Protein AF-A0A8S4RYF3-F1 (afdb_monomer_lite)

Sequence (415 aa):
MDFLKQLKSITWCKPNWAYLSVTKETNEFLTKCKELQKPDPFDDVEEIIKKSDAFPIKFPIDTVRLVQLKSKRPIERLKKNIVSTYPLIHERVLILMTRFLTYKKQFGSNIEKDFYKEMTVQQFIERILKKRAASFYGPSDKYLLLTGETGASGWELVGSSEQKEPLLLENCLSYDELKLSAMVYVSGYTDCINDGNRKNSGVVKDDDIEDNAVIIGLIGPRVKRRGKMDHEDIIVTRDQNIQEHGYGFANKPHQRNKLLWRRMWCEFYENENVTYEKTTILIDKQNKYESRPYIDRYQYKKRYKKVIFDNESYYKRICVLAESTLLEAEYRAVESEKYAFVNVIGCGLGVWIMLPHQGDVYVLTFLERIHSLLQENMLNHISDVNFAYVNVSSGIEGAAFSLQLATLRPLAPPK

InterPro domains:
  IPR032063 ADP-ribosylhydrolase MavL-like [PF16062] (47-393)

Structure (mmCIF, N/CA/C/O backbone):
data_AF-A0A8S4RYF3-F1
#
_entry.id   AF-A0A8S4RYF3-F1
#
loop_
_atom_site.group_PDB
_atom_site.id
_atom_site.type_symbol
_atom_site.label_atom_id
_atom_site.label_alt_id
_atom_site.label_comp_id
_atom_site.label_asym_id
_atom_site.label_entity_id
_atom_site.label_seq_id
_atom_site.pdbx_PDB_ins_code
_atom_site.Cartn_x
_atom_site.Cartn_y
_atom_site.Cartn_z
_atom_site.occupancy
_atom_site.B_iso_or_equiv
_atom_site.auth_seq_id
_atom_site.auth_comp_id
_atom_site.auth_asym_id
_atom_site.auth_atom_id
_atom_site.pdbx_PDB_model_num
ATOM 1 N N . MET A 1 1 ? 19.939 -13.994 17.969 1.00 49.34 1 MET A N 1
ATOM 2 C CA . MET A 1 1 ? 21.338 -13.696 17.566 1.00 49.34 1 MET A CA 1
ATOM 3 C C . MET A 1 1 ? 21.738 -14.302 16.218 1.00 49.34 1 MET A C 1
ATOM 5 O O . MET A 1 1 ? 22.417 -13.613 15.468 1.00 49.34 1 MET A O 1
ATOM 9 N N . ASP A 1 2 ? 21.331 -15.530 15.878 1.00 61.56 2 ASP A N 1
ATOM 10 C CA . ASP A 1 2 ? 21.740 -16.179 14.614 1.00 61.56 2 ASP A CA 1
ATOM 11 C C . ASP A 1 2 ? 21.085 -15.551 13.363 1.00 61.56 2 ASP A C 1
ATOM 13 O O . ASP A 1 2 ? 21.747 -15.221 12.382 1.00 61.56 2 ASP A O 1
ATOM 17 N N . PHE A 1 3 ? 19.800 -15.206 13.466 1.00 68.50 3 PHE A N 1
ATOM 18 C CA . PHE A 1 3 ? 19.056 -14.481 12.431 1.00 68.50 3 PHE A CA 1
ATOM 19 C C . PHE A 1 3 ? 19.677 -13.118 12.038 1.00 68.50 3 PHE A C 1
ATOM 21 O O . PHE A 1 3 ? 19.740 -12.785 10.858 1.00 68.50 3 PHE A O 1
ATOM 28 N N . LEU A 1 4 ? 20.199 -12.333 12.990 1.00 67.88 4 LEU A N 1
ATOM 29 C CA . LEU A 1 4 ? 20.832 -11.039 12.674 1.00 67.88 4 LEU A CA 1
ATOM 30 C C . LEU A 1 4 ? 22.127 -11.214 11.870 1.00 67.88 4 LEU A C 1
ATOM 32 O O . LEU A 1 4 ? 22.447 -10.384 11.020 1.00 67.88 4 LEU A O 1
ATOM 36 N N . LYS A 1 5 ? 22.874 -12.299 12.116 1.00 69.69 5 LYS A N 1
ATOM 37 C CA . LYS A 1 5 ? 24.036 -12.656 11.291 1.00 69.69 5 LYS A CA 1
ATOM 38 C C . LYS A 1 5 ? 23.590 -13.056 9.887 1.00 69.69 5 LYS A C 1
ATOM 40 O O . LYS A 1 5 ? 24.202 -12.622 8.915 1.00 69.69 5 LYS A O 1
ATOM 45 N N . GLN A 1 6 ? 22.495 -13.810 9.785 1.00 73.06 6 GLN A N 1
ATOM 46 C CA . GLN A 1 6 ? 21.890 -14.164 8.505 1.00 73.06 6 GLN A CA 1
ATOM 47 C C . GLN A 1 6 ? 21.462 -12.916 7.718 1.00 73.06 6 GLN A C 1
ATOM 49 O O . GLN A 1 6 ? 21.871 -12.791 6.569 1.00 73.06 6 GLN A O 1
ATOM 54 N N . LEU A 1 7 ? 20.750 -11.954 8.318 1.00 78.69 7 LEU A N 1
ATOM 55 C CA . LEU A 1 7 ? 20.382 -10.696 7.647 1.00 78.69 7 LEU A CA 1
ATOM 56 C C . LEU A 1 7 ? 21.592 -9.932 7.112 1.00 78.69 7 LEU A C 1
ATOM 58 O O . LEU A 1 7 ? 21.598 -9.524 5.955 1.00 78.69 7 LEU A O 1
ATOM 62 N N . LYS A 1 8 ? 22.641 -9.779 7.929 1.00 78.06 8 LYS A N 1
ATOM 63 C CA . LYS A 1 8 ? 23.866 -9.068 7.527 1.00 78.06 8 LYS A CA 1
ATOM 64 C C . LYS A 1 8 ? 24.577 -9.721 6.339 1.00 78.06 8 LYS A C 1
ATOM 66 O O . LYS A 1 8 ? 25.335 -9.050 5.650 1.00 78.06 8 LYS A O 1
ATOM 71 N N . SER A 1 9 ? 24.349 -11.014 6.103 1.00 79.12 9 SER A N 1
ATOM 72 C CA . SER A 1 9 ? 24.919 -11.744 4.963 1.00 79.12 9 SER A CA 1
ATOM 73 C C . SER A 1 9 ? 24.100 -11.623 3.671 1.00 79.12 9 SER A C 1
ATOM 75 O O . SER A 1 9 ? 24.575 -12.006 2.602 1.00 79.12 9 SER A O 1
ATOM 77 N N . ILE A 1 10 ? 22.872 -11.100 3.745 1.00 86.19 10 ILE A N 1
ATOM 78 C CA . ILE A 1 10 ? 21.955 -11.023 2.610 1.00 86.19 10 ILE A CA 1
ATOM 79 C C . ILE A 1 10 ? 22.228 -9.756 1.798 1.00 86.19 10 ILE A C 1
ATOM 81 O O . ILE A 1 10 ? 22.066 -8.636 2.269 1.00 86.19 10 ILE A O 1
ATOM 85 N N . THR A 1 11 ? 22.587 -9.938 0.528 1.00 83.88 11 THR A N 1
ATOM 86 C CA . THR A 1 11 ? 23.047 -8.849 -0.356 1.00 83.88 11 THR A CA 1
ATOM 87 C C . THR A 1 11 ? 22.022 -7.744 -0.613 1.00 83.88 11 THR A C 1
ATOM 89 O O . THR A 1 11 ? 22.397 -6.584 -0.772 1.00 83.88 11 THR A O 1
ATOM 92 N N . TRP A 1 12 ? 20.736 -8.088 -0.670 1.00 88.62 12 TRP A N 1
ATOM 93 C CA . TRP A 1 12 ? 19.662 -7.121 -0.899 1.00 88.62 12 TRP A CA 1
ATOM 94 C C . TRP A 1 12 ? 19.193 -6.419 0.383 1.00 88.62 12 TRP A C 1
ATOM 96 O O . TRP A 1 12 ? 18.464 -5.432 0.303 1.00 88.62 12 TRP A O 1
ATOM 106 N N . CYS A 1 13 ? 19.592 -6.912 1.560 1.00 89.38 13 CYS A N 1
ATOM 107 C CA . CYS A 1 13 ? 19.193 -6.367 2.852 1.00 89.38 13 CYS A CA 1
ATOM 108 C C . CYS A 1 13 ? 20.005 -5.100 3.142 1.00 89.38 13 CYS A C 1
ATOM 110 O O . CYS A 1 13 ? 21.155 -5.162 3.577 1.00 89.38 13 CYS A O 1
ATOM 112 N N . LYS A 1 14 ? 19.405 -3.936 2.879 1.00 86.75 14 LYS A N 1
ATOM 113 C CA . LYS A 1 14 ? 20.042 -2.621 3.026 1.00 86.75 14 LYS A CA 1
ATOM 114 C C . LYS A 1 14 ? 19.312 -1.795 4.090 1.00 86.75 14 LYS A C 1
ATOM 116 O O . LYS A 1 14 ? 18.435 -1.010 3.718 1.00 86.75 14 LYS A O 1
ATOM 121 N N . PRO A 1 15 ? 19.675 -1.970 5.379 1.00 80.88 15 PRO A N 1
ATOM 122 C CA . PRO A 1 15 ? 18.943 -1.393 6.506 1.00 80.88 15 PRO A CA 1
ATOM 123 C C . PRO A 1 15 ? 19.017 0.137 6.539 1.00 80.88 15 PRO A C 1
ATOM 125 O O . PRO A 1 15 ? 18.062 0.809 6.924 1.00 80.88 15 PRO A O 1
ATOM 128 N N . ASN A 1 16 ? 20.139 0.693 6.081 1.00 82.44 16 ASN A N 1
ATOM 129 C CA . ASN A 1 16 ? 20.311 2.130 5.938 1.00 82.44 16 ASN A CA 1
ATOM 130 C C . ASN A 1 16 ? 19.585 2.572 4.668 1.00 82.44 16 ASN A C 1
ATOM 132 O O . ASN A 1 16 ? 20.112 2.405 3.567 1.00 82.44 16 ASN A O 1
ATOM 136 N N . TRP A 1 17 ? 18.372 3.099 4.820 1.00 82.88 17 TRP A N 1
ATOM 137 C CA . TRP A 1 17 ? 17.610 3.676 3.719 1.00 82.88 17 TRP A CA 1
ATOM 138 C C . TRP A 1 17 ? 17.697 5.197 3.789 1.00 82.88 17 TRP A C 1
ATOM 140 O O . TRP A 1 17 ? 17.081 5.818 4.650 1.00 82.88 17 TRP A O 1
ATOM 150 N N . ALA A 1 18 ? 18.481 5.809 2.901 1.00 84.19 18 ALA A N 1
ATOM 151 C CA . ALA A 1 18 ? 18.654 7.256 2.928 1.00 84.19 18 ALA A CA 1
ATOM 152 C C . ALA A 1 18 ? 17.325 7.983 2.671 1.00 84.19 18 ALA A C 1
ATOM 154 O O . ALA A 1 18 ? 16.554 7.590 1.785 1.00 84.19 18 ALA A O 1
ATOM 155 N N . TYR A 1 19 ? 17.081 9.076 3.399 1.00 85.31 19 TYR A N 1
ATOM 156 C CA . TYR A 1 19 ? 15.963 9.978 3.126 1.00 85.31 19 TYR A CA 1
ATOM 157 C C . TYR A 1 19 ? 16.018 10.494 1.684 1.00 85.31 19 TYR A C 1
ATOM 159 O O . TYR A 1 19 ? 17.089 10.742 1.123 1.00 85.31 19 TYR A O 1
ATOM 167 N N . LEU A 1 20 ? 14.846 10.661 1.067 1.00 89.00 20 LEU A N 1
ATOM 168 C CA . LEU A 1 20 ? 14.765 11.230 -0.275 1.00 89.00 20 LEU A CA 1
ATOM 169 C C . LEU A 1 20 ? 15.174 12.702 -0.260 1.00 89.00 20 LEU A C 1
ATOM 171 O O . LEU A 1 20 ? 14.773 13.465 0.617 1.00 89.00 20 LEU A O 1
ATOM 175 N N . SER A 1 21 ? 15.903 13.121 -1.294 1.00 87.44 21 SER A N 1
ATOM 176 C CA . SER A 1 21 ? 16.200 14.534 -1.500 1.00 87.44 21 SER A CA 1
ATOM 177 C C . SER A 1 21 ? 14.912 15.337 -1.714 1.00 87.44 21 SER A C 1
ATOM 179 O O . SER A 1 21 ? 14.063 15.004 -2.552 1.00 87.44 21 SER A O 1
ATOM 181 N N . VAL A 1 22 ? 14.784 16.428 -0.963 1.00 90.06 22 VAL A N 1
ATOM 182 C CA . VAL A 1 22 ? 13.685 17.384 -1.102 1.00 90.06 22 VAL A CA 1
ATOM 183 C C . VAL A 1 22 ? 14.111 18.449 -2.107 1.00 90.06 22 VAL A C 1
ATOM 185 O O . VAL A 1 22 ? 14.966 19.286 -1.827 1.00 90.06 22 VAL A O 1
ATOM 188 N N . THR A 1 23 ? 13.539 18.384 -3.308 1.00 91.25 23 THR A N 1
ATOM 189 C CA . THR A 1 23 ? 13.724 19.415 -4.342 1.00 91.25 23 THR A CA 1
ATOM 190 C C . THR A 1 23 ? 12.952 20.685 -3.984 1.00 91.25 23 THR A C 1
ATOM 192 O O . THR A 1 23 ? 12.068 20.653 -3.123 1.00 91.25 23 THR A O 1
ATOM 195 N N . LYS A 1 24 ? 13.244 21.801 -4.662 1.00 93.00 24 LYS A N 1
ATOM 196 C CA . LYS A 1 24 ? 12.494 23.050 -4.476 1.00 93.00 24 LYS A CA 1
ATOM 197 C C . LYS A 1 24 ? 11.004 22.836 -4.762 1.00 93.00 24 LYS A C 1
ATOM 199 O O . LYS A 1 24 ? 10.165 23.209 -3.950 1.00 93.00 24 LYS A O 1
ATOM 204 N N . GLU A 1 25 ? 10.696 22.150 -5.856 1.00 91.31 25 GLU A N 1
ATOM 205 C CA . GLU A 1 25 ? 9.338 21.830 -6.292 1.00 91.31 25 GLU A CA 1
ATOM 206 C C . GLU A 1 25 ? 8.623 20.922 -5.279 1.00 91.31 25 GLU A C 1
ATOM 208 O O . GLU A 1 25 ? 7.468 21.153 -4.927 1.00 91.31 25 GLU A O 1
ATOM 213 N N . THR A 1 26 ? 9.315 19.904 -4.751 1.00 93.38 26 THR A N 1
ATOM 214 C CA . THR A 1 26 ? 8.782 19.071 -3.659 1.00 93.38 26 THR A CA 1
ATOM 215 C C . THR A 1 26 ? 8.467 19.924 -2.432 1.00 93.38 26 THR A C 1
ATOM 217 O O . THR A 1 26 ? 7.399 19.768 -1.842 1.00 93.38 26 THR A O 1
ATOM 220 N N . ASN A 1 27 ? 9.359 20.840 -2.051 1.00 93.88 27 ASN A N 1
ATOM 221 C CA . ASN A 1 27 ? 9.157 21.685 -0.880 1.00 93.88 27 ASN A CA 1
ATOM 222 C C . ASN A 1 27 ? 7.943 22.619 -1.037 1.00 93.88 27 ASN A C 1
ATOM 224 O O . ASN A 1 27 ? 7.198 22.819 -0.079 1.00 93.88 27 ASN A O 1
ATOM 228 N N . GLU A 1 28 ? 7.695 23.143 -2.241 1.00 93.31 28 GLU A N 1
ATOM 229 C CA . GLU A 1 28 ? 6.514 23.965 -2.545 1.00 93.31 28 GLU A CA 1
ATOM 230 C C . GLU A 1 28 ? 5.205 23.192 -2.316 1.00 93.31 28 GLU A C 1
ATOM 232 O O . GLU A 1 28 ? 4.283 23.706 -1.680 1.00 93.31 28 GLU A O 1
ATOM 237 N N . PHE A 1 29 ? 5.131 21.930 -2.755 1.00 94.44 29 PHE A N 1
ATOM 238 C CA . PHE A 1 29 ? 3.987 21.064 -2.451 1.00 94.44 29 PHE A CA 1
ATOM 239 C C . PHE A 1 29 ? 3.836 20.800 -0.950 1.00 94.44 29 PHE A C 1
ATOM 241 O O . PHE A 1 29 ? 2.733 20.911 -0.418 1.00 94.44 29 PHE A O 1
ATOM 248 N N . LEU A 1 30 ? 4.929 20.451 -0.267 1.00 93.25 30 LEU A N 1
ATOM 249 C CA . LEU A 1 30 ? 4.896 20.098 1.155 1.00 93.25 30 LEU A CA 1
ATOM 250 C C . LEU A 1 30 ? 4.569 21.293 2.056 1.00 93.25 30 LEU A C 1
ATOM 252 O O . LEU A 1 30 ? 3.971 21.108 3.112 1.00 93.25 30 LEU A O 1
ATOM 256 N N . THR A 1 31 ? 4.921 22.511 1.645 1.00 92.94 31 THR A N 1
ATOM 257 C CA . THR A 1 31 ? 4.610 23.730 2.406 1.00 92.94 31 THR A CA 1
ATOM 258 C C . THR A 1 31 ? 3.103 23.952 2.472 1.00 92.94 31 THR A C 1
ATOM 260 O O . THR A 1 31 ? 2.571 24.140 3.560 1.00 92.94 31 THR A O 1
ATOM 263 N N . LYS A 1 32 ? 2.395 23.766 1.351 1.00 90.88 32 LYS A N 1
ATOM 264 C CA . LYS A 1 32 ? 0.923 23.814 1.316 1.00 90.88 32 LYS A CA 1
ATOM 265 C C . LYS A 1 32 ? 0.278 22.764 2.226 1.00 90.88 32 LYS A C 1
ATOM 267 O O . LYS A 1 32 ? -0.779 23.010 2.789 1.00 90.88 32 LYS A O 1
ATOM 272 N N . CYS A 1 33 ? 0.913 21.603 2.413 1.00 91.44 33 CYS A N 1
ATOM 273 C CA . CYS A 1 33 ? 0.413 20.591 3.348 1.00 91.44 33 CYS A CA 1
ATOM 274 C C . CYS A 1 33 ? 0.498 21.037 4.819 1.00 91.44 33 CYS A C 1
ATOM 276 O O . CYS A 1 33 ? -0.306 20.582 5.626 1.00 91.44 33 CYS A O 1
ATOM 278 N N . LYS A 1 34 ? 1.444 21.916 5.179 1.00 90.81 34 LYS A N 1
ATOM 279 C CA . LYS A 1 34 ? 1.578 22.449 6.549 1.00 90.81 34 LYS A CA 1
ATOM 280 C C . LYS A 1 34 ? 0.511 23.491 6.888 1.00 90.81 34 LYS A C 1
ATOM 282 O O . LYS A 1 34 ? 0.249 23.725 8.060 1.00 90.81 34 LYS A O 1
ATOM 287 N N . GLU A 1 35 ? -0.081 24.107 5.870 1.00 90.25 35 GLU A N 1
ATOM 288 C CA . GLU A 1 35 ? -1.141 25.114 6.001 1.00 90.25 35 GLU A CA 1
ATOM 289 C C . GLU A 1 35 ? -2.531 24.480 6.174 1.00 90.25 35 GLU A C 1
ATOM 291 O O . GLU A 1 35 ? -3.511 25.183 6.420 1.00 90.25 35 GLU A O 1
ATOM 296 N N . LEU A 1 36 ? -2.635 23.151 6.050 1.00 89.88 36 LEU A N 1
ATOM 297 C CA . LEU A 1 36 ? -3.894 22.436 6.214 1.00 89.88 36 LEU A CA 1
ATOM 298 C C . LEU A 1 36 ? -4.370 22.510 7.662 1.00 89.88 36 LEU A C 1
ATOM 300 O O . LEU A 1 36 ? -3.660 22.134 8.594 1.00 89.88 36 LEU A O 1
ATOM 304 N N . GLN A 1 37 ? -5.613 22.948 7.837 1.00 89.50 37 GLN A N 1
ATOM 305 C CA . GLN A 1 37 ? -6.262 22.924 9.138 1.00 89.50 37 GLN A CA 1
ATOM 306 C C . GLN A 1 37 ? -6.600 21.485 9.517 1.00 89.50 37 GLN A C 1
ATOM 308 O O . GLN A 1 37 ? -7.116 20.713 8.703 1.00 89.50 37 GLN A O 1
ATOM 313 N N . LYS A 1 38 ? -6.315 21.128 10.772 1.00 87.12 38 LYS A N 1
ATOM 314 C CA . LYS A 1 38 ? -6.773 19.860 11.333 1.00 87.12 38 LYS A CA 1
ATOM 315 C C . LYS A 1 38 ? -8.307 19.901 11.378 1.00 87.12 38 LYS A C 1
ATOM 317 O O . LYS A 1 38 ? -8.836 20.838 11.972 1.00 87.12 38 LYS A O 1
ATOM 322 N N . PRO A 1 39 ? -9.012 18.945 10.749 1.00 86.25 39 PRO A N 1
ATOM 323 C CA . PRO A 1 39 ? -10.466 18.924 10.807 1.00 86.25 39 PRO A CA 1
ATOM 324 C C . PRO A 1 39 ? -10.927 18.664 12.242 1.00 86.25 39 PRO A C 1
ATOM 326 O O . PRO A 1 39 ? -10.274 17.915 12.979 1.00 86.25 39 PRO A O 1
ATOM 329 N N . ASP A 1 40 ? -12.061 19.255 12.614 1.00 89.50 40 ASP A N 1
ATOM 330 C CA . ASP A 1 40 ? -12.722 18.927 13.871 1.00 89.50 40 ASP A CA 1
ATOM 331 C C . ASP A 1 40 ? -13.110 17.438 13.889 1.00 89.50 40 ASP A C 1
ATOM 333 O O . ASP A 1 40 ? -13.494 16.887 12.846 1.00 89.50 40 ASP A O 1
ATOM 337 N N . PRO A 1 41 ? -13.013 16.761 15.049 1.00 90.06 41 PRO A N 1
ATOM 338 C CA . PRO A 1 41 ? -13.498 15.397 15.190 1.00 90.06 41 PRO A CA 1
ATOM 339 C C . PRO A 1 41 ? -14.961 15.287 14.755 1.00 90.06 41 PRO A C 1
ATOM 341 O O . PRO A 1 41 ? -15.819 16.024 15.234 1.00 90.06 41 PRO A O 1
ATOM 344 N N . PHE A 1 42 ? -15.244 14.349 13.854 1.00 93.25 42 PHE A N 1
ATOM 345 C CA . PHE A 1 42 ? -16.599 14.020 13.432 1.00 93.25 42 PHE A CA 1
ATOM 346 C C . PHE A 1 42 ? -17.004 12.693 14.072 1.00 93.25 42 PHE A C 1
ATOM 348 O O . PHE A 1 42 ? -16.409 11.665 13.757 1.00 93.25 42 PHE A O 1
ATOM 355 N N . ASP A 1 43 ? -17.994 12.712 14.962 1.00 95.62 43 ASP A N 1
ATOM 356 C CA . ASP A 1 43 ? -18.417 11.551 15.754 1.00 95.62 43 ASP A CA 1
ATOM 357 C C . ASP A 1 43 ? -19.911 11.202 15.600 1.00 95.62 43 ASP A C 1
ATOM 359 O O . ASP A 1 43 ? -20.426 10.343 16.313 1.00 95.62 43 ASP A O 1
ATOM 363 N N . ASP A 1 44 ? -20.620 11.819 14.650 1.00 96.94 44 ASP A N 1
ATOM 364 C CA . ASP A 1 44 ? -22.056 11.596 14.452 1.00 96.94 44 ASP A CA 1
ATOM 365 C C . ASP A 1 44 ? -22.349 10.196 13.882 1.00 96.94 44 ASP A C 1
ATOM 367 O O . ASP A 1 44 ? -22.208 9.917 12.685 1.00 96.94 44 ASP A O 1
ATOM 371 N N . VAL A 1 45 ? -22.797 9.308 14.770 1.00 97.19 45 VAL A N 1
ATOM 372 C CA . VAL A 1 45 ? -23.155 7.920 14.463 1.00 97.19 45 VAL A CA 1
ATOM 373 C C . VAL A 1 45 ? -24.336 7.824 13.493 1.00 97.19 45 VAL A C 1
ATOM 375 O O . VAL A 1 45 ? -24.310 6.964 12.611 1.00 97.19 45 VAL A O 1
ATOM 378 N N . GLU A 1 46 ? -25.349 8.689 13.601 1.00 97.81 46 GLU A N 1
ATOM 379 C CA . GLU A 1 46 ? -26.532 8.616 12.731 1.00 97.81 46 GLU A CA 1
ATOM 380 C C . GLU A 1 46 ? -26.197 9.049 11.308 1.00 97.81 46 GLU A C 1
ATOM 382 O O . GLU A 1 46 ? -26.621 8.412 10.342 1.00 97.81 46 GLU A O 1
ATOM 387 N N . GLU A 1 47 ? -25.383 10.092 11.158 1.00 97.88 47 GLU A N 1
ATOM 388 C CA . GLU A 1 47 ? -24.941 10.542 9.842 1.00 97.88 47 GLU A CA 1
ATOM 389 C C . GLU A 1 47 ? -24.005 9.511 9.180 1.00 97.88 47 GLU A C 1
ATOM 391 O O . GLU A 1 47 ? -24.089 9.304 7.966 1.00 97.88 47 GLU A O 1
ATOM 396 N N . ILE A 1 48 ? -23.167 8.784 9.939 1.00 97.06 48 ILE A N 1
ATOM 397 C CA . ILE A 1 48 ? -22.415 7.637 9.389 1.00 97.06 48 ILE A CA 1
ATOM 398 C C . ILE A 1 48 ? -23.348 6.493 8.977 1.00 97.06 48 ILE A C 1
ATOM 400 O O . ILE A 1 48 ? -23.140 5.911 7.910 1.00 97.06 48 ILE A O 1
ATOM 404 N N . ILE A 1 49 ? -24.379 6.170 9.767 1.00 97.69 49 ILE A N 1
ATOM 405 C CA . ILE A 1 49 ? -25.380 5.153 9.398 1.00 97.69 49 ILE A CA 1
ATOM 406 C C . ILE A 1 49 ? -26.067 5.543 8.089 1.00 97.69 49 ILE A C 1
ATOM 408 O O . ILE A 1 49 ? -26.064 4.756 7.146 1.00 97.69 49 ILE A O 1
ATOM 412 N N . LYS A 1 50 ? -26.539 6.786 7.979 1.00 98.19 50 LYS A N 1
ATOM 413 C CA . LYS A 1 50 ? -27.166 7.315 6.764 1.00 98.19 50 LYS A CA 1
ATOM 414 C C . LYS A 1 50 ? -26.236 7.247 5.552 1.00 98.19 50 LYS A C 1
ATOM 416 O O . LYS A 1 50 ? -26.663 6.838 4.474 1.00 98.19 50 LYS A O 1
ATOM 421 N N . LYS A 1 51 ? -24.954 7.598 5.710 1.00 96.69 51 LYS A N 1
ATOM 422 C CA . LYS A 1 51 ? -23.941 7.451 4.646 1.00 96.69 51 LYS A CA 1
ATOM 423 C C . LYS A 1 51 ? -23.697 5.987 4.277 1.00 96.69 51 LYS A C 1
ATOM 425 O O . LYS A 1 51 ? -23.511 5.690 3.102 1.00 96.69 51 LYS A O 1
ATOM 430 N N . SER A 1 52 ? -23.702 5.081 5.256 1.00 96.19 52 SER A N 1
ATOM 431 C CA . SER A 1 52 ? -23.605 3.639 5.015 1.00 96.19 52 SER A CA 1
ATOM 432 C C . SER A 1 52 ? -24.825 3.119 4.252 1.00 96.19 52 SER A C 1
ATOM 434 O O . SER A 1 52 ? -24.651 2.344 3.320 1.00 96.19 52 SER A O 1
ATOM 436 N N . ASP A 1 53 ? -26.040 3.544 4.597 1.00 96.50 53 ASP A N 1
ATOM 437 C CA . ASP A 1 53 ? -27.271 3.156 3.892 1.00 96.50 53 ASP A CA 1
ATOM 438 C C . ASP A 1 53 ? -27.324 3.705 2.460 1.00 96.50 53 ASP A C 1
ATOM 440 O O . ASP A 1 53 ? -27.804 3.028 1.554 1.00 96.50 53 ASP A O 1
ATOM 444 N N . ALA A 1 54 ? -26.784 4.906 2.241 1.00 96.62 54 ALA A N 1
ATOM 445 C CA . ALA A 1 54 ? -26.679 5.530 0.924 1.00 96.62 54 ALA A CA 1
ATOM 446 C C . ALA A 1 54 ? -25.459 5.059 0.106 1.00 96.62 54 ALA A C 1
ATOM 448 O O . ALA A 1 54 ? -25.231 5.567 -0.995 1.00 96.62 54 ALA A O 1
ATOM 449 N N . PHE A 1 55 ? -24.643 4.134 0.625 1.00 95.88 55 PHE A N 1
ATOM 450 C CA . PHE A 1 55 ? -23.448 3.677 -0.080 1.00 95.88 55 PHE A CA 1
ATOM 451 C C . PHE A 1 55 ? -23.851 2.929 -1.365 1.00 95.88 55 PHE A C 1
ATOM 453 O O . PHE A 1 55 ? -24.676 2.016 -1.309 1.00 95.88 55 PHE A O 1
ATOM 460 N N . PRO A 1 56 ? -23.287 3.280 -2.536 1.00 94.38 56 PRO A N 1
ATOM 461 C CA . PRO A 1 56 ? -23.840 2.851 -3.823 1.00 94.38 56 PRO A CA 1
ATOM 462 C C . PRO A 1 56 ? -23.618 1.364 -4.128 1.00 94.38 56 PRO A C 1
ATOM 464 O O . PRO A 1 56 ? -24.269 0.804 -5.007 1.00 94.38 56 PRO A O 1
ATOM 467 N N . ILE A 1 57 ? -22.714 0.705 -3.398 1.00 94.94 57 ILE A N 1
ATOM 468 C CA . ILE A 1 57 ? -22.432 -0.721 -3.542 1.00 94.94 57 ILE A CA 1
ATOM 469 C C . ILE A 1 57 ? -22.947 -1.463 -2.318 1.00 94.94 57 ILE A C 1
ATOM 471 O O . ILE A 1 57 ? -22.610 -1.131 -1.185 1.00 94.94 57 ILE A O 1
ATOM 475 N N . LYS A 1 58 ? -23.725 -2.522 -2.540 1.00 92.88 58 LYS A N 1
ATOM 476 C CA . LYS A 1 58 ? -24.245 -3.343 -1.448 1.00 92.88 58 LYS A CA 1
ATOM 477 C C . LYS A 1 58 ? -23.097 -3.951 -0.631 1.00 92.88 58 LYS A C 1
ATOM 479 O O . LYS A 1 58 ? -22.226 -4.627 -1.182 1.00 92.88 58 LYS A O 1
ATOM 484 N N . PHE A 1 59 ? -23.132 -3.758 0.687 1.00 93.44 59 PHE A N 1
ATOM 485 C CA . PHE A 1 59 ? -22.216 -4.438 1.600 1.00 93.44 59 PHE A CA 1
ATOM 486 C C . PHE A 1 59 ? -22.423 -5.961 1.535 1.00 93.44 59 PHE A C 1
ATOM 488 O O . PHE A 1 59 ? -23.561 -6.424 1.436 1.00 93.44 59 PHE A O 1
ATOM 495 N N . PRO A 1 60 ? -21.348 -6.764 1.606 1.00 91.38 60 PRO A N 1
ATOM 496 C CA . PRO A 1 60 ? -21.459 -8.219 1.513 1.00 91.38 60 PRO A CA 1
ATOM 497 C C . PRO A 1 60 ? -22.180 -8.841 2.717 1.00 91.38 60 PRO A C 1
ATOM 499 O O . PRO A 1 60 ? -22.789 -9.898 2.577 1.00 91.38 60 PRO A O 1
ATOM 502 N N . ILE A 1 61 ? -22.110 -8.193 3.883 1.00 93.38 61 ILE A N 1
ATOM 503 C CA . ILE A 1 61 ? -22.767 -8.597 5.129 1.00 93.38 61 ILE A CA 1
ATOM 504 C C . ILE A 1 61 ? -23.222 -7.354 5.899 1.00 93.38 61 ILE A C 1
ATOM 506 O O . ILE A 1 61 ? -22.559 -6.316 5.853 1.00 93.38 61 ILE A O 1
ATOM 510 N N . ASP A 1 62 ? -24.319 -7.476 6.647 1.00 94.25 62 ASP A N 1
ATOM 511 C CA . ASP A 1 62 ? -24.830 -6.391 7.492 1.00 94.25 62 ASP A CA 1
ATOM 512 C C . ASP A 1 62 ? -24.301 -6.447 8.934 1.00 94.25 62 ASP A C 1
ATOM 514 O O . ASP A 1 62 ? -24.322 -5.435 9.627 1.00 94.25 62 ASP A O 1
ATOM 518 N N . THR A 1 63 ? -23.782 -7.592 9.394 1.00 94.69 63 THR A N 1
ATOM 519 C CA . THR A 1 63 ? -23.422 -7.824 10.810 1.00 94.69 63 THR A CA 1
ATOM 520 C C . THR A 1 63 ? -22.327 -6.901 11.349 1.00 94.69 63 THR A C 1
ATOM 522 O O . THR A 1 63 ? -22.274 -6.674 12.555 1.00 94.69 63 THR A O 1
ATOM 525 N N . VAL A 1 64 ? -21.489 -6.342 10.472 1.00 92.19 64 VAL A N 1
ATOM 526 C CA . VAL A 1 64 ? -20.432 -5.368 10.812 1.00 92.19 64 VAL A CA 1
ATOM 527 C C . VAL A 1 64 ? -20.852 -3.912 10.590 1.00 92.19 64 VAL A C 1
ATOM 529 O O . VAL A 1 64 ? -20.070 -2.999 10.841 1.00 92.19 64 VAL A O 1
ATOM 532 N N . ARG A 1 65 ? -22.059 -3.661 10.068 1.00 95.50 65 ARG A N 1
ATOM 533 C CA . ARG A 1 65 ? -22.516 -2.298 9.777 1.00 95.50 65 ARG A CA 1
ATOM 534 C C . ARG A 1 65 ? -22.895 -1.583 11.063 1.00 95.50 65 ARG A C 1
ATOM 536 O O . ARG A 1 65 ? -23.488 -2.171 11.968 1.00 95.50 65 ARG A O 1
ATOM 543 N N . LEU A 1 66 ? -22.631 -0.279 11.099 1.00 95.56 66 LEU A N 1
ATOM 544 C CA . LEU A 1 66 ? -22.850 0.546 12.285 1.00 95.56 66 LEU A CA 1
ATOM 545 C C . LEU A 1 66 ? -24.307 0.512 12.777 1.00 95.56 66 LEU A C 1
ATOM 547 O O . LEU A 1 66 ? -24.541 0.485 13.981 1.00 95.56 66 LEU A O 1
ATOM 551 N N . VAL A 1 67 ? -25.274 0.405 11.856 1.00 96.25 67 VAL A N 1
ATOM 552 C CA . VAL A 1 67 ? -26.704 0.257 12.178 1.00 96.25 67 VAL A CA 1
ATOM 553 C C . VAL A 1 67 ? -26.996 -0.988 13.025 1.00 96.25 67 VAL A C 1
ATOM 555 O O . VAL A 1 67 ? -27.824 -0.935 13.929 1.00 96.25 67 VAL A O 1
ATOM 558 N N . GLN A 1 68 ? -26.276 -2.091 12.790 1.00 95.56 68 GLN A N 1
ATOM 559 C CA . GLN A 1 68 ? -26.389 -3.311 13.592 1.00 95.56 68 GLN A CA 1
ATOM 560 C C . GLN A 1 68 ? -25.610 -3.176 14.905 1.00 95.56 68 GLN A C 1
ATOM 562 O O . GLN A 1 68 ? -26.133 -3.494 15.975 1.00 95.56 68 GLN A O 1
ATOM 567 N N . LEU A 1 69 ? -24.381 -2.653 14.842 1.00 94.31 69 LEU A N 1
ATOM 568 C CA . LEU A 1 69 ? -23.503 -2.503 16.006 1.00 94.31 69 LEU A CA 1
ATOM 569 C C . LEU A 1 69 ? -24.074 -1.556 17.071 1.00 94.31 69 LEU A C 1
ATOM 571 O O . LEU A 1 69 ? -23.916 -1.831 18.258 1.00 94.31 69 LEU A O 1
ATOM 575 N N . LYS A 1 70 ? -24.805 -0.506 16.672 1.00 95.44 70 LYS A N 1
ATOM 576 C CA . LYS A 1 70 ? -25.471 0.449 17.579 1.00 95.44 70 LYS A CA 1
ATOM 577 C C . LYS A 1 70 ? -26.402 -0.224 18.589 1.00 95.44 70 LYS A C 1
ATOM 579 O O . LYS A 1 70 ? -26.524 0.252 19.711 1.00 95.44 70 LYS A O 1
ATOM 584 N N . SER A 1 71 ? -27.029 -1.343 18.223 1.00 93.12 71 SER A N 1
ATOM 585 C CA . SER A 1 71 ? -27.901 -2.101 19.135 1.00 93.12 71 SER A CA 1
ATOM 586 C C . SER A 1 71 ? -27.143 -2.972 20.146 1.00 93.12 71 SER A C 1
ATOM 588 O O . SER A 1 71 ? -27.729 -3.419 21.127 1.00 93.12 71 SER A O 1
ATOM 590 N N . LYS A 1 72 ? -25.847 -3.222 19.913 1.00 90.00 72 LYS A N 1
ATOM 591 C CA . LYS A 1 72 ? -25.029 -4.190 20.664 1.00 90.00 72 LYS A CA 1
ATOM 592 C C . LYS A 1 72 ? -23.836 -3.577 21.393 1.00 90.00 72 LYS A C 1
ATOM 594 O O . LYS A 1 72 ? -23.147 -4.292 22.123 1.00 90.00 72 LYS A O 1
ATOM 599 N N . ARG A 1 73 ? -23.512 -2.309 21.136 1.00 91.88 73 ARG A N 1
ATOM 600 C CA . ARG A 1 73 ? -22.294 -1.650 21.622 1.00 91.88 73 ARG A CA 1
ATOM 601 C C . ARG A 1 73 ? -22.623 -0.282 22.223 1.00 91.88 73 ARG A C 1
ATOM 603 O O . ARG A 1 73 ? -23.514 0.397 21.714 1.00 91.88 73 ARG A O 1
ATOM 610 N N . PRO A 1 74 ? -21.901 0.151 23.273 1.00 93.94 74 PRO A N 1
ATOM 611 C CA . PRO A 1 74 ? -22.052 1.497 23.813 1.00 93.94 74 PRO A CA 1
ATOM 612 C C . PRO A 1 74 ? -21.805 2.566 22.744 1.00 93.94 74 PRO A C 1
ATOM 614 O O . PRO A 1 74 ? -20.823 2.493 22.006 1.00 93.94 74 PRO A O 1
ATOM 617 N N . ILE A 1 75 ? -22.659 3.590 22.698 1.00 95.62 75 ILE A N 1
ATOM 618 C CA . ILE A 1 75 ? -22.575 4.652 21.684 1.00 95.62 75 ILE A CA 1
ATOM 619 C C . ILE A 1 75 ? -21.225 5.384 21.708 1.00 95.62 75 ILE A C 1
ATOM 621 O O . ILE A 1 75 ? -20.653 5.652 20.657 1.00 95.62 75 ILE A O 1
ATOM 625 N N . GLU A 1 76 ? -20.664 5.623 22.894 1.00 95.38 76 GLU A N 1
ATOM 626 C CA . GLU A 1 76 ? -19.379 6.317 23.060 1.00 95.38 76 GLU A CA 1
ATOM 627 C C . GLU A 1 76 ? -18.201 5.534 22.465 1.00 95.38 76 GLU A C 1
ATOM 629 O O . GLU A 1 76 ? -17.263 6.114 21.921 1.00 95.38 76 GLU A O 1
ATOM 634 N N . ARG A 1 77 ? -18.276 4.199 22.477 1.00 93.56 77 ARG A N 1
ATOM 635 C CA . ARG A 1 77 ? -17.285 3.342 21.819 1.00 93.56 77 ARG A CA 1
ATOM 636 C C . ARG A 1 77 ? -17.365 3.470 20.298 1.00 93.56 77 ARG A C 1
ATOM 638 O O . ARG A 1 77 ? -16.337 3.575 19.638 1.00 93.56 77 ARG A O 1
ATOM 645 N N . LEU A 1 78 ? -18.577 3.535 19.750 1.00 95.25 78 LEU A N 1
ATOM 646 C CA . LEU A 1 78 ? -18.789 3.736 18.316 1.00 95.25 78 LEU A CA 1
ATOM 647 C C . LEU A 1 78 ? -18.292 5.112 17.857 1.00 95.25 78 LEU A C 1
ATOM 649 O O . LEU A 1 78 ? -17.587 5.200 16.854 1.00 95.25 78 LEU A O 1
ATOM 653 N N . LYS A 1 79 ? -18.585 6.167 18.625 1.00 96.44 79 LYS A N 1
ATOM 654 C CA . LYS A 1 79 ? -18.063 7.524 18.396 1.00 96.44 79 LYS A CA 1
ATOM 655 C C . LYS A 1 79 ? -16.538 7.556 18.381 1.00 96.44 79 LYS A C 1
ATOM 657 O O . LYS A 1 79 ? -15.943 8.062 17.430 1.00 96.44 79 LYS A O 1
ATOM 662 N N . LYS A 1 80 ? -15.903 6.945 19.391 1.00 94.81 80 LYS A N 1
ATOM 663 C CA . LYS A 1 80 ? -14.442 6.808 19.459 1.00 94.81 80 LYS A CA 1
ATOM 664 C C . LYS A 1 80 ? -13.892 6.140 18.196 1.00 94.81 80 LYS A C 1
ATOM 666 O O . LYS A 1 80 ? -12.935 6.643 17.613 1.00 94.81 80 LYS A O 1
ATOM 671 N N . ASN A 1 81 ? -14.515 5.052 17.742 1.00 95.00 81 ASN A N 1
ATOM 672 C CA . ASN A 1 81 ? -14.069 4.326 16.553 1.00 95.00 81 ASN A CA 1
ATOM 673 C C . ASN A 1 81 ? -14.168 5.183 15.278 1.00 95.00 81 ASN A C 1
ATOM 675 O O . ASN A 1 81 ? -13.208 5.219 14.502 1.00 95.00 81 ASN A O 1
ATOM 679 N N . ILE A 1 82 ? -15.258 5.943 15.103 1.00 95.69 82 ILE A N 1
ATOM 680 C CA . ILE A 1 82 ? -15.420 6.886 13.981 1.00 95.69 82 ILE A CA 1
ATOM 681 C C . ILE A 1 82 ? -14.290 7.924 13.987 1.00 95.69 82 ILE A C 1
ATOM 683 O O . ILE A 1 82 ? -13.561 8.033 13.001 1.00 95.69 82 ILE A O 1
ATOM 687 N N . VAL A 1 83 ? -14.101 8.633 15.106 1.00 96.00 83 VAL A N 1
ATOM 688 C CA . VAL A 1 83 ? -13.090 9.701 15.242 1.00 96.00 83 VAL A CA 1
ATOM 689 C C . VAL A 1 83 ? -11.672 9.177 15.028 1.00 96.00 83 VAL A C 1
ATOM 691 O O . VAL A 1 83 ? -10.806 9.885 14.518 1.00 96.00 83 VAL A O 1
ATOM 694 N N . SER A 1 84 ? -11.423 7.925 15.405 1.00 96.00 84 SER A N 1
ATOM 695 C CA . SER A 1 84 ? -10.096 7.327 15.327 1.00 96.00 84 SER A CA 1
ATOM 696 C C . SER A 1 84 ? -9.635 6.965 13.911 1.00 96.00 84 SER A C 1
ATOM 698 O O . SER A 1 84 ? -8.463 6.623 13.740 1.00 96.00 84 SER A O 1
ATOM 700 N N . THR A 1 85 ? -10.532 6.977 12.918 1.00 95.81 85 THR A N 1
ATOM 701 C CA . THR A 1 85 ? -10.248 6.454 11.578 1.00 95.81 85 THR A CA 1
ATOM 702 C C . THR A 1 85 ? -9.607 7.512 10.683 1.00 95.81 85 THR A C 1
ATOM 704 O O . THR A 1 85 ? -10.202 8.557 10.428 1.00 95.81 85 THR A O 1
ATOM 707 N N . TYR A 1 86 ? -8.420 7.229 10.139 1.00 96.06 86 TYR A N 1
ATOM 708 C CA . TYR A 1 86 ? -7.711 8.154 9.251 1.00 96.06 86 TYR A CA 1
ATOM 709 C C . TYR A 1 86 ? -6.886 7.455 8.157 1.00 96.06 86 TYR A C 1
ATOM 711 O O . TYR A 1 86 ? -6.464 6.304 8.320 1.00 96.06 86 TYR A O 1
ATOM 719 N N . PRO A 1 87 ? -6.619 8.140 7.025 1.00 96.19 87 PRO A N 1
ATOM 720 C CA . PRO A 1 87 ? -5.635 7.693 6.047 1.00 96.19 87 PRO A CA 1
ATOM 721 C C . PRO A 1 87 ? -4.217 7.719 6.628 1.00 96.19 87 PRO A C 1
ATOM 723 O O . PRO A 1 87 ? -3.819 8.693 7.261 1.00 96.19 87 PRO A O 1
ATOM 726 N N . LEU A 1 88 ? -3.435 6.682 6.346 1.00 97.38 88 LEU A N 1
ATOM 727 C CA . LEU A 1 88 ? -2.042 6.537 6.760 1.00 97.38 88 LEU A CA 1
ATOM 728 C C . LEU A 1 88 ? -1.143 6.483 5.522 1.00 97.38 88 LEU A C 1
ATOM 730 O O . LEU A 1 88 ? -1.395 5.719 4.586 1.00 97.38 88 LEU A O 1
ATOM 734 N N . ILE A 1 89 ? -0.092 7.303 5.504 1.00 96.94 89 ILE A N 1
ATOM 735 C CA . ILE A 1 89 ? 0.824 7.426 4.367 1.00 96.94 89 ILE A CA 1
ATOM 736 C C . ILE A 1 89 ? 2.250 7.521 4.891 1.00 96.94 89 ILE A C 1
ATOM 738 O O . ILE A 1 89 ? 2.561 8.366 5.725 1.00 96.94 89 ILE A O 1
ATOM 742 N N . HIS A 1 90 ? 3.129 6.686 4.349 1.00 97.19 90 HIS A N 1
ATOM 743 C CA . HIS A 1 90 ? 4.554 6.760 4.633 1.00 97.19 90 HIS A CA 1
ATOM 744 C C . HIS A 1 90 ? 5.156 8.053 4.055 1.00 97.19 90 HIS A C 1
ATOM 746 O O . HIS A 1 90 ? 4.925 8.375 2.888 1.00 97.19 90 HIS A O 1
ATOM 752 N N . GLU A 1 91 ? 5.987 8.773 4.808 1.00 94.38 91 GLU A N 1
ATOM 753 C CA . GLU A 1 91 ? 6.573 10.059 4.378 1.00 94.38 91 GLU A CA 1
ATOM 754 C C . GLU A 1 91 ? 7.282 9.989 3.012 1.00 94.38 91 GLU A C 1
ATOM 756 O O . GLU A 1 91 ? 7.126 10.854 2.148 1.00 94.38 91 GLU A O 1
ATOM 761 N N . ARG A 1 92 ? 7.990 8.888 2.751 1.00 95.50 92 ARG A N 1
ATOM 762 C CA . ARG A 1 92 ? 8.631 8.620 1.459 1.00 95.50 92 ARG A CA 1
ATOM 763 C C . ARG A 1 92 ? 7.644 8.578 0.285 1.00 95.50 92 ARG A C 1
ATOM 765 O O . ARG A 1 92 ? 7.971 9.008 -0.821 1.00 95.50 92 ARG A O 1
ATOM 772 N N . VAL A 1 93 ? 6.434 8.070 0.522 1.00 97.44 93 VAL A N 1
ATOM 773 C CA . VAL A 1 93 ? 5.351 8.031 -0.470 1.00 97.44 93 VAL A CA 1
ATOM 774 C C . VAL A 1 93 ? 4.803 9.439 -0.696 1.00 97.44 93 VAL A C 1
ATOM 776 O O . VAL A 1 93 ? 4.528 9.795 -1.838 1.00 97.44 93 VAL A O 1
ATOM 779 N N . LEU A 1 94 ? 4.734 10.276 0.345 1.00 95.81 94 LEU A N 1
ATOM 780 C CA . LEU A 1 94 ? 4.337 11.680 0.211 1.00 95.81 94 LEU A CA 1
ATOM 781 C C . LEU A 1 94 ? 5.285 12.444 -0.729 1.00 95.81 94 LEU A C 1
ATOM 783 O O . LEU A 1 94 ? 4.832 13.125 -1.648 1.00 95.81 94 LEU A O 1
ATOM 787 N N . ILE A 1 95 ? 6.601 12.264 -0.571 1.00 96.44 95 ILE A N 1
ATOM 788 C CA . ILE A 1 95 ? 7.601 12.847 -1.481 1.00 96.44 95 ILE A CA 1
ATOM 789 C C . ILE A 1 95 ? 7.421 12.308 -2.905 1.00 96.44 95 ILE A C 1
ATOM 791 O O . ILE A 1 95 ? 7.424 13.088 -3.861 1.00 96.44 95 ILE A O 1
ATOM 795 N N . LEU A 1 96 ? 7.219 10.997 -3.066 1.00 97.50 96 LEU A N 1
ATOM 796 C CA . LEU A 1 96 ? 6.954 10.392 -4.371 1.00 97.50 96 LEU A CA 1
ATOM 797 C C . LEU A 1 96 ? 5.707 10.987 -5.046 1.00 97.50 96 LEU A C 1
ATOM 799 O O . LEU A 1 96 ? 5.749 11.254 -6.245 1.00 97.50 96 LEU A O 1
ATOM 803 N N . MET A 1 97 ? 4.633 11.262 -4.301 1.00 98.06 97 MET A N 1
ATOM 804 C CA . MET A 1 97 ? 3.434 11.915 -4.839 1.00 98.06 97 MET A CA 1
ATOM 805 C C . MET A 1 97 ? 3.732 13.317 -5.384 1.00 98.06 97 MET A C 1
ATOM 807 O O . MET A 1 97 ? 3.241 13.660 -6.458 1.00 98.06 97 MET A O 1
ATOM 811 N N . THR A 1 98 ? 4.580 14.109 -4.711 1.00 97.62 98 THR A N 1
ATOM 812 C CA . THR A 1 98 ? 4.997 15.426 -5.243 1.00 97.62 98 THR A CA 1
ATOM 813 C C . THR A 1 98 ? 5.699 15.283 -6.592 1.00 97.62 98 THR A C 1
ATOM 815 O O . THR A 1 98 ? 5.376 15.984 -7.547 1.00 97.62 98 THR A O 1
ATOM 818 N N . ARG A 1 99 ? 6.617 14.315 -6.699 1.00 97.19 99 ARG A N 1
ATOM 819 C CA . ARG A 1 99 ? 7.391 14.054 -7.917 1.00 97.19 99 ARG A CA 1
ATOM 820 C C . ARG A 1 99 ? 6.505 13.513 -9.034 1.00 97.19 99 ARG A C 1
ATOM 822 O O . ARG A 1 99 ? 6.677 13.908 -10.183 1.00 97.19 99 ARG A O 1
ATOM 829 N N . PHE A 1 100 ? 5.531 12.672 -8.691 1.00 98.06 100 PHE A N 1
ATOM 830 C CA . PHE A 1 100 ? 4.519 12.178 -9.616 1.00 98.06 100 PHE A CA 1
ATOM 831 C C . PHE A 1 100 ? 3.693 13.324 -10.206 1.00 98.06 100 PHE A C 1
ATOM 833 O O . PHE A 1 100 ? 3.579 13.418 -11.427 1.00 98.06 100 PHE A O 1
ATOM 840 N N . LEU A 1 101 ? 3.172 14.224 -9.365 1.00 98.06 101 LEU A N 1
ATOM 841 C CA . LEU A 1 101 ? 2.404 15.381 -9.826 1.00 98.06 101 LEU A CA 1
ATOM 842 C C . LEU A 1 101 ? 3.257 16.284 -10.724 1.00 98.06 101 LEU A C 1
ATOM 844 O O . LEU A 1 101 ? 2.818 16.633 -11.818 1.00 98.06 101 LEU A O 1
ATOM 848 N N . THR A 1 102 ? 4.493 16.601 -10.326 1.00 96.69 102 THR A N 1
ATOM 849 C CA . THR A 1 102 ? 5.433 17.365 -11.165 1.00 96.69 102 THR A CA 1
ATOM 850 C C . THR A 1 102 ? 5.656 16.687 -12.517 1.00 96.69 102 THR A C 1
ATOM 852 O O . THR A 1 102 ? 5.540 17.326 -13.564 1.00 96.69 102 THR A O 1
ATOM 855 N N . TYR A 1 103 ? 5.913 15.376 -12.512 1.00 97.25 103 TYR A N 1
ATOM 856 C CA . TYR A 1 103 ? 6.118 14.605 -13.732 1.00 97.25 103 TYR A CA 1
ATOM 857 C C . TYR A 1 103 ? 4.888 14.655 -14.641 1.00 97.25 103 TYR A C 1
ATOM 859 O O . TYR A 1 103 ? 5.015 14.926 -15.834 1.00 97.25 103 TYR A O 1
ATOM 867 N N . LYS A 1 104 ? 3.690 14.422 -14.095 1.00 97.69 104 LYS A N 1
ATOM 868 C CA . LYS A 1 104 ? 2.450 14.381 -14.875 1.00 97.69 104 LYS A CA 1
ATOM 869 C C . LYS A 1 104 ? 2.069 15.742 -15.450 1.00 97.69 104 LYS A C 1
ATOM 871 O O . LYS A 1 104 ? 1.690 15.801 -16.617 1.00 97.69 104 LYS A O 1
ATOM 876 N N . LYS A 1 105 ? 2.284 16.834 -14.710 1.00 96.50 105 LYS A N 1
ATOM 877 C CA . LYS A 1 105 ? 2.104 18.208 -15.218 1.00 96.50 105 LYS A CA 1
ATOM 878 C C . LYS A 1 105 ? 3.029 18.521 -16.400 1.00 96.50 105 LYS A C 1
ATOM 880 O O . LYS A 1 105 ? 2.648 19.250 -17.311 1.00 96.50 105 LYS A O 1
ATOM 885 N N . GLN A 1 106 ? 4.237 17.959 -16.420 1.00 95.31 106 GLN A N 1
ATOM 886 C CA . GLN A 1 106 ? 5.218 18.242 -17.471 1.00 95.31 106 GLN A CA 1
ATOM 887 C C . GLN A 1 106 ? 5.128 17.284 -18.669 1.00 95.31 106 GLN A C 1
ATOM 889 O O . GLN A 1 106 ? 5.231 17.704 -19.827 1.00 95.31 106 GLN A O 1
ATOM 894 N N . PHE A 1 107 ? 4.928 15.993 -18.411 1.00 95.81 107 PHE A N 1
ATOM 895 C CA . PHE A 1 107 ? 5.114 14.918 -19.388 1.00 95.81 107 PHE A CA 1
ATOM 896 C C . PHE A 1 107 ? 3.894 14.019 -19.585 1.00 95.81 107 PHE A C 1
ATOM 898 O O . PHE A 1 107 ? 3.952 13.135 -20.439 1.00 95.81 107 PHE A O 1
ATOM 905 N N . GLY A 1 108 ? 2.811 14.234 -18.833 1.00 96.00 108 GLY A N 1
ATOM 906 C CA . GLY A 1 108 ? 1.559 13.508 -19.027 1.00 96.00 108 GLY A CA 1
ATOM 907 C C . GLY A 1 108 ? 0.926 13.766 -20.397 1.00 96.00 108 GLY A C 1
ATOM 908 O O . GLY A 1 108 ? 1.368 14.631 -21.166 1.00 96.00 108 GLY A O 1
ATOM 909 N N . SER A 1 109 ? -0.133 13.016 -20.696 1.00 97.00 109 SER A N 1
ATOM 910 C CA . SER A 1 109 ? -0.998 13.306 -21.845 1.00 97.00 109 SER A CA 1
ATOM 911 C C . SER A 1 109 ? -1.615 14.709 -21.725 1.00 97.00 109 SER A C 1
ATOM 913 O O . SER A 1 109 ? -1.593 15.316 -20.656 1.00 97.00 109 SER A O 1
ATOM 915 N N . ASN A 1 110 ? -2.215 15.236 -22.796 1.00 98.00 110 ASN A N 1
ATOM 916 C CA . ASN A 1 110 ? -2.930 16.518 -22.704 1.00 98.00 110 ASN A CA 1
ATOM 917 C C . ASN A 1 110 ? -4.050 16.479 -21.649 1.00 98.00 110 ASN A C 1
ATOM 919 O O . ASN A 1 110 ? -4.237 17.456 -20.933 1.00 98.00 110 ASN A O 1
ATOM 923 N N . ILE A 1 111 ? -4.724 15.332 -21.514 1.00 98.12 111 ILE A N 1
ATOM 924 C CA . ILE A 1 111 ? -5.771 15.108 -20.511 1.00 98.12 111 ILE A CA 1
ATOM 925 C C . ILE A 1 111 ? -5.169 15.127 -19.107 1.00 98.12 111 ILE A C 1
ATOM 927 O O . ILE A 1 111 ? -5.661 15.838 -18.244 1.00 98.12 111 ILE A O 1
ATOM 931 N N . GLU A 1 112 ? -4.079 14.394 -18.875 1.00 98.25 112 GLU A N 1
ATOM 932 C CA . GLU A 1 112 ? -3.413 14.368 -17.569 1.00 98.25 112 GLU A CA 1
ATOM 933 C C . GLU A 1 112 ? -2.858 15.741 -17.188 1.00 98.25 112 GLU A C 1
ATOM 935 O O . GLU A 1 112 ? -2.993 16.170 -16.048 1.00 98.25 112 GLU A O 1
ATOM 940 N N . LYS A 1 113 ? -2.235 16.449 -18.132 1.00 98.44 113 LYS A N 1
ATOM 941 C CA . LYS A 1 113 ? -1.659 17.773 -17.885 1.00 98.44 113 LYS A CA 1
ATOM 942 C C . LYS A 1 113 ? -2.708 18.771 -17.434 1.00 98.44 113 LYS A C 1
ATOM 944 O O . LYS A 1 113 ? -2.463 19.483 -16.465 1.00 98.44 113 LYS A O 1
ATOM 949 N N . ASP A 1 114 ? -3.843 18.805 -18.123 1.00 98.06 114 ASP A N 1
ATOM 950 C CA . ASP A 1 114 ? -4.968 19.656 -17.750 1.00 98.06 114 ASP A CA 1
ATOM 951 C C . ASP A 1 114 ? -5.548 19.225 -16.396 1.00 98.06 114 ASP A C 1
ATOM 953 O O . ASP A 1 114 ? -5.658 20.030 -15.472 1.00 98.06 114 ASP A O 1
ATOM 957 N N . PHE A 1 115 ? -5.768 17.920 -16.225 1.00 98.12 115 PHE A N 1
ATOM 958 C CA . PHE A 1 115 ? -6.346 17.338 -15.017 1.00 98.12 115 PHE A CA 1
ATOM 959 C C . PHE A 1 115 ? -5.507 17.581 -13.749 1.00 98.12 115 PHE A C 1
ATOM 961 O O . PHE A 1 115 ? -6.047 17.884 -12.686 1.00 98.12 115 PHE A O 1
ATOM 968 N N . TYR A 1 116 ? -4.178 17.472 -13.837 1.00 98.12 116 TYR A N 1
ATOM 969 C CA . TYR A 1 116 ? -3.277 17.649 -12.694 1.00 98.12 116 TYR A CA 1
ATOM 970 C C . TYR A 1 116 ? -2.783 19.085 -12.511 1.00 98.12 116 TYR A C 1
ATOM 972 O O . TYR A 1 116 ? -2.122 19.355 -11.506 1.00 98.12 116 TYR A O 1
ATOM 980 N N . LYS A 1 117 ? -3.068 20.001 -13.446 1.00 96.56 117 LYS A N 1
ATOM 981 C CA . LYS A 1 117 ? -2.451 21.335 -13.546 1.00 96.56 117 LYS A CA 1
ATOM 982 C C . LYS A 1 117 ? -2.328 22.049 -12.196 1.00 96.56 117 LYS A C 1
ATOM 984 O O . LYS A 1 117 ? -1.217 22.345 -11.753 1.00 96.56 117 LYS A O 1
ATOM 989 N N . GLU A 1 118 ? -3.441 22.185 -11.483 1.00 95.44 118 GLU A N 1
ATOM 990 C CA . GLU A 1 118 ? -3.522 22.874 -10.184 1.00 95.44 118 GLU A CA 1
ATOM 991 C C . GLU A 1 118 ? -3.679 21.919 -8.991 1.00 95.44 118 GLU A C 1
ATOM 993 O O . GLU A 1 118 ? -3.821 22.359 -7.852 1.00 95.44 118 GLU A O 1
ATOM 998 N N . MET A 1 119 ? -3.622 20.604 -9.224 1.00 97.12 119 MET A N 1
ATOM 999 C CA . MET A 1 119 ? -3.868 19.616 -8.177 1.00 97.12 119 MET A CA 1
ATOM 1000 C C . MET A 1 119 ? -2.794 19.685 -7.085 1.00 97.12 119 MET A C 1
ATOM 1002 O O . MET A 1 119 ? -1.589 19.644 -7.374 1.00 97.12 119 MET A O 1
ATOM 1006 N N . THR A 1 120 ? -3.242 19.773 -5.830 1.00 96.19 120 THR A N 1
ATOM 1007 C CA . THR A 1 120 ? -2.395 19.679 -4.634 1.00 96.19 120 THR A CA 1
ATOM 1008 C C . THR A 1 120 ? -2.214 18.227 -4.187 1.00 96.19 120 THR A C 1
ATOM 1010 O O . THR A 1 120 ? -2.943 17.328 -4.605 1.00 96.19 120 THR A O 1
ATOM 1013 N N . VAL A 1 121 ? -1.255 17.981 -3.289 1.00 96.62 121 VAL A N 1
ATOM 1014 C CA . VAL A 1 121 ? -1.044 16.644 -2.709 1.00 96.62 121 VAL A CA 1
ATOM 1015 C C . VAL A 1 121 ? -2.257 16.189 -1.892 1.00 96.62 121 VAL A C 1
ATOM 1017 O O . VAL A 1 121 ? -2.660 15.036 -2.003 1.00 96.62 121 VAL A O 1
ATOM 1020 N N . GLN A 1 122 ? -2.887 17.091 -1.131 1.00 95.44 122 GLN A N 1
ATOM 1021 C CA . GLN A 1 122 ? -4.110 16.789 -0.380 1.00 95.44 122 GLN A CA 1
ATOM 1022 C C . GLN A 1 122 ? -5.242 16.343 -1.313 1.00 95.44 122 GLN A C 1
ATOM 1024 O O . GLN A 1 122 ? -5.835 15.289 -1.095 1.00 95.44 122 GLN A O 1
ATOM 1029 N N . GLN A 1 123 ? -5.506 17.110 -2.377 1.00 96.81 123 GLN A N 1
ATOM 1030 C CA . GLN A 1 123 ? -6.535 16.775 -3.367 1.00 96.81 123 GLN A CA 1
ATOM 1031 C C . GLN A 1 123 ? -6.232 15.445 -4.062 1.00 96.81 123 GLN A C 1
ATOM 1033 O O . GLN A 1 123 ? -7.139 14.660 -4.333 1.00 96.81 123 GLN A O 1
ATOM 1038 N N . PHE A 1 124 ? -4.953 15.161 -4.318 1.00 98.12 124 PHE A N 1
ATOM 1039 C CA . PHE A 1 124 ? -4.534 13.894 -4.899 1.00 98.12 124 PHE A CA 1
ATOM 1040 C C . PHE A 1 124 ? -4.779 12.703 -3.958 1.00 98.12 124 PHE A C 1
ATOM 1042 O O . PHE A 1 124 ? -5.293 11.671 -4.390 1.00 98.12 124 PHE A O 1
ATOM 1049 N N . ILE A 1 125 ? -4.483 12.846 -2.662 1.00 97.19 125 ILE A N 1
ATOM 1050 C CA . ILE A 1 125 ? -4.780 11.827 -1.641 1.00 97.19 125 ILE A CA 1
ATOM 1051 C C . ILE A 1 125 ? -6.293 11.618 -1.515 1.00 97.19 125 ILE A C 1
ATOM 1053 O O . ILE A 1 125 ? -6.765 10.482 -1.531 1.00 97.19 125 ILE A O 1
ATOM 1057 N N . GLU A 1 126 ? -7.066 12.700 -1.444 1.00 96.25 126 GLU A N 1
ATOM 1058 C CA . GLU A 1 126 ? -8.527 12.643 -1.387 1.00 96.25 126 GLU A CA 1
ATOM 1059 C C . GLU A 1 126 ? -9.107 11.928 -2.614 1.00 96.25 126 GLU A C 1
ATOM 1061 O O . GLU A 1 126 ? -9.966 11.053 -2.488 1.00 96.25 126 GLU A O 1
ATOM 1066 N N . ARG A 1 127 ? -8.580 12.227 -3.804 1.00 97.38 127 ARG A N 1
ATOM 1067 C CA . ARG A 1 127 ? -8.918 11.521 -5.040 1.00 97.38 127 ARG A CA 1
ATOM 1068 C C . ARG A 1 127 ? -8.585 10.032 -4.951 1.00 97.38 127 ARG A C 1
ATOM 1070 O O . ARG A 1 127 ? -9.435 9.214 -5.297 1.00 97.38 127 ARG A O 1
ATOM 1077 N N . ILE A 1 128 ? -7.398 9.668 -4.464 1.00 97.69 128 ILE A N 1
ATOM 1078 C CA . ILE A 1 128 ? -7.009 8.267 -4.243 1.00 97.69 128 ILE A CA 1
ATOM 1079 C C . ILE A 1 128 ? -7.994 7.547 -3.317 1.00 97.69 128 ILE A C 1
ATOM 1081 O O . ILE A 1 128 ? -8.223 6.355 -3.494 1.00 97.69 128 ILE A O 1
ATOM 1085 N N . LEU A 1 129 ? -8.577 8.224 -2.331 1.00 95.62 129 LEU A N 1
ATOM 1086 C CA . LEU A 1 129 ? -9.556 7.615 -1.429 1.00 95.62 129 LEU A CA 1
ATOM 1087 C C . LEU A 1 129 ? -10.943 7.506 -2.083 1.00 95.62 129 LEU A C 1
ATOM 1089 O O . LEU A 1 129 ? -11.593 6.472 -1.961 1.00 95.62 129 LEU A O 1
ATOM 1093 N N . LYS A 1 130 ? -11.376 8.535 -2.822 1.00 95.31 130 LYS A N 1
ATOM 1094 C CA . LYS A 1 130 ? -12.734 8.630 -3.390 1.00 95.31 130 LYS A CA 1
ATOM 1095 C C . LYS A 1 130 ? -12.935 7.912 -4.725 1.00 95.31 130 LYS A C 1
ATOM 1097 O O . LYS A 1 130 ? -14.059 7.538 -5.040 1.00 95.31 130 LYS A O 1
ATOM 1102 N N . LYS A 1 131 ? -11.888 7.765 -5.543 1.00 96.56 131 LYS A N 1
ATOM 1103 C CA . LYS A 1 131 ? -11.997 7.314 -6.949 1.00 96.56 131 LYS A CA 1
ATOM 1104 C C . LYS A 1 131 ? -11.494 5.889 -7.189 1.00 96.56 131 LYS A C 1
ATOM 1106 O O . LYS A 1 131 ? -11.301 5.480 -8.336 1.00 96.56 131 LYS A O 1
ATOM 1111 N N . ARG A 1 132 ? -11.280 5.111 -6.123 1.00 94.69 132 ARG A N 1
ATOM 1112 C CA . ARG A 1 132 ? -10.997 3.673 -6.238 1.00 94.69 132 ARG A CA 1
ATOM 1113 C C . ARG A 1 132 ? -12.218 2.938 -6.775 1.00 94.69 132 ARG A C 1
ATOM 1115 O O . ARG A 1 132 ? -13.349 3.217 -6.391 1.00 94.69 132 ARG A O 1
ATOM 1122 N N . ALA A 1 133 ? -11.960 1.939 -7.610 1.00 95.81 133 ALA A N 1
ATOM 1123 C CA . ALA A 1 133 ? -12.950 0.915 -7.893 1.00 95.81 133 ALA A CA 1
ATOM 1124 C C . ALA A 1 133 ? -13.304 0.171 -6.595 1.00 95.81 133 ALA A C 1
ATOM 1126 O O . ALA A 1 133 ? -12.422 -0.097 -5.776 1.00 95.81 133 ALA A O 1
ATOM 1127 N N . ALA A 1 134 ? -14.569 -0.215 -6.438 1.00 94.75 134 ALA A N 1
ATOM 1128 C CA . ALA A 1 134 ? -15.007 -1.071 -5.339 1.00 94.75 134 ALA A CA 1
ATOM 1129 C C . ALA A 1 134 ? -14.315 -2.445 -5.388 1.00 94.75 134 ALA A C 1
ATOM 1131 O O . ALA A 1 134 ? -14.010 -3.036 -4.354 1.00 94.75 134 ALA A O 1
ATOM 1132 N N . SER A 1 135 ? -14.011 -2.944 -6.591 1.00 94.25 135 SER A N 1
ATOM 1133 C CA . SER A 1 135 ? -13.095 -4.071 -6.773 1.00 94.25 135 SER A CA 1
ATOM 1134 C C . SER A 1 135 ? -12.230 -3.886 -8.019 1.00 94.25 135 SER A C 1
ATOM 1136 O O . SER A 1 135 ? -12.698 -3.353 -9.022 1.00 94.25 135 SER A O 1
ATOM 1138 N N . PHE A 1 136 ? -10.969 -4.322 -7.951 1.00 93.75 136 PHE A N 1
ATOM 1139 C CA . PHE A 1 136 ? -10.027 -4.305 -9.074 1.00 93.75 136 PHE A CA 1
ATOM 1140 C C . PHE A 1 136 ? -8.982 -5.417 -8.911 1.00 93.75 136 PHE A C 1
ATOM 1142 O O . PHE A 1 136 ? -8.085 -5.321 -8.069 1.00 93.75 136 PHE A O 1
ATOM 1149 N N . TYR A 1 137 ? -9.102 -6.514 -9.665 1.00 89.19 137 TYR A N 1
ATOM 1150 C CA . TYR A 1 137 ? -8.262 -7.697 -9.440 1.00 89.19 137 TYR A CA 1
ATOM 1151 C C . TYR A 1 137 ? -8.112 -8.617 -10.660 1.00 89.19 137 TYR A C 1
ATOM 1153 O O . TYR A 1 137 ? -8.721 -8.449 -11.714 1.00 89.19 137 TYR A O 1
ATOM 1161 N N . GLY A 1 138 ? -7.283 -9.652 -10.491 1.00 85.19 138 GLY A N 1
ATOM 1162 C CA . GLY A 1 138 ? -7.083 -10.704 -11.487 1.00 85.19 138 GLY A CA 1
ATOM 1163 C C . GLY A 1 138 ? -6.136 -10.305 -12.625 1.00 85.19 138 GLY A C 1
ATOM 1164 O O . GLY A 1 138 ? -5.634 -9.188 -12.665 1.00 85.19 138 GLY A O 1
ATOM 1165 N N . PRO A 1 139 ? -5.810 -11.226 -13.542 1.00 82.75 139 PRO A N 1
ATOM 1166 C CA . PRO A 1 139 ? -4.875 -10.953 -14.635 1.00 82.75 139 PRO A CA 1
ATOM 1167 C C . PRO A 1 139 ? -5.467 -10.081 -15.750 1.00 82.75 139 PRO A C 1
ATOM 1169 O O . PRO A 1 139 ? -4.699 -9.469 -16.483 1.00 82.75 139 PRO A O 1
ATOM 1172 N N . SER A 1 140 ? -6.796 -10.034 -15.877 1.00 87.75 140 SER A N 1
ATOM 1173 C CA . SER A 1 140 ? -7.531 -9.245 -16.874 1.00 87.75 140 SER A CA 1
ATOM 1174 C C . SER A 1 140 ? -8.118 -7.954 -16.306 1.00 87.75 140 SER A C 1
ATOM 1176 O O . SER A 1 140 ? -8.965 -7.357 -16.961 1.00 87.75 140 SER A O 1
ATOM 1178 N N . ASP A 1 141 ? -7.749 -7.588 -15.073 1.00 92.62 141 ASP A N 1
ATOM 1179 C CA . ASP A 1 141 ? -8.231 -6.381 -14.395 1.00 92.62 141 ASP A CA 1
ATOM 1180 C C . ASP A 1 141 ? -9.755 -6.308 -14.370 1.00 92.62 141 ASP A C 1
ATOM 1182 O O . ASP A 1 141 ? -10.364 -5.366 -14.868 1.00 92.62 141 ASP A O 1
ATOM 1186 N N . LYS A 1 142 ? -10.378 -7.359 -13.823 1.00 95.06 142 LYS A N 1
ATOM 1187 C CA . LYS A 1 142 ? -11.812 -7.334 -13.548 1.00 95.06 142 LYS A CA 1
ATOM 1188 C C . LYS A 1 142 ? -12.087 -6.221 -12.547 1.00 95.06 142 LYS A C 1
ATOM 1190 O O . LYS A 1 142 ? -11.395 -6.151 -11.526 1.00 95.06 142 LYS A O 1
ATOM 1195 N N . TYR A 1 143 ? -13.087 -5.399 -12.835 1.00 96.50 143 TYR A N 1
ATOM 1196 C CA . TYR A 1 143 ? -13.421 -4.244 -12.019 1.00 96.50 143 TYR A CA 1
ATOM 1197 C C . TYR A 1 143 ? -14.918 -4.122 -11.735 1.00 96.50 143 TYR A C 1
ATOM 1199 O O . TYR A 1 143 ? -15.751 -4.593 -12.510 1.00 96.50 143 TYR A O 1
ATOM 1207 N N . LEU A 1 144 ? -15.221 -3.456 -10.621 1.00 96.94 144 LEU A N 1
ATOM 1208 C CA . LEU A 1 144 ? -16.527 -2.905 -10.258 1.00 96.94 144 LEU A CA 1
ATOM 1209 C C . LEU A 1 144 ? -16.293 -1.463 -9.805 1.00 96.94 144 LEU A C 1
ATOM 1211 O O . LEU A 1 144 ? -15.572 -1.251 -8.826 1.00 96.94 144 LEU A O 1
ATOM 1215 N N . LEU A 1 145 ? -16.863 -0.488 -10.506 1.00 96.50 145 LEU A N 1
ATOM 1216 C CA . LEU A 1 145 ? -16.820 0.918 -10.106 1.00 96.50 145 LEU A CA 1
ATOM 1217 C C . LEU A 1 145 ? -17.840 1.191 -8.995 1.00 96.50 145 LEU A C 1
ATOM 1219 O O . LEU A 1 145 ? -18.792 0.436 -8.821 1.00 96.50 145 LEU A O 1
ATOM 1223 N N . LEU A 1 146 ? -17.653 2.280 -8.242 1.00 94.06 146 LEU A N 1
ATOM 1224 C CA . LEU A 1 146 ? -18.621 2.703 -7.217 1.00 94.06 146 LEU A CA 1
ATOM 1225 C C . LEU A 1 146 ? -19.983 3.079 -7.811 1.00 94.06 146 LEU A C 1
ATOM 1227 O O . LEU A 1 146 ? -20.989 2.997 -7.123 1.00 94.06 146 LEU A O 1
ATOM 1231 N N . THR A 1 147 ? -20.009 3.459 -9.082 1.00 93.75 147 THR A N 1
ATOM 1232 C CA . THR A 1 147 ? -21.207 3.735 -9.881 1.00 93.75 147 THR A CA 1
ATOM 1233 C C . THR A 1 147 ? -21.948 2.461 -10.319 1.00 93.75 147 THR A C 1
ATOM 1235 O O . THR A 1 147 ? -23.080 2.541 -10.784 1.00 93.75 147 THR A O 1
ATOM 1238 N N . GLY A 1 148 ? -21.365 1.277 -10.093 1.00 94.81 148 GLY A N 1
ATOM 1239 C CA . GLY A 1 148 ? -21.988 -0.026 -10.341 1.00 94.81 148 GLY A CA 1
ATOM 1240 C C . GLY A 1 148 ? -21.561 -0.703 -11.645 1.00 94.81 148 GLY A C 1
ATOM 1241 O O . GLY A 1 148 ? -21.782 -1.904 -11.800 1.00 94.81 148 GLY A O 1
ATOM 1242 N N . GLU A 1 149 ? -20.909 0.008 -12.567 1.00 96.75 149 GLU A N 1
ATOM 1243 C CA . GLU A 1 149 ? -20.418 -0.576 -13.813 1.00 96.75 149 GLU A CA 1
ATOM 1244 C C . GLU A 1 149 ? -19.322 -1.605 -13.543 1.00 96.75 149 GLU A C 1
ATOM 1246 O O . GLU A 1 149 ? -18.403 -1.409 -12.740 1.00 96.75 149 GLU A O 1
ATOM 1251 N N . THR A 1 150 ? -19.397 -2.706 -14.284 1.00 96.81 150 THR A N 1
ATOM 1252 C CA . THR A 1 150 ? -18.434 -3.800 -14.219 1.00 96.81 150 THR A CA 1
ATOM 1253 C C . THR A 1 150 ? -17.799 -4.038 -15.570 1.00 96.81 150 THR A C 1
ATOM 1255 O O . THR A 1 150 ? -18.452 -3.899 -16.604 1.00 96.81 150 THR A O 1
ATOM 1258 N N . GLY A 1 151 ? -16.563 -4.512 -15.566 1.00 96.62 151 GLY A N 1
ATOM 1259 C CA . GLY A 1 151 ? -15.899 -4.917 -16.792 1.00 96.62 151 GLY A CA 1
ATOM 1260 C C . GLY A 1 151 ? -14.580 -5.618 -16.530 1.00 96.62 151 GLY A C 1
ATOM 1261 O O . GLY A 1 151 ? -14.273 -6.040 -15.413 1.00 96.62 151 GLY A O 1
ATOM 1262 N N . ALA A 1 152 ? -13.802 -5.768 -17.594 1.00 95.69 152 ALA A N 1
ATOM 1263 C CA . ALA A 1 152 ? -12.439 -6.264 -17.546 1.00 95.69 152 ALA A CA 1
ATOM 1264 C C . ALA A 1 152 ? -11.616 -5.570 -18.632 1.00 95.69 152 ALA A C 1
ATOM 1266 O O . ALA A 1 152 ? -12.127 -5.325 -19.723 1.00 95.69 152 ALA A O 1
ATOM 1267 N N . SER A 1 153 ? -10.331 -5.340 -18.355 1.00 93.25 153 SER A N 1
ATOM 1268 C CA . SER A 1 153 ? -9.375 -4.706 -19.279 1.00 93.25 153 SER A CA 1
ATOM 1269 C C . SER A 1 153 ? -9.750 -3.259 -19.650 1.00 93.25 153 SER A C 1
ATOM 1271 O O . SER A 1 153 ? -10.704 -2.697 -19.116 1.00 93.25 153 SER A O 1
ATOM 1273 N N . GLY A 1 154 ? -8.946 -2.611 -20.501 1.00 94.25 154 GLY A N 1
ATOM 1274 C CA . GLY A 1 154 ? -9.164 -1.226 -20.947 1.00 94.25 154 GLY A CA 1
ATOM 1275 C C . GLY A 1 154 ? -8.651 -0.161 -19.973 1.00 94.25 154 GLY A C 1
ATOM 1276 O O . GLY A 1 154 ? -8.518 1.003 -20.344 1.00 94.25 154 GLY A O 1
ATOM 1277 N N . TRP A 1 155 ? -8.284 -0.558 -18.753 1.00 95.88 155 TRP A N 1
ATOM 1278 C CA . TRP A 1 155 ? -7.785 0.333 -17.705 1.00 95.88 155 TRP A CA 1
ATOM 1279 C C . TRP A 1 155 ? -6.462 1.026 -18.075 1.00 95.88 155 TRP A C 1
ATOM 1281 O O . TRP A 1 155 ? -6.130 2.086 -17.553 1.00 95.88 155 TRP A O 1
ATOM 1291 N N . GLU A 1 156 ? -5.697 0.452 -19.007 1.00 95.12 156 GLU A N 1
ATOM 1292 C CA . GLU A 1 156 ? -4.462 1.027 -19.551 1.00 95.12 156 GLU A CA 1
ATOM 1293 C C . GLU A 1 156 ? -4.676 2.357 -20.263 1.00 95.12 156 GLU A C 1
ATOM 1295 O O . GLU A 1 156 ? -3.725 3.127 -20.379 1.00 95.12 156 GLU A O 1
ATOM 1300 N N . LEU A 1 157 ? -5.895 2.596 -20.751 1.00 97.00 157 LEU A N 1
ATOM 1301 C CA . LEU A 1 157 ? -6.231 3.769 -21.543 1.00 97.00 157 LEU A CA 1
ATOM 1302 C C . LEU A 1 157 ? -6.661 4.955 -20.676 1.00 97.00 157 LEU A C 1
ATOM 1304 O O . LEU A 1 157 ? -6.697 6.068 -21.192 1.00 97.00 157 LEU A O 1
ATOM 1308 N N . VAL A 1 158 ? -6.960 4.754 -19.386 1.00 98.12 158 VAL A N 1
ATOM 1309 C CA . VAL A 1 158 ? -7.414 5.810 -18.463 1.00 98.12 158 VAL A CA 1
ATOM 1310 C C . VAL A 1 158 ? -6.368 6.924 -18.382 1.00 98.12 158 VAL A C 1
ATOM 1312 O O . VAL A 1 158 ? -5.221 6.678 -18.009 1.00 98.12 158 VAL A O 1
ATOM 1315 N N . GLY A 1 159 ? -6.767 8.153 -18.720 1.00 97.25 159 GLY A N 1
ATOM 1316 C CA . GLY A 1 159 ? -5.870 9.311 -18.797 1.00 97.25 159 GLY A CA 1
ATOM 1317 C C . GLY A 1 159 ? -5.151 9.480 -20.139 1.00 97.25 159 GLY A C 1
ATOM 1318 O O . GLY A 1 159 ? -4.442 10.463 -20.327 1.00 97.25 159 GLY A O 1
ATOM 1319 N N . SER A 1 160 ? -5.339 8.584 -21.109 1.00 97.12 160 SER A N 1
ATOM 1320 C CA . SER A 1 160 ? -4.871 8.771 -22.490 1.00 97.12 160 SER A CA 1
ATOM 1321 C C . SER A 1 160 ? -5.954 9.399 -23.373 1.00 97.12 160 SER A C 1
ATOM 1323 O O . SER A 1 160 ? -7.127 9.407 -23.013 1.00 97.12 160 SER A O 1
ATOM 1325 N N . SER A 1 161 ? -5.589 9.855 -24.575 1.00 97.06 161 SER A N 1
ATOM 1326 C CA . SER A 1 161 ? -6.556 10.298 -25.596 1.00 97.06 161 SER A CA 1
ATOM 1327 C C . SER A 1 161 ? -7.503 9.191 -26.076 1.00 97.06 161 SER A C 1
ATOM 1329 O O . SER A 1 161 ? -8.482 9.483 -26.751 1.00 97.06 161 SER A O 1
ATOM 1331 N N . GLU A 1 162 ? -7.206 7.933 -25.750 1.00 97.69 162 GLU A N 1
ATOM 1332 C CA . GLU A 1 162 ? -8.000 6.758 -26.111 1.00 97.69 162 GLU A CA 1
ATOM 1333 C C . GLU A 1 162 ? -8.881 6.260 -24.954 1.00 97.69 162 GLU A C 1
ATOM 1335 O O . GLU A 1 162 ? -9.512 5.210 -25.088 1.00 97.69 162 GLU A O 1
ATOM 1340 N N . GLN A 1 163 ? -8.928 6.977 -23.820 1.00 97.75 163 GLN A N 1
ATOM 1341 C CA . GLN A 1 163 ? -9.836 6.639 -22.720 1.00 97.75 163 GLN A CA 1
ATOM 1342 C C . GLN A 1 163 ? -11.297 6.629 -23.194 1.00 97.75 163 GLN A C 1
ATOM 1344 O O . GLN A 1 163 ? -11.685 7.400 -24.074 1.00 97.75 163 GLN A O 1
ATOM 1349 N N . LYS A 1 164 ? -12.114 5.747 -22.614 1.00 97.38 164 LYS A N 1
ATOM 1350 C CA . LYS A 1 164 ? -13.522 5.560 -22.989 1.00 97.38 164 LYS A CA 1
ATOM 1351 C C . LYS A 1 164 ? -14.358 5.317 -21.748 1.00 97.38 164 LYS A C 1
ATOM 1353 O O . LYS A 1 164 ? -13.884 4.673 -20.818 1.00 97.38 164 LYS A O 1
ATOM 1358 N N . GLU A 1 165 ? -15.607 5.765 -21.776 1.00 96.44 165 GLU A N 1
ATOM 1359 C CA . GLU A 1 165 ? -16.574 5.469 -20.717 1.00 96.44 165 GLU A CA 1
ATOM 1360 C C . GLU A 1 165 ? -16.726 3.948 -20.491 1.00 96.44 165 GLU A C 1
ATOM 1362 O O . GLU A 1 165 ? -16.691 3.184 -21.463 1.00 96.44 165 GLU A O 1
ATOM 1367 N N . PRO A 1 166 ? -16.880 3.483 -19.233 1.00 96.31 166 PRO A N 1
ATOM 1368 C CA . PRO A 1 166 ? -16.909 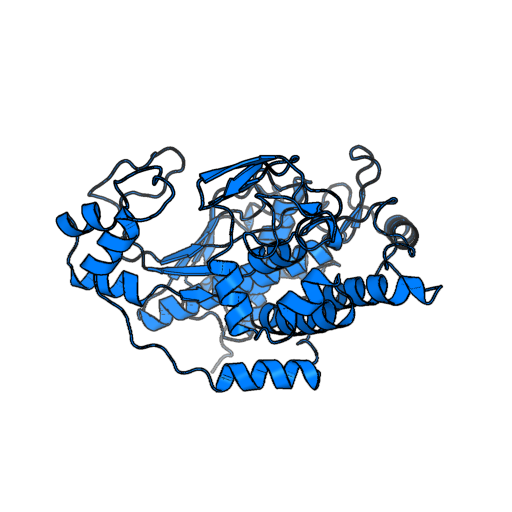4.268 -17.987 1.00 96.31 166 PRO A CA 1
ATOM 1369 C C . PRO A 1 166 ? -15.508 4.612 -17.422 1.00 96.31 166 PRO A C 1
ATOM 1371 O O . PRO A 1 166 ? -15.364 5.221 -16.362 1.00 96.31 166 PRO A O 1
ATOM 1374 N N . LEU A 1 167 ? -14.443 4.185 -18.105 1.00 97.81 167 LEU A N 1
ATOM 1375 C CA . LEU A 1 167 ? -13.048 4.280 -17.672 1.00 97.81 167 LEU A CA 1
ATOM 1376 C C . LEU A 1 167 ? -12.406 5.603 -18.108 1.00 97.81 167 LEU A C 1
ATOM 1378 O O . LEU A 1 167 ? -11.484 5.641 -18.928 1.00 97.81 167 LEU A O 1
ATOM 1382 N N . LEU A 1 168 ? -12.898 6.696 -17.531 1.00 97.94 168 LEU A N 1
ATOM 1383 C CA . LEU A 1 168 ? -12.315 8.028 -17.681 1.00 97.94 168 LEU A CA 1
ATOM 1384 C C . LEU A 1 168 ? -11.475 8.407 -16.461 1.00 97.94 168 LEU A C 1
ATOM 1386 O O . LEU A 1 168 ? -11.794 8.022 -15.333 1.00 97.94 168 LEU A O 1
ATOM 1390 N N . LEU A 1 169 ? -10.429 9.212 -16.672 1.00 98.00 169 LEU A N 1
ATOM 1391 C CA . LEU A 1 169 ? -9.569 9.711 -15.594 1.00 98.00 169 LEU A CA 1
ATOM 1392 C C . LEU A 1 169 ? -10.373 10.463 -14.524 1.00 98.00 169 LEU A C 1
ATOM 1394 O O . LEU A 1 169 ? -10.127 10.320 -13.334 1.00 98.00 169 LEU A O 1
ATOM 1398 N N . GLU A 1 170 ? -11.395 11.223 -14.895 1.00 96.00 170 GLU A N 1
ATOM 1399 C CA . GLU A 1 170 ? -12.261 11.897 -13.919 1.00 96.00 170 GLU A CA 1
ATOM 1400 C C . GLU A 1 170 ? -13.080 10.924 -13.041 1.00 96.00 170 GLU A C 1
ATOM 1402 O O . GLU A 1 170 ? -13.365 11.213 -11.868 1.00 96.00 170 GLU A O 1
ATOM 1407 N N . ASN A 1 171 ? -13.391 9.738 -13.570 1.00 95.50 171 ASN A N 1
ATOM 1408 C CA . ASN A 1 171 ? -14.280 8.756 -12.951 1.00 95.50 171 ASN A CA 1
ATOM 1409 C C . ASN A 1 171 ? -13.526 7.726 -12.105 1.00 95.50 171 ASN A C 1
ATOM 1411 O O . ASN A 1 171 ? -14.026 7.310 -11.060 1.00 95.50 171 ASN A O 1
ATOM 1415 N N . CYS A 1 172 ? -12.305 7.361 -12.497 1.00 97.12 172 CYS A N 1
ATOM 1416 C CA . CYS A 1 172 ? -11.517 6.332 -11.825 1.00 97.12 172 CYS A CA 1
ATOM 1417 C C . CYS A 1 172 ? -10.017 6.654 -11.817 1.00 97.12 172 CYS A C 1
ATOM 1419 O O . CYS A 1 172 ? -9.542 7.537 -12.532 1.00 97.12 172 CYS A O 1
ATOM 1421 N N . LEU A 1 173 ? -9.264 5.942 -10.976 1.00 98.00 173 LEU A N 1
ATOM 1422 C CA . LEU A 1 173 ? -7.810 6.081 -10.920 1.00 98.00 173 LEU A CA 1
ATOM 1423 C C . LEU A 1 173 ? -7.144 5.513 -12.179 1.00 98.00 173 LEU A C 1
ATOM 1425 O O . LEU A 1 173 ? -7.441 4.384 -12.567 1.00 98.00 173 LEU A O 1
ATOM 1429 N N . SER A 1 174 ? -6.182 6.227 -12.765 1.00 97.69 174 SER A N 1
ATOM 1430 C CA . SER A 1 174 ? -5.306 5.658 -13.800 1.00 97.69 174 SER A CA 1
ATOM 1431 C C . SER A 1 174 ? -4.402 4.563 -13.223 1.00 97.69 174 SER A C 1
ATOM 1433 O O . SER A 1 174 ? -4.235 4.444 -12.009 1.00 97.69 174 SER A O 1
ATOM 1435 N N . TYR A 1 175 ? -3.768 3.753 -14.075 1.00 95.75 175 TYR A N 1
ATOM 1436 C CA . TYR A 1 175 ? -2.816 2.738 -13.597 1.00 95.75 175 TYR A CA 1
ATOM 1437 C C . TYR A 1 175 ? -1.651 3.318 -12.792 1.00 95.75 175 TYR A C 1
ATOM 1439 O O . TYR A 1 175 ? -1.166 2.682 -11.853 1.00 95.75 175 TYR A O 1
ATOM 1447 N N . ASP A 1 176 ? -1.215 4.519 -13.157 1.00 96.00 176 ASP A N 1
ATOM 1448 C CA . ASP A 1 176 ? -0.115 5.184 -12.479 1.00 96.00 176 ASP A CA 1
ATOM 1449 C C . ASP A 1 176 ? -0.553 5.684 -11.092 1.00 96.00 176 ASP A C 1
ATOM 1451 O O . ASP A 1 176 ? 0.193 5.555 -10.119 1.00 96.00 176 ASP A O 1
ATOM 1455 N N . GLU A 1 177 ? -1.800 6.157 -10.970 1.00 98.25 177 GLU A N 1
ATOM 1456 C CA . GLU A 1 177 ? -2.421 6.494 -9.685 1.00 98.25 177 GLU A CA 1
ATOM 1457 C C . GLU A 1 177 ? -2.680 5.247 -8.831 1.00 98.25 177 GLU A C 1
ATOM 1459 O O . GLU A 1 177 ? -2.441 5.269 -7.624 1.00 98.25 177 GLU A O 1
ATOM 1464 N N . LEU A 1 178 ? -3.116 4.135 -9.435 1.00 96.75 178 LEU A N 1
ATOM 1465 C CA . LEU A 1 178 ? -3.365 2.874 -8.732 1.00 96.75 178 LEU A CA 1
ATOM 1466 C C . LEU A 1 178 ? -2.110 2.361 -8.021 1.00 96.75 178 LEU A C 1
ATOM 1468 O O . LEU A 1 178 ? -2.200 1.886 -6.886 1.00 96.75 178 LEU A O 1
ATOM 1472 N N . LYS A 1 179 ? -0.939 2.497 -8.649 1.00 96.62 179 LYS A N 1
ATOM 1473 C CA . LYS A 1 179 ? 0.347 2.113 -8.055 1.00 96.62 179 LYS A CA 1
ATOM 1474 C C . LYS A 1 179 ? 0.651 2.905 -6.780 1.00 96.62 179 LYS A C 1
ATOM 1476 O O . LYS A 1 179 ? 1.043 2.312 -5.780 1.00 96.62 179 LYS A O 1
ATOM 1481 N N . LEU A 1 180 ? 0.398 4.215 -6.780 1.00 98.06 180 LEU A N 1
ATOM 1482 C CA . LEU A 1 180 ? 0.525 5.065 -5.587 1.00 98.06 180 LEU A CA 1
ATOM 1483 C C . LEU A 1 180 ? -0.562 4.756 -4.551 1.00 98.06 180 LEU A C 1
ATOM 1485 O O . LEU A 1 180 ? -0.280 4.696 -3.357 1.00 98.06 180 LEU A O 1
ATOM 1489 N N . SER A 1 181 ? -1.789 4.482 -5.001 1.00 97.50 181 SER A N 1
ATOM 1490 C CA . SER A 1 181 ? -2.916 4.123 -4.133 1.00 97.50 181 SER A CA 1
ATOM 1491 C C . SER A 1 181 ? -2.649 2.857 -3.310 1.00 97.50 181 SER A C 1
ATOM 1493 O O . SER A 1 181 ? -3.126 2.734 -2.182 1.00 97.50 181 SER A O 1
ATOM 1495 N N . ALA A 1 182 ? -1.837 1.930 -3.827 1.00 96.56 182 ALA A N 1
ATOM 1496 C CA . ALA A 1 182 ? -1.422 0.729 -3.106 1.00 96.56 182 ALA A CA 1
ATOM 1497 C C . ALA A 1 182 ? -0.494 1.022 -1.909 1.00 96.56 182 ALA A C 1
ATOM 1499 O O . ALA A 1 182 ? -0.145 0.101 -1.178 1.00 96.56 182 ALA A O 1
ATOM 1500 N N . MET A 1 183 ? -0.087 2.278 -1.707 1.00 98.00 183 MET A N 1
ATOM 1501 C CA . MET A 1 183 ? 0.717 2.744 -0.571 1.00 98.00 183 MET A CA 1
ATOM 1502 C C . MET A 1 183 ? 0.020 3.860 0.229 1.00 98.00 183 MET A C 1
ATOM 1504 O O . MET A 1 183 ? 0.660 4.543 1.025 1.00 98.00 183 MET A O 1
ATOM 1508 N N . VAL A 1 184 ? -1.286 4.050 0.007 1.00 98.06 184 VAL A N 1
ATOM 1509 C CA . VAL A 1 184 ? -2.163 4.867 0.855 1.00 98.06 184 VAL A CA 1
ATOM 1510 C C . VAL A 1 184 ? -3.060 3.913 1.622 1.00 98.06 184 VAL A C 1
ATOM 1512 O O . VAL A 1 184 ? -3.872 3.203 1.019 1.00 98.06 184 VAL A O 1
ATOM 1515 N N . TYR A 1 185 ? -2.874 3.891 2.933 1.00 98.19 185 TYR A N 1
ATOM 1516 C CA . TYR A 1 185 ? -3.509 2.966 3.860 1.00 98.19 185 TYR A CA 1
ATOM 1517 C C . TYR A 1 185 ? -4.587 3.680 4.676 1.00 98.19 185 TYR A C 1
ATOM 1519 O O . TYR A 1 185 ? -4.737 4.898 4.591 1.00 98.19 185 TYR A O 1
ATOM 1527 N N . VAL A 1 186 ? -5.348 2.924 5.462 1.00 97.81 186 VAL A N 1
ATOM 1528 C CA . VAL A 1 186 ? -6.335 3.461 6.409 1.00 97.81 186 VAL A CA 1
ATOM 1529 C C . VAL A 1 186 ? -6.179 2.715 7.723 1.00 97.81 186 VAL A C 1
ATOM 1531 O O . VAL A 1 186 ? -6.034 1.498 7.705 1.00 97.81 186 VAL A O 1
ATOM 1534 N N . SER A 1 187 ? -6.206 3.424 8.843 1.00 98.25 187 SER A N 1
ATOM 1535 C CA . SER A 1 187 ? -6.166 2.832 10.179 1.00 98.25 187 SER A CA 1
ATOM 1536 C C . SER A 1 187 ? -7.330 3.346 11.010 1.00 98.25 187 SER A C 1
ATOM 1538 O O . SER A 1 187 ? -7.702 4.511 10.881 1.00 98.25 187 SER A O 1
ATOM 1540 N N . GLY A 1 188 ? -7.894 2.497 11.862 1.00 97.31 188 GLY A N 1
ATOM 1541 C CA . GLY A 1 188 ? -8.949 2.878 12.794 1.00 97.31 188 GLY A CA 1
ATOM 1542 C C . GLY A 1 188 ? -9.246 1.773 13.798 1.00 97.31 188 GLY A C 1
ATOM 1543 O O . GLY A 1 188 ? -9.014 0.588 13.528 1.00 97.31 188 GLY A O 1
ATOM 1544 N N . TYR A 1 189 ? -9.769 2.163 14.959 1.00 96.56 189 TYR A N 1
ATOM 1545 C CA . TYR A 1 189 ? -10.324 1.201 15.902 1.00 96.56 189 TYR A CA 1
ATOM 1546 C C . TYR A 1 189 ? -11.547 0.515 15.293 1.00 96.56 189 TYR A C 1
ATOM 1548 O O . TYR A 1 189 ? -12.307 1.111 14.524 1.00 96.56 189 TYR A O 1
ATOM 1556 N N . THR A 1 190 ? -11.733 -0.755 15.633 1.00 93.38 190 THR A N 1
ATOM 1557 C CA . THR A 1 190 ? -12.811 -1.576 15.097 1.00 93.38 190 THR A CA 1
ATOM 1558 C C . THR A 1 190 ? -13.530 -2.343 16.195 1.00 93.38 190 THR A C 1
ATOM 1560 O O . THR A 1 190 ? -12.942 -2.765 17.191 1.00 93.38 190 THR A O 1
ATOM 1563 N N . ASP A 1 191 ? -14.821 -2.560 15.982 1.00 92.31 191 ASP A N 1
ATOM 1564 C CA . ASP A 1 191 ? -15.616 -3.476 16.780 1.00 92.31 191 ASP A CA 1
ATOM 1565 C C . ASP A 1 191 ? -15.576 -4.867 16.161 1.00 92.31 191 ASP A C 1
ATOM 1567 O O . ASP A 1 191 ? -16.268 -5.148 15.178 1.00 92.31 191 ASP A O 1
ATOM 1571 N N . CYS A 1 192 ? -14.786 -5.758 16.757 1.00 93.00 192 CYS A N 1
ATOM 1572 C CA . CYS A 1 192 ? -14.810 -7.160 16.373 1.00 93.00 192 CYS A CA 1
ATOM 1573 C C . CYS A 1 192 ? -16.165 -7.782 16.731 1.00 93.00 192 CYS A C 1
ATOM 1575 O O . CYS A 1 192 ? -16.743 -7.548 17.797 1.00 93.00 192 CYS A O 1
ATOM 1577 N N . ILE A 1 193 ? -16.667 -8.606 15.816 1.00 93.62 193 ILE A N 1
ATOM 1578 C CA . ILE A 1 193 ? -17.869 -9.423 16.020 1.00 93.62 193 ILE A CA 1
ATOM 1579 C C . ILE A 1 193 ? -17.534 -10.916 16.130 1.00 93.62 193 ILE A C 1
ATOM 1581 O O . ILE A 1 193 ? -18.436 -11.723 16.306 1.00 93.62 193 ILE A O 1
ATOM 1585 N N . ASN A 1 194 ? -16.264 -11.295 15.956 1.00 93.31 194 ASN A N 1
ATOM 1586 C CA . ASN A 1 194 ? -15.728 -12.653 16.065 1.00 93.31 194 ASN A CA 1
ATOM 1587 C C . ASN A 1 194 ? -14.185 -12.614 16.114 1.00 93.31 194 ASN A C 1
ATOM 1589 O O . ASN A 1 194 ? -13.582 -11.543 16.112 1.00 93.31 194 ASN A O 1
ATOM 1593 N N . ASP A 1 195 ? -13.571 -13.796 16.113 1.00 89.19 195 ASP A N 1
ATOM 1594 C CA . ASP A 1 195 ? -12.123 -14.055 16.160 1.00 89.19 195 ASP A CA 1
ATOM 1595 C C . ASP A 1 195 ? -11.357 -13.788 14.843 1.00 89.19 195 ASP A C 1
ATOM 1597 O O . ASP A 1 195 ? -10.148 -14.005 14.764 1.00 89.19 195 ASP A O 1
ATOM 1601 N N . GLY A 1 196 ? -12.038 -13.368 13.772 1.00 88.19 196 GLY A N 1
ATOM 1602 C CA . GLY A 1 196 ? -11.418 -13.124 12.469 1.00 88.19 196 GLY A CA 1
ATOM 1603 C C . GLY A 1 196 ? -11.027 -14.389 11.691 1.00 88.19 196 GLY A C 1
ATOM 1604 O O . GLY A 1 196 ? -10.265 -14.303 10.720 1.00 88.19 196 GLY A O 1
ATOM 1605 N N . ASN A 1 197 ? -11.531 -15.575 12.059 1.00 87.31 197 ASN A N 1
ATOM 1606 C CA . ASN A 1 197 ? -11.276 -16.799 11.299 1.00 87.31 197 ASN A CA 1
ATOM 1607 C C . ASN A 1 197 ? -11.732 -16.648 9.835 1.00 87.31 197 ASN A C 1
ATOM 1609 O O . ASN A 1 197 ? -12.874 -16.288 9.549 1.00 87.31 197 ASN A O 1
ATOM 1613 N N . ARG A 1 198 ? -10.863 -17.008 8.879 1.00 87.12 198 ARG A N 1
ATOM 1614 C CA . ARG A 1 198 ? -11.117 -16.838 7.434 1.00 87.12 198 ARG A CA 1
ATOM 1615 C C . ARG A 1 198 ? -12.364 -17.557 6.907 1.00 87.12 198 ARG A C 1
ATOM 1617 O O . ARG A 1 198 ? -12.824 -17.225 5.819 1.00 87.12 198 ARG A O 1
ATOM 1624 N N . LYS A 1 199 ? -12.886 -18.549 7.634 1.00 89.75 199 LYS A N 1
ATOM 1625 C CA . LYS A 1 199 ? -14.097 -19.303 7.274 1.00 89.75 199 LYS A CA 1
ATOM 1626 C C . LYS A 1 199 ? -15.343 -18.872 8.056 1.00 89.75 199 LYS A C 1
ATOM 1628 O O . LYS A 1 199 ? -16.422 -19.378 7.765 1.00 89.75 199 LYS A O 1
ATOM 1633 N N . ASN A 1 200 ? -15.221 -17.946 9.013 1.00 91.50 200 ASN A N 1
ATOM 1634 C CA . ASN A 1 200 ? -16.327 -17.519 9.877 1.00 91.50 200 ASN A CA 1
ATOM 1635 C C . ASN A 1 200 ? -17.510 -16.935 9.081 1.00 91.50 200 ASN A C 1
ATOM 1637 O O . ASN A 1 200 ? -18.656 -17.165 9.445 1.00 91.50 200 ASN A O 1
ATOM 1641 N N . SER A 1 201 ? -17.242 -16.236 7.973 1.00 91.50 201 SER A N 1
ATOM 1642 C CA . SER A 1 201 ? -18.276 -15.685 7.079 1.00 91.50 201 SER A CA 1
ATOM 1643 C C . SER A 1 201 ? -19.216 -14.654 7.733 1.00 91.50 201 SER A C 1
ATOM 1645 O O . SER A 1 201 ? -20.368 -14.526 7.332 1.00 91.50 201 SER A O 1
ATOM 1647 N N . GLY A 1 202 ? -18.731 -13.889 8.718 1.00 93.12 202 GLY A N 1
ATOM 1648 C CA . GLY A 1 202 ? -19.482 -12.792 9.346 1.00 93.12 202 GLY A CA 1
ATOM 1649 C C . GLY A 1 202 ? -20.452 -13.229 10.446 1.00 93.12 202 GLY A C 1
ATOM 1650 O O . GLY A 1 202 ? -21.312 -12.440 10.843 1.00 93.12 202 GLY A O 1
ATOM 1651 N N . VAL A 1 203 ? -20.316 -14.464 10.936 1.00 93.88 203 VAL A N 1
ATOM 1652 C CA . VAL A 1 203 ? -21.069 -14.995 12.075 1.00 93.88 203 VAL A CA 1
ATOM 1653 C C . VAL A 1 203 ? -20.592 -14.314 13.353 1.00 93.88 203 VAL A C 1
ATOM 1655 O O . VAL A 1 203 ? -19.394 -14.296 13.652 1.00 93.88 203 VAL A O 1
ATOM 1658 N N . VAL A 1 204 ? -21.550 -13.761 14.095 1.00 94.31 204 VAL A N 1
ATOM 1659 C CA . VAL A 1 204 ? -21.312 -13.050 15.353 1.00 94.31 204 VAL A CA 1
ATOM 1660 C C . VAL A 1 204 ? -21.049 -14.051 16.480 1.00 94.31 204 VAL A C 1
ATOM 1662 O O . VAL A 1 204 ? -21.735 -15.067 16.576 1.00 94.31 204 VAL A O 1
ATOM 1665 N N . LYS A 1 205 ? -20.071 -13.743 17.328 1.00 90.81 205 LYS A N 1
ATOM 1666 C CA . LYS A 1 205 ? -19.802 -14.389 18.613 1.00 90.81 205 LYS A CA 1
ATOM 1667 C C . LYS A 1 205 ? -19.868 -13.331 19.713 1.00 90.81 205 LYS A C 1
ATOM 1669 O O . LYS A 1 205 ? -19.477 -12.188 19.475 1.00 90.81 205 LYS A O 1
ATOM 1674 N N . ASP A 1 206 ? -20.358 -13.722 20.884 1.00 81.00 206 ASP A N 1
ATOM 1675 C CA . ASP A 1 206 ? -20.476 -12.826 22.041 1.00 81.00 206 ASP A CA 1
ATOM 1676 C C . ASP A 1 206 ? -19.331 -13.011 23.054 1.00 81.00 206 ASP A C 1
ATOM 1678 O O . ASP A 1 206 ? -18.990 -12.061 23.753 1.00 81.00 206 ASP A O 1
ATOM 1682 N N . ASP A 1 207 ? -18.679 -14.179 23.054 1.00 86.12 207 ASP A N 1
ATOM 1683 C CA . ASP A 1 207 ? -17.549 -14.510 23.929 1.00 86.12 207 ASP A CA 1
ATOM 1684 C C . ASP A 1 207 ? -16.237 -14.645 23.136 1.00 86.12 207 ASP A C 1
ATOM 1686 O O . ASP A 1 207 ? -16.255 -14.974 21.945 1.00 86.12 207 ASP A O 1
ATOM 1690 N N . ASP A 1 208 ? -15.103 -14.445 23.821 1.00 85.19 208 ASP A N 1
ATOM 1691 C CA . ASP A 1 208 ? -13.738 -14.626 23.287 1.00 85.19 208 ASP A CA 1
ATOM 1692 C C . ASP A 1 208 ? -13.467 -13.811 22.005 1.00 85.19 208 ASP A C 1
ATOM 1694 O O . ASP A 1 208 ? -12.973 -14.308 20.989 1.00 85.19 208 ASP A O 1
ATOM 1698 N N . ILE A 1 209 ? -13.858 -12.533 22.039 1.00 88.94 209 ILE A N 1
ATOM 1699 C CA . ILE A 1 209 ? -13.616 -11.560 20.970 1.00 88.94 209 ILE A CA 1
ATOM 1700 C C . ILE A 1 209 ? -12.760 -10.403 21.482 1.00 88.94 209 ILE A C 1
ATOM 1702 O O . ILE A 1 209 ? -12.942 -9.934 22.603 1.00 88.94 209 ILE A O 1
ATOM 1706 N N . GLU A 1 210 ? -11.849 -9.918 20.638 1.00 89.31 210 GLU A N 1
ATOM 1707 C CA . GLU A 1 210 ? -11.044 -8.738 20.955 1.00 89.31 210 GLU A CA 1
ATOM 1708 C C . GLU A 1 210 ? -11.935 -7.494 21.004 1.00 89.31 210 GLU A C 1
ATOM 1710 O O . GLU A 1 210 ? -12.628 -7.163 20.037 1.00 89.31 210 GLU A O 1
ATOM 1715 N N . ASP A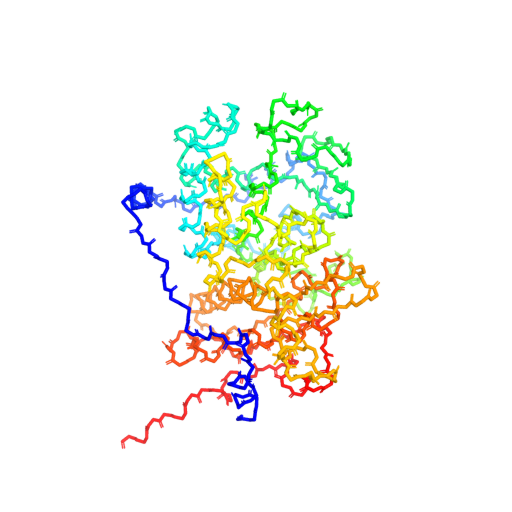 1 211 ? -11.913 -6.787 22.126 1.00 85.12 211 ASP A N 1
ATOM 1716 C CA . ASP A 1 211 ? -12.788 -5.654 22.375 1.00 85.12 211 ASP A CA 1
ATOM 1717 C C . ASP A 1 211 ? -12.082 -4.302 22.174 1.00 85.12 211 ASP A C 1
ATOM 1719 O O . ASP A 1 211 ? -12.748 -3.268 22.168 1.00 85.12 211 ASP A O 1
ATOM 1723 N N . ASN A 1 212 ? -10.776 -4.302 21.913 1.00 86.38 212 ASN A N 1
ATOM 1724 C CA . ASN A 1 212 ? -9.962 -3.117 21.686 1.00 86.38 212 ASN A CA 1
ATOM 1725 C C . ASN A 1 212 ? -9.042 -3.294 20.465 1.00 86.38 212 ASN A C 1
ATOM 1727 O O . ASN A 1 212 ? -7.829 -3.086 20.533 1.00 86.38 212 ASN A O 1
ATOM 1731 N N . ALA A 1 213 ? -9.629 -3.690 19.335 1.00 94.19 213 ALA A N 1
ATOM 1732 C CA . ALA A 1 213 ? -8.902 -3.940 18.098 1.00 94.19 213 ALA A CA 1
ATOM 1733 C C . ALA A 1 213 ? -8.686 -2.668 17.266 1.00 94.19 213 ALA A C 1
ATOM 1735 O O . ALA A 1 213 ? -9.558 -1.804 17.162 1.00 94.19 213 ALA A O 1
ATOM 1736 N N . VAL A 1 214 ? -7.551 -2.626 16.569 1.00 97.19 214 VAL A N 1
ATOM 1737 C CA . VAL A 1 214 ? -7.270 -1.693 15.473 1.00 97.19 214 VAL A CA 1
ATOM 1738 C C . VAL A 1 214 ? -7.098 -2.505 14.193 1.00 97.19 214 VAL A C 1
ATOM 1740 O O . VAL A 1 214 ? -6.371 -3.499 14.180 1.00 97.19 214 VAL A O 1
ATOM 1743 N N . ILE A 1 215 ? -7.742 -2.082 13.103 1.00 96.94 215 ILE A N 1
ATOM 1744 C CA . ILE A 1 215 ? -7.472 -2.619 11.764 1.00 96.94 215 ILE A CA 1
ATOM 1745 C C . ILE A 1 215 ? -6.694 -1.579 10.970 1.00 96.94 215 ILE A C 1
ATOM 1747 O O . ILE A 1 215 ? -7.155 -0.458 10.767 1.00 96.94 215 ILE A O 1
ATOM 1751 N N . ILE A 1 216 ? -5.541 -2.002 10.452 1.00 98.00 216 ILE A N 1
ATOM 1752 C CA . ILE A 1 216 ? -4.759 -1.243 9.479 1.00 98.00 216 ILE A CA 1
ATOM 1753 C C . ILE A 1 216 ? -4.998 -1.870 8.099 1.00 98.00 216 ILE A C 1
ATOM 1755 O O . ILE A 1 216 ? -4.544 -2.975 7.796 1.00 98.00 216 ILE A O 1
ATOM 1759 N N . GLY A 1 217 ? -5.753 -1.172 7.255 1.00 97.06 217 GLY A N 1
ATOM 1760 C CA . GLY A 1 217 ? -6.031 -1.536 5.870 1.00 97.06 217 GLY A CA 1
ATOM 1761 C C . GLY A 1 217 ? -4.814 -1.306 4.977 1.00 97.06 217 GLY A C 1
ATOM 1762 O O . GLY A 1 217 ? -4.602 -0.203 4.472 1.00 97.06 217 GLY A O 1
ATOM 1763 N N . LEU A 1 218 ? -4.028 -2.363 4.770 1.00 96.81 218 LEU A N 1
ATOM 1764 C CA . LEU A 1 218 ? -2.783 -2.346 4.000 1.00 96.81 218 LEU A CA 1
ATOM 1765 C C . LEU A 1 218 ? -2.946 -3.015 2.628 1.00 96.81 218 LEU A C 1
ATOM 1767 O O . LEU A 1 218 ? -3.715 -3.961 2.459 1.00 96.81 218 LEU A O 1
ATOM 1771 N N . ILE A 1 219 ? -2.166 -2.560 1.644 1.00 96.00 219 ILE A N 1
ATOM 1772 C CA . ILE A 1 219 ? -2.096 -3.169 0.309 1.00 96.00 219 ILE A CA 1
ATOM 1773 C C . ILE A 1 219 ? -0.651 -3.578 0.010 1.00 96.00 219 ILE A C 1
ATOM 1775 O O . ILE A 1 219 ? 0.269 -2.758 0.006 1.00 96.00 219 ILE A O 1
ATOM 1779 N N . GLY A 1 220 ? -0.456 -4.871 -0.252 1.00 95.81 220 GLY A N 1
ATOM 1780 C CA . GLY A 1 220 ? 0.844 -5.427 -0.623 1.00 95.81 220 GLY A CA 1
ATOM 1781 C C . GLY A 1 220 ? 1.128 -5.389 -2.130 1.00 95.81 220 GLY A C 1
ATOM 1782 O O . GLY A 1 220 ? 0.260 -5.008 -2.918 1.00 95.81 220 GLY A O 1
ATOM 1783 N N . PRO A 1 221 ? 2.326 -5.826 -2.551 1.00 96.12 221 PRO A N 1
ATOM 1784 C CA . PRO A 1 221 ? 2.758 -5.734 -3.944 1.00 96.12 221 PRO A CA 1
ATOM 1785 C C . PRO A 1 221 ? 1.941 -6.626 -4.884 1.00 96.12 221 PRO A C 1
ATOM 1787 O O . PRO A 1 221 ? 1.704 -7.803 -4.597 1.00 96.12 221 PRO A O 1
ATOM 1790 N N . ARG A 1 222 ? 1.577 -6.102 -6.058 1.00 94.06 222 ARG A N 1
ATOM 1791 C CA . ARG A 1 222 ? 0.927 -6.844 -7.145 1.00 94.06 222 ARG A CA 1
ATOM 1792 C C . ARG A 1 222 ? 1.888 -7.054 -8.312 1.00 94.06 222 ARG A C 1
ATOM 1794 O O . ARG A 1 222 ? 1.962 -6.246 -9.231 1.00 94.06 222 ARG A O 1
ATOM 1801 N N . VAL A 1 223 ? 2.554 -8.210 -8.332 1.00 92.50 223 VAL A N 1
ATOM 1802 C CA . VAL A 1 223 ? 3.573 -8.541 -9.350 1.00 92.50 223 VAL A CA 1
ATOM 1803 C C . VAL A 1 223 ? 3.056 -9.385 -10.523 1.00 92.50 223 VAL A C 1
ATOM 1805 O O . VAL A 1 223 ? 3.803 -9.671 -11.449 1.00 92.50 223 VAL A O 1
ATOM 1808 N N . LYS A 1 224 ? 1.779 -9.797 -10.538 1.00 87.69 224 LYS A N 1
ATOM 1809 C CA . LYS A 1 224 ? 1.232 -10.636 -11.629 1.00 87.69 224 LYS A CA 1
ATOM 1810 C C . LYS A 1 224 ? 0.826 -9.885 -12.900 1.00 87.69 224 LYS A C 1
ATOM 1812 O O . LYS A 1 224 ? 0.707 -10.518 -13.949 1.00 87.69 224 LYS A O 1
ATOM 1817 N N . ARG A 1 225 ? 0.572 -8.574 -12.831 1.00 90.62 225 ARG A N 1
ATOM 1818 C CA . ARG A 1 225 ? 0.167 -7.779 -14.001 1.00 90.62 225 ARG A CA 1
ATOM 1819 C C . ARG A 1 225 ? 1.416 -7.248 -14.700 1.00 90.62 225 ARG A C 1
ATOM 1821 O O . ARG A 1 225 ? 2.088 -6.379 -14.166 1.00 90.62 225 ARG A O 1
ATOM 1828 N N . ARG A 1 226 ? 1.735 -7.784 -15.879 1.00 90.75 226 ARG A N 1
ATOM 1829 C CA . ARG A 1 226 ? 2.949 -7.417 -16.627 1.00 90.75 226 ARG A CA 1
ATOM 1830 C C . ARG A 1 226 ? 2.990 -5.926 -16.943 1.00 90.75 226 ARG A C 1
ATOM 1832 O O . ARG A 1 226 ? 1.991 -5.382 -17.401 1.00 90.75 226 ARG A O 1
ATOM 1839 N N . GLY A 1 227 ? 4.144 -5.296 -16.735 1.00 92.12 227 GLY A N 1
ATOM 1840 C CA . GLY A 1 227 ? 4.365 -3.890 -17.088 1.00 92.12 227 GLY A CA 1
ATOM 1841 C C . GLY A 1 227 ? 3.609 -2.873 -16.237 1.00 92.12 227 GLY A C 1
ATOM 1842 O O . GLY A 1 227 ? 3.626 -1.697 -16.579 1.00 92.12 227 GLY A O 1
ATOM 1843 N N . LYS A 1 228 ? 2.914 -3.297 -15.175 1.00 93.75 228 LYS A N 1
ATOM 1844 C CA . LYS A 1 228 ? 2.058 -2.431 -14.355 1.00 93.75 228 LYS A CA 1
ATOM 1845 C C . LYS A 1 228 ? 2.282 -2.693 -12.872 1.00 93.75 228 LYS A C 1
ATOM 1847 O O . LYS A 1 228 ? 2.734 -3.772 -12.491 1.00 93.75 228 LYS A O 1
ATOM 1852 N N . MET A 1 229 ? 1.879 -1.737 -12.036 1.00 95.00 229 MET A N 1
ATOM 1853 C CA . MET A 1 229 ? 1.988 -1.843 -10.577 1.00 95.00 229 MET A CA 1
ATOM 1854 C C . MET A 1 229 ? 3.428 -2.202 -10.167 1.00 95.00 229 MET A C 1
ATOM 1856 O O . MET A 1 229 ? 4.385 -1.722 -10.773 1.00 95.00 229 MET A O 1
ATOM 1860 N N . ASP A 1 230 ? 3.599 -3.068 -9.173 1.00 96.94 230 ASP A N 1
ATOM 1861 C CA . ASP A 1 230 ? 4.909 -3.471 -8.670 1.00 96.94 230 ASP A CA 1
ATOM 1862 C C . ASP A 1 230 ? 5.687 -4.374 -9.651 1.00 96.94 230 ASP A C 1
ATOM 1864 O O . ASP A 1 230 ? 6.904 -4.496 -9.526 1.00 96.94 230 ASP A O 1
ATOM 1868 N N . HIS A 1 231 ? 5.046 -4.977 -10.669 1.00 95.56 231 HIS A N 1
ATOM 1869 C CA . HIS A 1 231 ? 5.781 -5.710 -11.717 1.00 95.56 231 HIS A CA 1
ATOM 1870 C C . HIS A 1 231 ? 6.765 -4.794 -12.454 1.00 95.56 231 HIS A C 1
ATOM 1872 O O . HIS A 1 231 ? 7.847 -5.227 -12.839 1.00 95.56 231 HIS A O 1
ATOM 1878 N N . GLU A 1 232 ? 6.393 -3.532 -12.661 1.00 96.19 232 GLU A N 1
ATOM 1879 C CA . GLU A 1 232 ? 7.211 -2.555 -13.384 1.00 96.19 232 GLU A CA 1
ATOM 1880 C C . GLU A 1 232 ? 8.575 -2.306 -12.708 1.00 96.19 232 GLU A C 1
ATOM 1882 O O . GLU A 1 232 ? 9.563 -2.005 -13.383 1.00 96.19 232 GLU A O 1
ATOM 1887 N N . ASP A 1 233 ? 8.640 -2.451 -11.381 1.00 96.69 233 ASP A N 1
ATOM 1888 C CA . ASP A 1 233 ? 9.843 -2.162 -10.592 1.00 96.69 233 ASP A CA 1
ATOM 1889 C C . ASP A 1 233 ? 10.560 -3.420 -10.103 1.00 96.69 233 ASP A C 1
ATOM 1891 O O . ASP A 1 233 ? 11.782 -3.429 -10.018 1.00 96.69 233 ASP A O 1
ATOM 1895 N N . ILE A 1 234 ? 9.815 -4.479 -9.779 1.00 97.31 234 ILE A N 1
ATOM 1896 C CA . ILE A 1 234 ? 10.354 -5.682 -9.126 1.00 97.31 234 ILE A CA 1
ATOM 1897 C C . ILE A 1 234 ? 10.754 -6.748 -10.146 1.00 97.31 234 ILE A C 1
ATOM 1899 O O . ILE A 1 234 ? 11.667 -7.544 -9.909 1.00 97.31 234 ILE A O 1
ATOM 1903 N N . ILE A 1 235 ? 10.055 -6.800 -11.280 1.00 95.94 235 ILE A N 1
ATOM 1904 C CA . ILE A 1 235 ? 10.216 -7.864 -12.261 1.00 95.94 235 ILE A CA 1
ATOM 1905 C C . ILE A 1 235 ? 11.012 -7.344 -13.450 1.00 95.94 235 ILE A C 1
ATOM 1907 O O . ILE A 1 235 ? 10.571 -6.455 -14.176 1.00 95.94 235 ILE A O 1
ATOM 1911 N N . VAL A 1 236 ? 12.176 -7.951 -13.675 1.00 95.81 236 VAL A N 1
ATOM 1912 C CA . VAL A 1 236 ? 13.071 -7.614 -14.778 1.00 95.81 236 VAL A CA 1
ATOM 1913 C C . VAL A 1 236 ? 12.835 -8.587 -15.934 1.00 95.81 236 VAL A C 1
ATOM 1915 O O . VAL A 1 236 ? 12.992 -9.805 -15.796 1.00 95.81 236 VAL A O 1
ATOM 1918 N N . THR A 1 237 ? 12.437 -8.053 -17.091 1.00 94.56 237 THR A N 1
ATOM 1919 C CA . THR A 1 237 ? 12.137 -8.845 -18.298 1.00 94.56 237 THR A CA 1
ATOM 1920 C C . THR A 1 237 ? 12.786 -8.251 -19.539 1.00 94.56 237 THR A C 1
ATOM 1922 O O . THR A 1 237 ? 13.024 -7.046 -19.597 1.00 94.56 237 THR A O 1
ATOM 1925 N N . ARG A 1 238 ? 13.033 -9.095 -20.545 1.00 93.31 238 ARG A N 1
ATOM 1926 C CA . ARG A 1 238 ? 13.630 -8.684 -21.823 1.00 93.31 238 ARG A CA 1
ATOM 1927 C C . ARG A 1 238 ? 12.786 -7.652 -22.573 1.00 93.31 238 ARG A C 1
ATOM 1929 O O . ARG A 1 238 ? 13.349 -6.808 -23.248 1.00 93.31 238 ARG A O 1
ATOM 1936 N N . ASP A 1 239 ? 11.464 -7.716 -22.447 1.00 93.50 239 ASP A N 1
ATOM 1937 C CA . ASP A 1 239 ? 10.564 -6.837 -23.200 1.00 93.50 239 ASP A CA 1
ATOM 1938 C C . ASP A 1 239 ? 10.322 -5.505 -22.467 1.00 93.50 239 ASP A C 1
ATOM 1940 O O . ASP A 1 239 ? 10.054 -4.482 -23.091 1.00 93.50 239 ASP A O 1
ATOM 1944 N N . GLN A 1 240 ? 10.411 -5.497 -21.131 1.00 94.62 240 GLN A N 1
ATOM 1945 C CA . GLN A 1 240 ? 10.177 -4.307 -20.307 1.00 94.62 240 GLN A CA 1
ATOM 1946 C C . GLN A 1 240 ? 11.466 -3.515 -20.071 1.00 94.62 240 GLN A C 1
ATOM 1948 O O . GLN A 1 240 ? 11.485 -2.312 -20.310 1.00 94.62 240 GLN A O 1
ATOM 1953 N N . ASN A 1 241 ? 12.536 -4.170 -19.608 1.00 96.38 241 ASN A N 1
ATOM 1954 C CA . ASN A 1 241 ? 13.727 -3.516 -19.062 1.00 96.38 241 ASN A CA 1
ATOM 1955 C C . ASN A 1 241 ? 14.753 -3.183 -20.148 1.00 96.38 241 ASN A C 1
ATOM 1957 O O . ASN A 1 241 ? 15.896 -3.638 -20.098 1.00 96.38 241 ASN A O 1
ATOM 1961 N N . ILE A 1 242 ? 14.327 -2.376 -21.116 1.00 94.56 242 ILE A N 1
ATOM 1962 C CA . ILE A 1 242 ? 15.127 -1.904 -22.249 1.00 94.56 242 ILE A CA 1
ATOM 1963 C C . ILE A 1 242 ? 15.195 -0.374 -22.272 1.00 94.56 242 ILE A C 1
ATOM 1965 O O . ILE A 1 242 ? 14.377 0.321 -21.657 1.00 94.56 242 ILE A O 1
ATOM 1969 N N . GLN A 1 243 ? 16.168 0.163 -23.002 1.00 93.75 243 GLN A N 1
ATOM 1970 C CA . GLN A 1 243 ? 16.417 1.606 -23.077 1.00 93.75 243 GLN A CA 1
ATOM 1971 C C . GLN A 1 243 ? 15.234 2.374 -23.679 1.00 93.75 243 GLN A C 1
ATOM 1973 O O . GLN A 1 243 ? 14.896 3.466 -23.224 1.00 93.75 243 GLN A O 1
ATOM 1978 N N . GLU A 1 244 ? 14.531 1.779 -24.642 1.00 92.19 244 GLU A N 1
ATOM 1979 C CA . GLU A 1 244 ? 13.331 2.324 -25.290 1.00 92.19 244 GLU A CA 1
ATOM 1980 C C . GLU A 1 244 ? 12.173 2.552 -24.305 1.00 92.19 244 GLU A C 1
ATOM 1982 O O . GLU A 1 244 ? 11.267 3.357 -24.561 1.00 92.19 244 GLU A O 1
ATOM 1987 N N . HIS A 1 245 ? 12.205 1.852 -23.170 1.00 93.88 245 HIS A N 1
ATOM 1988 C CA . HIS A 1 245 ? 11.254 1.962 -22.069 1.00 93.88 245 HIS A CA 1
ATOM 1989 C C . HIS A 1 245 ? 11.806 2.768 -20.882 1.00 93.88 245 HIS A C 1
ATOM 1991 O O . HIS A 1 245 ? 11.144 2.882 -19.856 1.00 93.88 245 HIS A O 1
ATOM 1997 N N . GLY A 1 246 ? 12.980 3.391 -21.033 1.00 94.69 246 GLY A N 1
ATOM 1998 C CA . GLY A 1 246 ? 13.591 4.256 -20.023 1.00 94.69 246 GLY A CA 1
ATOM 1999 C C . GLY A 1 246 ? 14.472 3.533 -19.003 1.00 94.69 246 GLY A C 1
ATOM 2000 O O . GLY A 1 246 ? 14.931 4.169 -18.053 1.00 94.69 246 GLY A O 1
ATOM 2001 N N . TYR A 1 247 ? 14.728 2.234 -19.173 1.00 95.31 247 TYR A N 1
ATOM 2002 C CA . TYR A 1 247 ? 15.626 1.485 -18.294 1.00 95.31 247 TYR A CA 1
ATOM 2003 C C . TYR A 1 247 ? 17.095 1.674 -18.691 1.00 95.31 247 TYR A C 1
ATOM 2005 O O . TYR A 1 247 ? 17.424 1.801 -19.868 1.00 95.31 247 TYR A O 1
ATOM 2013 N N . GLY A 1 248 ? 18.000 1.689 -17.710 1.00 93.31 248 GLY A N 1
ATOM 2014 C CA . GLY A 1 248 ? 19.409 2.020 -17.935 1.00 93.31 248 GLY A CA 1
ATOM 2015 C C . GLY A 1 248 ? 19.643 3.522 -18.129 1.00 93.31 248 GLY A C 1
ATOM 2016 O O . GLY A 1 248 ? 19.264 4.346 -17.290 1.00 93.31 248 GLY A O 1
ATOM 2017 N N . PHE A 1 249 ? 20.300 3.880 -19.230 1.00 85.81 249 PHE A N 1
ATOM 2018 C CA . PHE A 1 249 ? 20.633 5.254 -19.610 1.00 85.81 249 PHE A CA 1
ATOM 2019 C C . PHE A 1 249 ? 19.914 5.650 -20.906 1.00 85.81 249 PHE A C 1
ATOM 2021 O O . PHE A 1 249 ? 19.577 4.798 -21.725 1.00 85.81 249 PHE A O 1
ATOM 2028 N N . ALA A 1 250 ? 19.657 6.948 -21.088 1.00 76.25 250 ALA A N 1
ATOM 2029 C CA . ALA A 1 250 ? 19.031 7.445 -22.310 1.00 76.25 250 ALA A CA 1
ATOM 2030 C C . ALA A 1 250 ? 20.076 7.601 -23.409 1.00 76.25 250 ALA A C 1
ATOM 2032 O O . ALA A 1 250 ? 21.082 8.279 -23.213 1.00 76.25 250 ALA A O 1
ATOM 2033 N N . ASN A 1 251 ? 19.765 7.058 -24.583 1.00 70.06 251 ASN A N 1
ATOM 2034 C CA . ASN A 1 251 ? 20.576 7.245 -25.782 1.00 70.06 251 ASN A CA 1
ATOM 2035 C C . ASN A 1 251 ? 19.998 8.305 -26.723 1.00 70.06 251 ASN A C 1
ATOM 2037 O O . ASN A 1 251 ? 20.706 8.805 -27.593 1.00 70.06 251 ASN A O 1
ATOM 2041 N N . LYS A 1 252 ? 18.711 8.655 -26.575 1.00 77.25 252 LYS A N 1
ATOM 2042 C CA . LYS A 1 252 ? 18.015 9.594 -27.468 1.00 77.25 252 LYS A CA 1
ATOM 2043 C C . LYS A 1 252 ? 17.120 10.575 -26.694 1.00 77.25 252 LYS A C 1
ATOM 2045 O O . LYS A 1 252 ? 16.527 10.181 -25.687 1.00 77.25 252 LYS A O 1
ATOM 2050 N N . PRO A 1 253 ? 16.923 11.818 -27.183 1.00 73.62 253 PRO A N 1
ATOM 2051 C CA . PRO A 1 253 ? 16.094 12.822 -26.505 1.00 73.62 253 PRO A CA 1
ATOM 2052 C C . PRO A 1 253 ? 14.647 12.384 -26.230 1.00 73.62 253 PRO A C 1
ATOM 2054 O O . PRO A 1 253 ? 14.134 12.629 -25.143 1.00 73.62 253 PRO A O 1
ATOM 2057 N N . HIS A 1 254 ? 13.998 11.676 -27.161 1.00 72.81 254 HIS A N 1
ATOM 2058 C CA . HIS A 1 254 ? 12.605 11.226 -26.999 1.00 72.81 254 HIS A CA 1
ATOM 2059 C C . HIS A 1 254 ? 12.420 10.150 -25.912 1.00 72.81 254 HIS A C 1
ATOM 2061 O O . HIS A 1 254 ? 11.303 9.909 -25.462 1.00 72.81 254 HIS A O 1
ATOM 2067 N N . GLN A 1 255 ? 13.502 9.506 -25.461 1.00 82.75 255 GLN A N 1
ATOM 2068 C CA . GLN A 1 255 ? 13.473 8.527 -24.367 1.00 82.75 255 GLN A CA 1
ATOM 2069 C C . GLN A 1 255 ? 13.567 9.198 -22.990 1.00 82.75 255 GLN A C 1
ATOM 2071 O O . GLN A 1 255 ? 13.358 8.546 -21.966 1.00 82.75 255 GLN A O 1
ATOM 2076 N N . ARG A 1 256 ? 13.857 10.507 -22.945 1.00 88.56 256 ARG A N 1
ATOM 2077 C CA . ARG A 1 256 ? 14.108 11.249 -21.705 1.00 88.56 256 ARG A CA 1
ATOM 2078 C C . ARG A 1 256 ? 12.930 11.183 -20.738 1.00 88.56 256 ARG A C 1
ATOM 2080 O O . ARG A 1 256 ? 13.157 10.964 -19.556 1.00 88.56 256 ARG A O 1
ATOM 2087 N N . ASN A 1 257 ? 11.693 11.295 -21.219 1.00 92.56 257 ASN A N 1
ATOM 2088 C CA . ASN A 1 257 ? 10.513 11.277 -20.347 1.00 92.56 257 ASN A CA 1
ATOM 2089 C C . ASN A 1 257 ? 10.359 9.914 -19.659 1.00 92.56 257 ASN A C 1
ATOM 2091 O O . ASN A 1 257 ? 10.160 9.859 -18.448 1.00 92.56 257 ASN A O 1
ATOM 2095 N N . LYS A 1 258 ? 10.508 8.809 -20.401 1.00 93.69 258 LYS A N 1
ATOM 2096 C CA . LYS A 1 258 ? 10.443 7.453 -19.832 1.00 93.69 258 LYS A CA 1
ATOM 2097 C C . LYS A 1 258 ? 11.603 7.189 -18.871 1.00 93.69 258 LYS A C 1
ATOM 2099 O O . LYS A 1 258 ? 11.403 6.595 -17.819 1.00 93.69 258 LYS A O 1
ATOM 2104 N N . LEU A 1 259 ? 12.803 7.683 -19.187 1.00 94.88 259 LEU A N 1
ATOM 2105 C CA . LEU A 1 259 ? 13.937 7.615 -18.266 1.00 94.88 259 LEU A CA 1
ATOM 2106 C C . LEU A 1 259 ? 13.656 8.379 -16.965 1.00 94.88 259 LEU A C 1
ATOM 2108 O O . LEU A 1 259 ? 13.941 7.863 -15.891 1.00 94.88 259 LEU A O 1
ATOM 2112 N N . LEU A 1 260 ? 13.102 9.593 -17.040 1.00 95.12 260 LEU A N 1
ATOM 2113 C CA . LEU A 1 260 ? 12.754 10.383 -15.855 1.00 95.12 260 LEU A CA 1
ATOM 2114 C C . LEU A 1 260 ? 11.676 9.692 -15.007 1.00 95.12 260 LEU A C 1
ATOM 2116 O O . LEU A 1 260 ? 11.785 9.690 -13.784 1.00 95.12 260 LEU A O 1
ATOM 2120 N N . TRP A 1 261 ? 10.702 9.034 -15.646 1.00 96.12 261 TRP A N 1
ATOM 2121 C CA . TRP A 1 261 ? 9.727 8.185 -14.956 1.00 96.12 261 TRP A CA 1
ATOM 2122 C C . TRP A 1 261 ? 10.412 7.052 -14.189 1.00 96.12 261 TRP A C 1
ATOM 2124 O O . TRP A 1 261 ? 10.195 6.887 -12.989 1.00 96.12 261 TRP A O 1
ATOM 2134 N N . ARG A 1 262 ? 11.302 6.304 -14.856 1.00 96.25 262 ARG A N 1
ATOM 2135 C CA . ARG A 1 262 ? 12.055 5.221 -14.213 1.00 96.25 262 ARG A CA 1
ATOM 2136 C C . ARG A 1 262 ? 12.956 5.726 -13.091 1.00 96.25 262 ARG A C 1
ATOM 2138 O O . ARG A 1 262 ? 12.994 5.101 -12.038 1.00 96.25 262 ARG A O 1
ATOM 2145 N N . ARG A 1 263 ? 13.623 6.871 -13.268 1.00 94.56 263 ARG A N 1
ATOM 2146 C CA . ARG A 1 263 ? 14.456 7.498 -12.229 1.00 94.56 263 ARG A CA 1
ATOM 2147 C C . ARG A 1 263 ? 13.658 7.867 -10.988 1.00 94.56 263 ARG A C 1
ATOM 2149 O O . ARG A 1 263 ? 14.111 7.550 -9.899 1.00 94.56 263 ARG A O 1
ATOM 2156 N N . MET A 1 264 ? 12.463 8.440 -11.138 1.00 95.94 264 MET A N 1
ATOM 2157 C CA . MET A 1 264 ? 11.589 8.754 -10.003 1.00 95.94 264 MET A CA 1
ATOM 2158 C C . MET A 1 264 ? 11.323 7.515 -9.129 1.00 95.94 264 MET A C 1
ATOM 2160 O O . MET A 1 264 ? 11.463 7.582 -7.908 1.00 95.94 264 MET A O 1
ATOM 2164 N N . TRP A 1 265 ? 10.993 6.377 -9.748 1.00 97.00 265 TRP A N 1
ATOM 2165 C CA . TRP A 1 265 ? 10.763 5.114 -9.035 1.00 97.00 265 TRP A CA 1
ATOM 2166 C C . TRP A 1 265 ? 12.053 4.484 -8.495 1.00 97.00 265 TRP A C 1
ATOM 2168 O O . TRP A 1 265 ? 12.064 3.973 -7.379 1.00 97.00 265 TRP A O 1
ATOM 2178 N N . CYS A 1 266 ? 13.156 4.547 -9.242 1.00 95.38 266 CYS A N 1
ATOM 2179 C CA . CYS A 1 266 ? 14.467 4.088 -8.782 1.00 95.38 266 CYS A CA 1
ATOM 2180 C C . CYS A 1 266 ? 14.950 4.876 -7.559 1.00 95.38 266 CYS A C 1
ATOM 2182 O O . CYS A 1 266 ? 15.419 4.274 -6.604 1.00 95.38 266 CYS A O 1
ATOM 2184 N N . GLU A 1 267 ? 14.779 6.198 -7.540 1.00 94.69 267 GLU A N 1
ATOM 2185 C CA . GLU A 1 267 ? 15.084 7.038 -6.380 1.00 94.69 267 GLU A CA 1
ATOM 2186 C C . GLU A 1 267 ? 14.179 6.682 -5.198 1.00 94.69 267 GLU A C 1
ATOM 2188 O O . GLU A 1 267 ? 14.670 6.500 -4.084 1.00 94.69 267 GLU A O 1
ATOM 2193 N N . PHE A 1 268 ? 12.876 6.486 -5.440 1.00 96.31 268 PHE A N 1
ATOM 2194 C CA . PHE A 1 268 ? 11.960 5.999 -4.410 1.00 96.31 268 PHE A CA 1
ATOM 2195 C C . PHE A 1 268 ? 12.438 4.679 -3.801 1.00 96.31 268 PHE A C 1
ATOM 2197 O O . PHE A 1 268 ? 12.499 4.590 -2.586 1.00 96.31 268 PHE A O 1
ATOM 2204 N N . TYR A 1 269 ? 12.866 3.688 -4.577 1.00 95.50 269 TYR A N 1
ATOM 2205 C CA . TYR A 1 269 ? 13.381 2.442 -3.995 1.00 95.50 269 TYR A CA 1
ATOM 2206 C C . TYR A 1 269 ? 14.857 2.495 -3.576 1.00 95.50 269 TYR A C 1
ATOM 2208 O O . TYR A 1 269 ? 15.318 1.571 -2.920 1.00 95.50 269 TYR A O 1
ATOM 2216 N N . GLU A 1 270 ? 15.584 3.571 -3.892 1.00 93.88 270 GLU A N 1
ATOM 2217 C CA . GLU A 1 270 ? 17.051 3.648 -3.772 1.00 93.88 270 GLU A CA 1
ATOM 2218 C C . GLU A 1 270 ? 17.773 2.545 -4.576 1.00 93.88 270 GLU A C 1
ATOM 2220 O O . GLU A 1 270 ? 18.795 1.992 -4.173 1.00 93.88 270 GLU A O 1
ATOM 2225 N N . ASN A 1 271 ? 17.227 2.221 -5.748 1.00 91.81 271 ASN A N 1
ATOM 2226 C CA . ASN A 1 271 ? 17.717 1.150 -6.605 1.00 91.81 271 ASN A CA 1
ATOM 2227 C C . ASN A 1 271 ? 18.344 1.688 -7.887 1.00 91.81 271 ASN A C 1
ATOM 2229 O O . ASN A 1 271 ? 17.950 2.719 -8.430 1.00 91.81 271 ASN A O 1
ATOM 2233 N N . GLU A 1 272 ? 19.299 0.933 -8.424 1.00 91.69 272 GLU A N 1
ATOM 2234 C CA . GLU A 1 272 ? 19.855 1.216 -9.740 1.00 91.69 272 GLU A CA 1
ATOM 2235 C C . GLU A 1 272 ? 18.810 1.001 -10.851 1.00 91.69 272 GLU A C 1
ATOM 2237 O O . GLU A 1 272 ? 18.068 0.017 -10.851 1.00 91.69 272 GLU A O 1
ATOM 2242 N N . ASN A 1 273 ? 18.796 1.892 -11.848 1.00 94.75 273 ASN A N 1
ATOM 2243 C CA . ASN A 1 273 ? 18.022 1.698 -13.072 1.00 94.75 273 ASN A CA 1
ATOM 2244 C C . ASN A 1 273 ? 18.738 0.714 -14.013 1.00 94.75 273 ASN A C 1
ATOM 2246 O O . ASN A 1 273 ? 19.637 1.104 -14.759 1.00 94.75 273 ASN A O 1
ATOM 2250 N N . VAL A 1 274 ? 18.353 -0.562 -13.982 1.00 94.75 274 VAL A N 1
ATOM 2251 C CA . VAL A 1 274 ? 19.028 -1.645 -14.720 1.00 94.75 274 VAL A CA 1
ATOM 2252 C C . VAL A 1 274 ? 18.255 -2.106 -15.958 1.00 94.75 274 VAL A C 1
ATOM 2254 O O . VAL A 1 274 ? 17.023 -2.161 -15.954 1.00 94.75 274 VAL A O 1
ATOM 2257 N N . THR A 1 275 ? 18.987 -2.477 -17.015 1.00 96.06 275 THR A N 1
ATOM 2258 C CA . THR A 1 275 ? 18.426 -3.196 -18.172 1.00 96.06 275 THR A CA 1
ATOM 2259 C C . THR A 1 275 ? 18.464 -4.703 -17.946 1.00 96.06 275 THR A C 1
ATOM 2261 O O . THR A 1 275 ? 19.245 -5.198 -17.130 1.00 96.06 275 THR A O 1
ATOM 2264 N N . TYR A 1 276 ? 17.661 -5.446 -18.708 1.00 94.94 276 TYR A N 1
ATOM 2265 C CA . TYR A 1 276 ? 17.659 -6.905 -18.663 1.00 94.94 276 TYR A CA 1
ATOM 2266 C C . TYR A 1 276 ? 19.055 -7.492 -18.933 1.00 94.94 276 TYR A C 1
ATOM 2268 O O . TYR A 1 276 ? 19.500 -8.371 -18.195 1.00 94.94 276 TYR A O 1
ATOM 2276 N N . GLU A 1 277 ? 19.777 -6.982 -19.936 1.00 93.44 277 GLU A N 1
ATOM 2277 C CA . GLU A 1 277 ? 21.120 -7.456 -20.301 1.00 93.44 277 GLU A CA 1
ATOM 2278 C C . GLU A 1 277 ? 22.100 -7.266 -19.144 1.00 93.44 277 GLU A C 1
ATOM 2280 O O . GLU A 1 277 ? 22.798 -8.205 -18.750 1.00 93.44 277 GLU A O 1
ATOM 2285 N N . LYS A 1 278 ? 22.103 -6.070 -18.540 1.00 93.75 278 LYS A N 1
ATOM 2286 C CA . LYS A 1 278 ? 22.946 -5.782 -17.379 1.00 93.75 278 LYS A C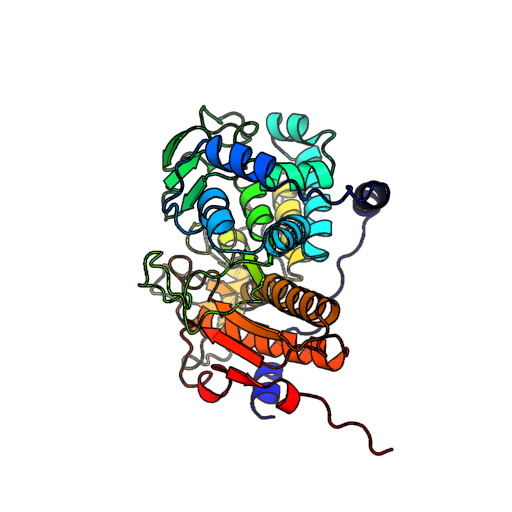A 1
ATOM 2287 C C . LYS A 1 278 ? 22.632 -6.738 -16.231 1.00 93.75 278 LYS A C 1
ATOM 2289 O O . LYS A 1 278 ? 23.553 -7.313 -15.655 1.00 93.75 278 LYS A O 1
ATOM 2294 N N . THR A 1 279 ? 21.354 -6.954 -15.926 1.00 93.19 279 THR A N 1
ATOM 2295 C CA . THR A 1 279 ? 20.949 -7.858 -14.845 1.00 93.19 279 THR A CA 1
ATOM 2296 C C . THR A 1 279 ? 21.354 -9.306 -15.119 1.00 93.19 279 THR A C 1
ATOM 2298 O O . THR A 1 279 ? 21.822 -9.979 -14.203 1.00 93.19 279 THR A O 1
ATOM 2301 N N . THR A 1 280 ? 21.263 -9.790 -16.364 1.00 90.75 280 THR A N 1
ATOM 2302 C CA . THR A 1 280 ? 21.731 -11.147 -16.704 1.00 90.75 280 THR A CA 1
ATOM 2303 C C . THR A 1 280 ? 23.227 -11.340 -16.455 1.00 90.75 280 THR A C 1
ATOM 2305 O O . THR A 1 280 ? 23.610 -12.340 -15.855 1.00 90.75 280 THR A O 1
ATOM 2308 N N . ILE A 1 281 ? 24.059 -10.349 -16.795 1.00 89.75 281 ILE A N 1
ATOM 2309 C CA . ILE A 1 281 ? 25.504 -10.384 -16.518 1.00 89.75 281 ILE A CA 1
ATOM 2310 C C . ILE A 1 281 ? 25.777 -10.422 -15.007 1.00 89.75 281 ILE A C 1
ATOM 2312 O O . ILE A 1 281 ? 26.715 -11.080 -14.560 1.00 89.75 281 ILE A O 1
ATOM 2316 N N . LEU A 1 282 ? 24.974 -9.712 -14.206 1.00 87.19 282 LEU A N 1
ATOM 2317 C CA . LEU A 1 282 ? 25.106 -9.721 -12.747 1.00 87.19 282 LEU A CA 1
ATOM 2318 C C . LEU A 1 282 ? 24.748 -11.087 -12.151 1.00 87.19 282 LEU A C 1
ATOM 2320 O O . LEU A 1 282 ? 25.438 -11.536 -11.242 1.00 87.19 282 LEU A O 1
ATOM 2324 N N . ILE A 1 283 ? 23.718 -11.758 -12.672 1.00 85.81 283 ILE A N 1
ATOM 2325 C CA . ILE A 1 283 ? 23.322 -13.105 -12.229 1.00 85.81 283 ILE A CA 1
ATOM 2326 C C . ILE A 1 283 ? 24.422 -14.129 -12.510 1.00 85.81 283 ILE A C 1
ATOM 2328 O O . ILE A 1 283 ? 24.696 -14.975 -11.663 1.00 85.81 283 ILE A O 1
ATOM 2332 N N . ASP A 1 284 ? 25.078 -14.054 -13.669 1.00 75.75 284 ASP A N 1
ATOM 2333 C CA . ASP A 1 284 ? 26.161 -14.985 -14.012 1.00 75.75 284 ASP A CA 1
ATOM 2334 C C . ASP A 1 284 ? 27.372 -14.855 -13.074 1.00 75.75 284 ASP A C 1
ATOM 2336 O O . ASP A 1 284 ? 28.139 -15.802 -12.920 1.00 75.75 284 ASP A O 1
ATOM 2340 N N . LYS A 1 285 ? 27.511 -13.705 -12.402 1.00 72.12 285 LYS A N 1
ATOM 2341 C CA . LYS A 1 285 ? 28.543 -13.437 -11.391 1.00 72.12 285 LYS A CA 1
ATOM 2342 C C . LYS A 1 285 ? 28.116 -13.783 -9.959 1.00 72.12 285 LYS A C 1
ATOM 2344 O O . LYS A 1 285 ? 28.948 -13.695 -9.059 1.00 72.12 285 LYS A O 1
ATOM 2349 N N . GLN A 1 286 ? 26.848 -14.121 -9.712 1.00 72.00 286 GLN A N 1
ATOM 2350 C CA . GLN A 1 286 ? 26.360 -14.446 -8.368 1.00 72.00 286 GLN A CA 1
ATOM 2351 C C . GLN A 1 286 ? 26.731 -15.879 -7.966 1.00 72.00 286 GLN A C 1
ATOM 2353 O O . GLN A 1 286 ? 26.611 -16.817 -8.757 1.00 72.00 286 GLN A O 1
ATOM 2358 N N . ASN A 1 287 ? 27.126 -16.052 -6.701 1.00 59.78 287 ASN A N 1
ATOM 2359 C CA . ASN A 1 287 ? 27.258 -17.369 -6.083 1.00 59.78 287 ASN A CA 1
ATOM 2360 C C . ASN A 1 287 ? 25.862 -17.981 -5.946 1.00 59.78 287 ASN A C 1
ATOM 2362 O O . ASN A 1 28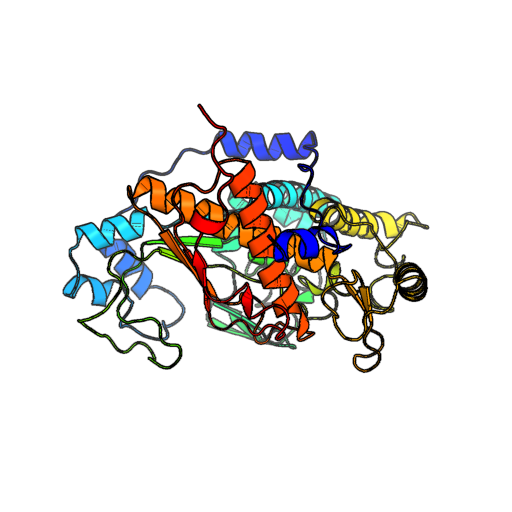7 ? 25.075 -17.544 -5.116 1.00 59.78 287 ASN A O 1
ATOM 2366 N N . LYS A 1 288 ? 25.539 -18.969 -6.782 1.00 62.12 288 LYS A N 1
ATOM 2367 C CA . LYS A 1 288 ? 24.198 -19.562 -6.825 1.00 62.12 288 LYS A CA 1
ATOM 2368 C C . LYS A 1 288 ? 23.964 -20.451 -5.607 1.00 62.12 288 LYS A C 1
ATOM 2370 O O . LYS A 1 288 ? 24.354 -21.617 -5.606 1.00 62.12 288 LYS A O 1
ATOM 2375 N N . TYR A 1 289 ? 23.260 -19.935 -4.606 1.00 59.34 289 TYR A N 1
ATOM 2376 C CA . TYR A 1 289 ? 22.672 -20.762 -3.555 1.00 59.34 289 TYR A CA 1
ATOM 2377 C C . TYR A 1 289 ? 21.289 -21.231 -4.011 1.00 59.34 289 TYR A C 1
ATOM 2379 O O . TYR A 1 289 ? 20.265 -20.732 -3.550 1.00 59.34 289 TYR A O 1
ATOM 2387 N N . GLU A 1 290 ? 21.238 -22.201 -4.933 1.00 59.22 290 GLU A N 1
ATOM 2388 C CA . GLU A 1 290 ? 19.957 -22.694 -5.474 1.00 59.22 290 GLU A CA 1
ATOM 2389 C C . GLU A 1 290 ? 18.987 -23.177 -4.378 1.00 59.22 290 GLU A C 1
ATOM 2391 O O . GLU A 1 290 ? 17.770 -23.112 -4.560 1.00 59.22 290 GLU A O 1
ATOM 2396 N N . SER A 1 291 ? 19.508 -23.599 -3.218 1.00 66.12 291 SER A N 1
ATOM 2397 C CA . SER A 1 291 ? 18.718 -24.049 -2.069 1.00 66.12 291 SER A CA 1
ATOM 2398 C C . SER A 1 291 ? 18.057 -22.925 -1.258 1.00 66.12 291 SER A C 1
ATOM 2400 O O . SER A 1 291 ? 17.163 -23.218 -0.467 1.00 66.12 291 SER A O 1
ATOM 2402 N N . ARG A 1 292 ? 18.458 -21.652 -1.423 1.00 82.44 292 ARG A N 1
ATOM 2403 C CA . ARG A 1 292 ? 17.967 -20.513 -0.617 1.00 82.44 292 ARG A CA 1
ATOM 2404 C C . ARG A 1 292 ? 17.700 -19.268 -1.483 1.00 82.44 292 ARG A C 1
ATOM 2406 O O . ARG A 1 292 ? 18.420 -18.274 -1.383 1.00 82.44 292 ARG A O 1
ATOM 2413 N N . PRO A 1 293 ? 16.632 -19.274 -2.304 1.00 86.81 293 PRO A N 1
ATOM 2414 C CA . PRO A 1 293 ? 16.316 -18.199 -3.260 1.00 86.81 293 PRO A CA 1
ATOM 2415 C C . PRO A 1 293 ? 16.033 -16.824 -2.626 1.00 86.81 293 PRO A C 1
ATOM 2417 O O . PRO A 1 293 ? 15.962 -15.814 -3.321 1.00 86.81 293 PRO A O 1
ATOM 2420 N N . TYR A 1 294 ? 15.854 -16.751 -1.311 1.00 88.50 294 TYR A N 1
ATOM 2421 C CA . TYR A 1 294 ? 15.706 -15.486 -0.598 1.00 88.50 294 TYR A CA 1
ATOM 2422 C C . TYR A 1 294 ? 17.047 -14.808 -0.280 1.00 88.50 294 TYR A C 1
ATOM 2424 O O . TYR A 1 294 ? 17.025 -13.724 0.280 1.00 88.50 294 TYR A O 1
ATOM 2432 N N . ILE A 1 295 ? 18.211 -15.396 -0.590 1.00 88.56 295 ILE A N 1
ATOM 2433 C CA . ILE A 1 295 ? 19.523 -14.791 -0.278 1.00 88.56 295 ILE A CA 1
ATOM 2434 C C . ILE A 1 295 ? 20.008 -13.867 -1.397 1.00 88.56 295 ILE A C 1
ATOM 2436 O O . ILE A 1 295 ? 20.397 -12.725 -1.131 1.00 88.56 295 ILE A O 1
ATOM 2440 N N . ASP A 1 296 ? 19.998 -14.336 -2.646 1.00 88.94 296 ASP A N 1
ATOM 2441 C CA . ASP A 1 296 ? 20.535 -13.527 -3.741 1.00 88.94 296 ASP A CA 1
ATOM 2442 C C . ASP A 1 296 ? 19.553 -12.434 -4.128 1.00 88.94 296 ASP A C 1
ATOM 2444 O O . ASP A 1 296 ? 18.335 -12.628 -4.107 1.00 88.94 296 ASP A O 1
ATOM 2448 N N . ARG A 1 297 ? 20.087 -11.287 -4.548 1.00 91.56 297 ARG A N 1
ATOM 2449 C CA . ARG A 1 297 ? 19.272 -10.188 -5.061 1.00 91.56 297 ARG A CA 1
ATOM 2450 C C . ARG A 1 297 ? 18.418 -10.605 -6.259 1.00 91.56 297 ARG A C 1
ATOM 2452 O O . ARG A 1 297 ? 17.237 -10.286 -6.293 1.00 91.56 297 ARG A O 1
ATOM 2459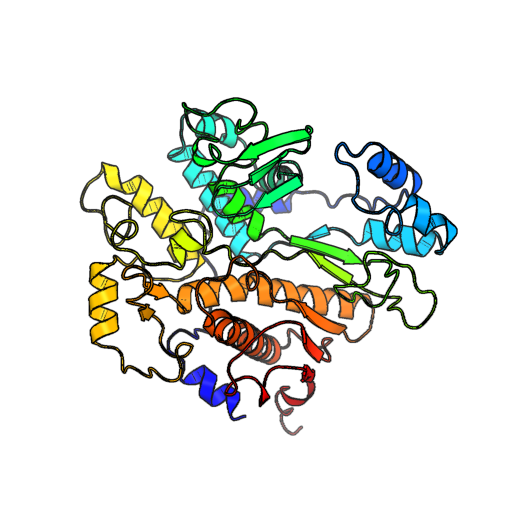 N N . TYR A 1 298 ? 19.004 -11.288 -7.243 1.00 92.38 298 TYR A N 1
ATOM 2460 C CA . TYR A 1 298 ? 18.327 -11.579 -8.506 1.00 92.38 298 TYR A CA 1
ATOM 2461 C C . TYR A 1 298 ? 18.002 -13.062 -8.625 1.00 92.38 298 TYR A C 1
ATOM 2463 O O . TYR A 1 298 ? 18.884 -13.898 -8.780 1.00 92.38 298 TYR A O 1
ATOM 2471 N N . GLN A 1 299 ? 16.713 -13.386 -8.629 1.00 89.69 299 GLN A N 1
ATOM 2472 C CA . GLN A 1 299 ? 16.242 -14.757 -8.777 1.00 89.69 299 GLN A CA 1
ATOM 2473 C C . GLN A 1 299 ? 15.752 -15.004 -10.197 1.00 89.69 299 GLN A C 1
ATOM 2475 O O . GLN A 1 299 ? 14.676 -14.560 -10.604 1.00 89.69 299 GLN A O 1
ATOM 2480 N N . TYR A 1 300 ? 16.555 -15.740 -10.961 1.00 84.25 300 TYR A N 1
ATOM 2481 C CA . TYR A 1 300 ? 16.227 -16.117 -12.328 1.00 84.25 300 TYR A CA 1
ATOM 2482 C C . TYR A 1 300 ? 15.463 -17.436 -12.375 1.00 84.25 300 TYR A C 1
ATOM 2484 O O . TYR A 1 300 ? 15.921 -18.459 -11.863 1.00 84.25 300 TYR A O 1
ATOM 2492 N N . LYS A 1 301 ? 14.312 -17.456 -13.053 1.00 74.69 301 LYS A N 1
ATOM 2493 C CA . LYS A 1 301 ? 13.537 -18.690 -13.226 1.00 74.69 301 LYS A CA 1
ATOM 2494 C C . LYS A 1 301 ? 13.244 -18.962 -14.698 1.00 74.69 301 LYS A C 1
ATOM 2496 O O . LYS A 1 301 ? 12.308 -18.418 -15.284 1.00 74.69 301 LYS A O 1
ATOM 2501 N N . LYS A 1 302 ? 13.992 -19.912 -15.278 1.00 67.06 302 LYS A N 1
ATOM 2502 C CA . LYS A 1 302 ? 13.822 -20.369 -16.675 1.00 67.06 302 LYS A CA 1
ATOM 2503 C C . LYS A 1 302 ? 12.376 -20.777 -16.994 1.00 67.06 302 LYS A C 1
ATOM 2505 O O . LYS A 1 302 ? 11.859 -20.385 -18.037 1.00 67.06 302 LYS A O 1
ATOM 2510 N N . ARG A 1 303 ? 11.707 -21.492 -16.075 1.00 68.38 303 ARG A N 1
ATOM 2511 C CA . ARG A 1 303 ? 10.315 -21.969 -16.225 1.00 68.38 303 ARG A CA 1
ATOM 2512 C C . ARG A 1 303 ? 9.295 -20.834 -16.401 1.00 68.38 303 ARG A C 1
ATOM 2514 O O . ARG A 1 303 ? 8.262 -21.046 -17.024 1.00 68.38 303 ARG A O 1
ATOM 2521 N N . TYR A 1 304 ? 9.601 -19.624 -15.933 1.00 63.16 304 TYR A N 1
ATOM 2522 C CA . TYR A 1 304 ? 8.742 -18.446 -16.068 1.00 63.16 304 TYR A CA 1
ATOM 2523 C C . TYR A 1 304 ? 9.226 -17.523 -17.190 1.00 63.16 304 TYR A C 1
ATOM 2525 O O . TYR A 1 304 ? 9.380 -16.328 -16.986 1.00 63.16 304 TYR A O 1
ATOM 2533 N N . LYS A 1 305 ? 9.481 -18.069 -18.387 1.00 65.94 305 LYS A N 1
ATOM 2534 C CA . LYS A 1 305 ? 9.848 -17.293 -19.592 1.00 65.94 305 LYS A CA 1
ATOM 2535 C C . LYS A 1 305 ? 11.062 -16.365 -19.402 1.00 65.94 305 LYS A C 1
ATOM 2537 O O . LYS A 1 305 ? 11.069 -15.258 -19.927 1.00 65.94 305 LYS A O 1
ATOM 2542 N N . LYS A 1 306 ? 12.097 -16.820 -18.686 1.00 75.94 306 LYS A N 1
ATOM 2543 C CA . LYS A 1 306 ? 13.319 -16.029 -18.428 1.00 75.94 306 LYS A CA 1
ATOM 2544 C C . LYS A 1 306 ? 13.049 -14.711 -17.678 1.00 75.94 306 LYS A C 1
ATOM 2546 O O . LYS A 1 306 ? 13.670 -13.693 -17.957 1.00 75.94 306 LYS A O 1
ATOM 2551 N N . VAL A 1 307 ? 12.118 -14.735 -16.731 1.00 87.44 307 VAL A N 1
ATOM 2552 C CA . VAL A 1 307 ? 11.874 -13.615 -15.818 1.00 87.44 307 VAL A CA 1
ATOM 2553 C C . VAL A 1 307 ? 12.908 -13.620 -14.687 1.00 87.44 307 VAL A C 1
ATOM 2555 O O . VAL A 1 307 ? 13.292 -14.685 -14.187 1.00 87.44 307 VAL A O 1
ATOM 2558 N N . ILE A 1 308 ? 13.347 -12.423 -14.295 1.00 93.81 308 ILE A N 1
ATOM 2559 C CA . ILE A 1 308 ? 14.220 -12.180 -13.146 1.00 93.81 308 ILE A CA 1
ATOM 2560 C C . ILE A 1 308 ? 13.412 -11.434 -12.082 1.00 93.81 308 ILE A C 1
ATOM 2562 O O . ILE A 1 308 ? 12.795 -10.411 -12.371 1.00 93.81 308 ILE A O 1
ATOM 2566 N N . PHE A 1 309 ? 13.426 -11.941 -10.855 1.00 94.75 309 PHE A N 1
ATOM 2567 C CA . PHE A 1 309 ? 12.828 -11.282 -9.697 1.00 94.75 309 PHE A CA 1
ATOM 2568 C C . PHE A 1 309 ? 13.913 -10.544 -8.904 1.00 94.75 309 PHE A C 1
ATOM 2570 O O . PHE A 1 309 ? 14.919 -11.162 -8.554 1.00 94.75 309 PHE A O 1
ATOM 2577 N N . ASP A 1 310 ? 13.724 -9.253 -8.626 1.00 95.81 310 ASP A N 1
ATOM 2578 C CA . ASP A 1 310 ? 14.639 -8.440 -7.813 1.00 95.81 310 ASP A CA 1
ATOM 2579 C C . ASP A 1 310 ? 14.169 -8.383 -6.349 1.00 95.81 310 ASP A C 1
ATOM 2581 O O . ASP A 1 310 ? 13.257 -7.630 -5.993 1.00 95.81 310 ASP A O 1
ATOM 2585 N N . ASN A 1 311 ? 14.806 -9.183 -5.491 1.00 95.69 311 ASN A N 1
ATOM 2586 C CA . ASN A 1 311 ? 14.534 -9.221 -4.056 1.00 95.69 311 ASN A CA 1
ATOM 2587 C C . ASN A 1 311 ? 14.812 -7.874 -3.375 1.00 95.69 311 ASN A C 1
ATOM 2589 O O . ASN A 1 311 ? 14.145 -7.577 -2.394 1.00 95.69 311 ASN A O 1
ATOM 2593 N N . GLU A 1 312 ? 15.719 -7.036 -3.894 1.00 95.62 312 GLU A N 1
ATOM 2594 C CA . GLU A 1 312 ? 15.998 -5.712 -3.314 1.00 95.62 312 GLU A CA 1
ATOM 2595 C C . GLU A 1 312 ? 14.836 -4.745 -3.556 1.00 95.62 312 GLU A C 1
ATOM 2597 O O . GLU A 1 312 ? 14.354 -4.099 -2.628 1.00 95.62 312 GLU A O 1
ATOM 2602 N N . SER A 1 313 ? 14.315 -4.702 -4.784 1.00 96.62 313 SER A N 1
ATOM 2603 C CA . SER A 1 313 ? 13.124 -3.908 -5.115 1.00 96.62 313 SER A CA 1
ATOM 2604 C C . SER A 1 313 ? 11.886 -4.377 -4.341 1.00 96.62 313 SER A C 1
ATOM 2606 O O . SER A 1 313 ? 11.123 -3.552 -3.837 1.00 96.62 313 SER A O 1
ATOM 2608 N N . TYR A 1 314 ? 11.705 -5.693 -4.178 1.00 97.88 314 TYR A N 1
ATOM 2609 C CA . TYR A 1 314 ? 10.626 -6.236 -3.349 1.00 97.88 314 TYR A CA 1
ATOM 2610 C C . TYR A 1 314 ? 10.807 -5.901 -1.862 1.00 97.88 314 TYR A C 1
ATOM 2612 O O . TYR A 1 314 ? 9.867 -5.403 -1.248 1.00 97.88 314 TYR A O 1
ATOM 2620 N N . TYR A 1 315 ? 12.007 -6.093 -1.306 1.00 97.00 315 TYR A N 1
ATOM 2621 C CA . TYR A 1 315 ? 12.367 -5.715 0.065 1.00 97.00 315 TYR A CA 1
ATOM 2622 C C . TYR A 1 315 ? 12.008 -4.254 0.351 1.00 97.00 315 TYR A C 1
ATOM 2624 O O . TYR A 1 315 ? 11.214 -3.990 1.247 1.00 97.00 315 TYR A O 1
ATOM 2632 N N . LYS A 1 316 ? 12.470 -3.307 -0.476 1.00 97.06 316 LYS A N 1
ATOM 2633 C CA . LYS A 1 316 ? 12.195 -1.872 -0.287 1.00 97.06 316 LYS A CA 1
ATOM 2634 C C . LYS A 1 316 ? 10.700 -1.543 -0.354 1.00 97.06 316 LYS A C 1
ATOM 2636 O O . LYS A 1 316 ? 10.213 -0.704 0.399 1.00 97.06 316 LYS A O 1
ATOM 2641 N N . ARG A 1 317 ? 9.935 -2.231 -1.208 1.00 97.69 317 ARG A N 1
ATOM 2642 C CA . ARG A 1 317 ? 8.472 -2.091 -1.247 1.00 97.69 317 ARG A CA 1
ATOM 2643 C C . ARG A 1 317 ? 7.791 -2.629 0.019 1.00 97.69 317 ARG A C 1
ATOM 2645 O O . ARG A 1 317 ? 6.785 -2.049 0.442 1.00 97.69 317 ARG A O 1
ATOM 2652 N N . ILE A 1 318 ? 8.309 -3.709 0.608 1.00 98.00 318 ILE A N 1
ATOM 2653 C CA . ILE A 1 318 ? 7.822 -4.254 1.882 1.00 98.00 318 ILE A CA 1
ATOM 2654 C C . ILE A 1 318 ? 8.274 -3.393 3.068 1.00 98.00 318 ILE A C 1
ATOM 2656 O O . ILE A 1 318 ? 7.483 -3.256 3.991 1.00 98.00 318 ILE A O 1
ATOM 2660 N N . CYS A 1 319 ? 9.439 -2.731 3.035 1.00 97.38 319 CYS A N 1
ATOM 2661 C CA . CYS A 1 319 ? 9.861 -1.785 4.081 1.00 97.38 319 CYS A CA 1
ATOM 2662 C C . CYS A 1 319 ? 8.795 -0.713 4.333 1.00 97.38 319 CYS A C 1
ATOM 2664 O O . CYS A 1 319 ? 8.374 -0.547 5.469 1.00 97.38 319 CYS A O 1
ATOM 2666 N N . VAL A 1 320 ? 8.263 -0.091 3.272 1.00 97.88 320 VAL A N 1
ATOM 2667 C CA . VAL A 1 320 ? 7.178 0.909 3.377 1.00 97.88 320 VAL A CA 1
ATOM 2668 C C . VAL A 1 320 ? 5.956 0.348 4.107 1.00 97.88 320 VAL A C 1
ATOM 2670 O O . VAL A 1 320 ? 5.326 1.037 4.907 1.00 97.88 320 VAL A O 1
ATOM 2673 N N . LEU A 1 321 ? 5.595 -0.904 3.810 1.00 97.88 321 LEU A N 1
ATOM 2674 C CA . LEU A 1 321 ? 4.464 -1.591 4.432 1.00 97.88 321 LEU A CA 1
ATOM 2675 C C . LEU A 1 321 ? 4.767 -1.931 5.897 1.00 97.88 321 LEU A C 1
ATOM 2677 O O . LEU A 1 321 ? 3.936 -1.665 6.761 1.00 97.88 321 LEU A O 1
ATOM 2681 N N . ALA A 1 322 ? 5.950 -2.475 6.181 1.00 97.88 322 ALA A N 1
ATOM 2682 C CA . ALA A 1 322 ? 6.385 -2.869 7.515 1.00 97.88 322 ALA A CA 1
ATOM 2683 C C . ALA A 1 322 ? 6.511 -1.664 8.454 1.00 97.88 322 ALA A C 1
ATOM 2685 O O . ALA A 1 322 ? 5.935 -1.685 9.535 1.00 97.88 322 ALA A O 1
ATOM 2686 N N . GLU A 1 323 ? 7.178 -0.591 8.027 1.00 97.62 323 GLU A N 1
ATOM 2687 C CA . GLU A 1 323 ? 7.332 0.643 8.809 1.00 97.62 323 GLU A CA 1
ATOM 2688 C C . GLU A 1 323 ? 5.973 1.289 9.087 1.00 97.62 323 GLU A C 1
ATOM 2690 O O . GLU A 1 323 ? 5.678 1.616 10.232 1.00 97.62 323 GLU A O 1
ATOM 2695 N N . SER A 1 324 ? 5.092 1.364 8.081 1.00 98.25 324 SER A N 1
ATOM 2696 C CA . SER A 1 324 ? 3.728 1.876 8.280 1.00 98.25 324 SER A CA 1
ATOM 2697 C C . SER A 1 324 ? 2.927 1.017 9.262 1.00 98.25 324 SER A C 1
ATOM 2699 O O . SER A 1 324 ? 2.149 1.552 10.037 1.00 98.25 324 SER A O 1
ATOM 2701 N N . THR A 1 325 ? 3.117 -0.306 9.251 1.00 98.44 325 THR A N 1
ATOM 2702 C CA . THR A 1 325 ? 2.434 -1.224 10.179 1.00 98.44 325 THR A CA 1
ATOM 2703 C C . THR A 1 325 ? 2.933 -1.042 11.610 1.00 98.44 325 THR A C 1
ATOM 2705 O O . THR A 1 325 ? 2.135 -0.908 12.531 1.00 98.44 325 THR A O 1
ATOM 2708 N N . LEU A 1 326 ? 4.255 -1.061 11.795 1.00 98.44 326 LEU A N 1
ATOM 2709 C CA . LEU A 1 326 ? 4.891 -1.054 13.111 1.00 98.44 326 LEU A CA 1
ATOM 2710 C C . LEU A 1 326 ? 4.746 0.309 13.791 1.00 98.44 326 LEU A C 1
ATOM 2712 O O . LEU A 1 326 ? 4.381 0.364 14.957 1.00 98.44 326 LEU A O 1
ATOM 2716 N N . LEU A 1 327 ? 4.976 1.407 13.069 1.00 98.38 327 LEU A N 1
ATOM 2717 C CA . LEU A 1 327 ? 4.904 2.747 13.654 1.00 98.38 327 LEU A CA 1
ATOM 2718 C C . LEU A 1 327 ? 3.466 3.170 13.969 1.00 98.38 327 LEU A C 1
ATOM 2720 O O . LEU A 1 327 ? 3.236 3.819 14.984 1.00 98.38 327 LEU A O 1
ATOM 2724 N N . GLU A 1 328 ? 2.491 2.765 13.153 1.00 98.56 328 GLU A N 1
ATOM 2725 C CA . GLU A 1 328 ? 1.076 2.970 13.476 1.00 98.56 328 GLU A CA 1
ATOM 2726 C C . GLU A 1 328 ? 0.660 2.143 14.698 1.00 98.56 328 GLU A C 1
ATOM 2728 O O . GLU A 1 328 ? -0.014 2.661 15.584 1.00 98.56 328 GLU A O 1
ATOM 2733 N N . ALA A 1 329 ? 1.078 0.874 14.783 1.00 98.38 329 ALA A N 1
ATOM 2734 C CA . ALA A 1 329 ? 0.788 0.040 15.947 1.00 98.38 329 ALA A CA 1
ATOM 2735 C C . ALA A 1 329 ? 1.414 0.607 17.231 1.00 98.38 329 ALA A C 1
ATOM 2737 O O . ALA A 1 329 ? 0.731 0.675 18.250 1.00 98.38 329 ALA A O 1
ATOM 2738 N N . GLU A 1 330 ? 2.671 1.058 17.175 1.00 98.38 330 GLU A N 1
ATOM 2739 C CA . GLU A 1 330 ? 3.334 1.751 18.285 1.00 98.38 330 GLU A CA 1
ATOM 2740 C C . GLU A 1 330 ? 2.553 3.004 18.692 1.00 98.38 330 GLU A C 1
ATOM 2742 O O . GLU A 1 330 ? 2.241 3.175 19.868 1.00 98.38 330 GLU A O 1
ATOM 2747 N N . TYR A 1 331 ? 2.194 3.860 17.730 1.00 98.31 331 TYR A N 1
ATOM 2748 C CA . TYR A 1 331 ? 1.446 5.088 17.994 1.00 98.31 331 TYR A CA 1
ATOM 2749 C C . TYR A 1 331 ? 0.115 4.809 18.706 1.00 98.31 331 TYR A C 1
ATOM 2751 O O . TYR A 1 331 ? -0.190 5.432 19.723 1.00 98.31 331 TYR A O 1
ATOM 2759 N N . ARG A 1 332 ? -0.653 3.824 18.223 1.00 97.62 332 ARG A N 1
ATOM 2760 C CA . ARG A 1 332 ? -1.923 3.412 18.844 1.00 97.62 332 ARG A CA 1
ATOM 2761 C C . ARG A 1 332 ? -1.723 2.809 20.230 1.00 97.62 332 ARG A C 1
ATOM 2763 O O . ARG A 1 332 ? -2.515 3.080 21.130 1.00 97.62 332 ARG A O 1
ATOM 2770 N N . ALA A 1 333 ? -0.673 2.011 20.411 1.00 97.31 333 ALA A N 1
ATOM 2771 C CA . ALA A 1 333 ? -0.339 1.412 21.697 1.00 97.31 333 ALA A CA 1
ATOM 2772 C C . ALA A 1 333 ? -0.032 2.494 22.742 1.00 97.31 333 ALA A C 1
ATOM 2774 O O . ALA A 1 333 ? -0.635 2.478 23.815 1.00 97.31 333 ALA A O 1
ATOM 2775 N N . VAL A 1 334 ? 0.796 3.481 22.378 1.00 97.38 334 VAL A N 1
ATOM 2776 C CA . VAL A 1 334 ? 1.111 4.660 23.200 1.00 97.38 334 VAL A CA 1
ATOM 2777 C C . VAL A 1 334 ? -0.151 5.449 23.543 1.00 97.38 334 VAL A C 1
ATOM 2779 O O . VAL A 1 334 ? -0.393 5.714 24.715 1.00 97.38 334 VAL A O 1
ATOM 2782 N N . GLU A 1 335 ? -0.977 5.788 22.547 1.00 95.50 335 GLU A N 1
ATOM 2783 C CA . GLU A 1 335 ? -2.232 6.534 22.752 1.00 95.50 335 GLU A CA 1
ATOM 2784 C C . GLU A 1 335 ? -3.187 5.807 23.714 1.00 95.50 335 GLU A C 1
ATOM 2786 O O . GLU A 1 335 ? -3.925 6.440 24.466 1.00 95.50 335 GLU A O 1
ATOM 2791 N N . SER A 1 336 ? -3.167 4.473 23.700 1.00 93.88 336 SER A N 1
ATOM 2792 C CA . SER A 1 336 ? -4.009 3.635 24.558 1.00 93.88 336 SER A CA 1
ATOM 2793 C C . SER A 1 336 ? -3.377 3.238 25.896 1.00 93.88 336 SER A C 1
ATOM 2795 O O . SER A 1 336 ? -4.029 2.524 26.656 1.00 93.88 336 SER A O 1
ATOM 2797 N N . GLU A 1 337 ? -2.136 3.660 26.168 1.00 95.56 337 GLU A N 1
ATOM 2798 C CA . GLU A 1 337 ? -1.346 3.283 27.352 1.00 95.56 337 GLU A CA 1
ATOM 2799 C C . GLU A 1 337 ? -1.224 1.756 27.546 1.00 95.56 337 GLU A C 1
ATOM 2801 O O . GLU A 1 337 ? -1.271 1.229 28.660 1.00 95.56 337 GLU A O 1
ATOM 2806 N N . LYS A 1 338 ? -1.081 1.015 26.441 1.00 95.06 338 LYS A N 1
ATOM 2807 C CA . LYS A 1 338 ? -0.997 -0.455 26.423 1.00 95.06 338 LYS A CA 1
ATOM 2808 C C . LYS A 1 338 ? 0.187 -0.941 25.596 1.00 95.06 338 LYS A C 1
ATOM 2810 O O . LYS A 1 338 ? 0.860 -0.170 24.921 1.00 95.06 338 LYS A O 1
ATOM 2815 N N . TYR A 1 339 ? 0.403 -2.254 25.629 1.00 95.81 339 TYR A N 1
ATOM 2816 C CA . TYR A 1 339 ? 1.240 -2.938 24.653 1.00 95.81 339 TYR A CA 1
ATOM 2817 C C . TYR A 1 339 ? 0.387 -3.500 23.513 1.00 95.81 339 TYR A C 1
ATOM 2819 O O . TYR A 1 339 ? -0.680 -4.066 23.753 1.00 95.81 339 TYR A O 1
ATOM 2827 N N . ALA A 1 340 ? 0.867 -3.368 22.279 1.00 96.81 340 ALA A N 1
ATOM 2828 C CA . ALA A 1 340 ? 0.252 -3.941 21.093 1.00 96.81 340 ALA A CA 1
ATOM 2829 C C . ALA A 1 340 ? 0.778 -5.351 20.803 1.00 96.81 340 ALA A C 1
ATOM 2831 O O . ALA A 1 340 ? 1.986 -5.576 20.680 1.00 96.81 340 ALA A O 1
ATOM 2832 N N . PHE A 1 341 ? -0.167 -6.264 20.583 1.00 96.00 341 PHE A N 1
ATOM 2833 C CA . PHE A 1 341 ? 0.036 -7.496 19.831 1.00 96.00 341 PHE A CA 1
ATOM 2834 C C . PHE A 1 341 ? -0.281 -7.223 18.355 1.00 96.00 341 PHE A C 1
ATOM 2836 O O . PHE A 1 341 ? -1.414 -6.885 18.006 1.00 96.00 341 PHE A O 1
ATOM 2843 N N . VAL A 1 342 ? 0.707 -7.357 17.469 1.00 97.25 342 VAL A N 1
ATOM 2844 C CA . VAL A 1 342 ? 0.553 -7.031 16.045 1.00 97.25 342 VAL A CA 1
ATOM 2845 C C . VAL A 1 342 ? 0.384 -8.305 15.226 1.00 97.25 342 VAL A C 1
ATOM 2847 O O . VAL A 1 342 ? 1.335 -9.050 14.994 1.00 97.25 342 VAL A O 1
ATOM 2850 N N . ASN A 1 343 ? -0.832 -8.537 14.731 1.00 95.19 343 ASN A N 1
ATOM 2851 C CA . ASN A 1 343 ? -1.140 -9.666 13.856 1.00 95.19 343 ASN A CA 1
ATOM 2852 C C . ASN A 1 343 ? -0.999 -9.284 12.371 1.00 95.19 343 ASN A C 1
ATOM 2854 O O . ASN A 1 343 ? -1.903 -8.701 11.772 1.00 95.19 343 ASN A O 1
ATOM 2858 N N . VAL A 1 344 ? 0.131 -9.628 11.757 1.00 95.56 344 VAL A N 1
ATOM 2859 C CA . VAL A 1 344 ? 0.440 -9.313 10.358 1.00 95.56 344 VAL A CA 1
ATOM 2860 C C . VAL A 1 344 ? -0.103 -10.398 9.432 1.00 95.56 344 VAL A C 1
ATOM 2862 O O . VAL A 1 344 ? 0.360 -11.539 9.434 1.00 95.56 344 VAL A O 1
ATOM 2865 N N . ILE A 1 345 ? -1.042 -10.019 8.565 1.00 90.81 345 ILE A N 1
ATOM 2866 C CA . ILE A 1 345 ? -1.522 -10.867 7.469 1.00 90.81 345 ILE A CA 1
ATOM 2867 C C . ILE A 1 345 ? -0.669 -10.622 6.219 1.00 90.81 345 ILE A C 1
ATOM 2869 O O . ILE A 1 345 ? -0.347 -9.480 5.896 1.00 90.81 345 ILE A O 1
ATOM 2873 N N . GLY A 1 346 ? -0.337 -11.691 5.485 1.00 89.81 346 GLY A N 1
ATOM 2874 C CA . GLY A 1 346 ? 0.486 -11.649 4.267 1.00 89.81 346 GLY A CA 1
ATOM 2875 C C . GLY A 1 346 ? -0.078 -10.794 3.121 1.00 89.81 346 GLY A C 1
ATOM 2876 O O . GLY A 1 346 ? -0.667 -11.315 2.167 1.00 89.81 346 GLY A O 1
ATOM 2877 N N . CYS A 1 347 ? 0.140 -9.481 3.179 1.00 93.75 347 CYS A N 1
ATOM 2878 C CA . CYS A 1 347 ? -0.287 -8.522 2.167 1.00 93.75 347 CYS A CA 1
ATOM 2879 C C . CYS A 1 347 ? 0.497 -8.732 0.863 1.00 93.75 347 CYS A C 1
ATOM 2881 O O . CYS A 1 347 ? 1.718 -8.618 0.826 1.00 93.75 347 CYS A O 1
ATOM 2883 N N . GLY A 1 348 ? -0.205 -9.033 -0.235 1.00 93.44 348 GLY A N 1
ATOM 2884 C CA . GLY A 1 348 ? 0.420 -9.320 -1.536 1.00 93.44 348 GLY A CA 1
ATOM 2885 C C . GLY A 1 348 ? 0.984 -10.741 -1.692 1.00 93.44 348 GLY A C 1
ATOM 2886 O O . GLY A 1 348 ? 1.449 -11.094 -2.774 1.00 93.44 348 GLY A O 1
ATOM 2887 N N . LEU A 1 349 ? 0.873 -11.595 -0.667 1.00 93.88 349 LEU A N 1
ATOM 2888 C CA . LEU A 1 349 ? 1.357 -12.985 -0.699 1.00 93.88 349 LEU A CA 1
ATOM 2889 C C . LEU A 1 349 ? 0.312 -14.006 -1.178 1.00 93.88 349 LEU A C 1
ATOM 2891 O O . LEU A 1 349 ? 0.630 -15.174 -1.380 1.00 93.88 349 LEU A O 1
ATOM 2895 N N . GLY A 1 350 ? -0.936 -13.574 -1.370 1.00 90.38 350 GLY A N 1
ATOM 2896 C CA . GLY A 1 350 ? -2.009 -14.406 -1.915 1.00 90.38 350 GLY A CA 1
ATOM 2897 C C . GLY A 1 350 ? -1.929 -14.535 -3.437 1.00 90.38 350 GLY A C 1
ATOM 2898 O O . GLY A 1 350 ? -0.890 -14.819 -4.024 1.00 90.38 350 GLY A O 1
ATOM 2899 N N . VAL A 1 351 ? -3.037 -14.261 -4.128 1.00 87.75 351 VAL A N 1
ATOM 2900 C CA . VAL A 1 351 ? -3.118 -14.390 -5.597 1.00 87.75 351 VAL A CA 1
ATOM 2901 C C . VAL A 1 351 ? -2.176 -13.457 -6.373 1.00 87.75 351 VAL A C 1
ATOM 2903 O O . VAL A 1 351 ? -2.082 -13.597 -7.592 1.00 87.75 351 VAL A O 1
ATOM 2906 N N . TRP A 1 352 ? -1.484 -12.532 -5.706 1.00 91.25 352 TRP A N 1
ATOM 2907 C CA . TRP A 1 352 ? -0.558 -11.559 -6.291 1.00 91.25 352 TRP A CA 1
ATOM 2908 C C . TRP A 1 352 ? 0.912 -11.987 -6.291 1.00 91.25 352 TRP A C 1
ATOM 2910 O O . TRP A 1 352 ? 1.691 -11.383 -7.026 1.00 91.25 352 TRP A O 1
ATOM 2920 N N . ILE A 1 353 ? 1.270 -13.045 -5.558 1.00 90.75 353 ILE A N 1
ATOM 2921 C CA . ILE A 1 353 ? 2.629 -13.597 -5.520 1.00 90.75 353 ILE A CA 1
ATOM 2922 C C . ILE A 1 353 ? 3.029 -14.198 -6.879 1.00 90.75 353 ILE A C 1
ATOM 2924 O O . ILE A 1 353 ? 2.196 -14.765 -7.592 1.00 90.75 353 ILE A O 1
ATOM 2928 N N . MET A 1 354 ? 4.305 -14.099 -7.248 1.00 90.25 354 MET A N 1
ATOM 2929 C CA . MET A 1 354 ? 4.873 -14.753 -8.431 1.00 90.25 354 MET A CA 1
ATOM 2930 C C . MET A 1 354 ? 5.720 -15.973 -8.060 1.00 90.25 354 MET A C 1
ATOM 2932 O O . MET A 1 354 ? 5.617 -17.002 -8.727 1.00 90.25 354 MET A O 1
ATOM 2936 N N . LEU A 1 355 ? 6.551 -15.866 -7.019 1.00 90.88 355 LEU A N 1
ATOM 2937 C CA . LEU A 1 355 ? 7.496 -16.902 -6.602 1.00 90.88 355 LEU A CA 1
ATOM 2938 C C . LEU A 1 355 ? 7.337 -17.234 -5.107 1.00 90.88 355 LEU A C 1
ATOM 2940 O O . LEU A 1 355 ? 7.163 -16.309 -4.316 1.00 90.88 355 LEU A O 1
ATOM 2944 N N . PRO A 1 356 ? 7.436 -18.517 -4.695 1.00 89.81 356 PRO A N 1
ATOM 2945 C CA . PRO A 1 356 ? 7.201 -18.921 -3.303 1.00 89.81 356 PRO A CA 1
ATOM 2946 C C . PRO A 1 356 ? 8.087 -18.216 -2.268 1.00 89.81 356 PRO A C 1
ATOM 2948 O O . PRO A 1 356 ? 7.617 -17.890 -1.184 1.00 89.81 356 PRO A O 1
ATOM 2951 N N . HIS A 1 357 ? 9.345 -17.917 -2.613 1.00 92.44 357 HIS A N 1
ATOM 2952 C CA . HIS A 1 357 ? 10.318 -17.319 -1.689 1.00 92.44 357 HIS A CA 1
ATOM 2953 C C . HIS A 1 357 ? 10.009 -15.864 -1.310 1.00 92.44 357 HIS A C 1
ATOM 2955 O O . HIS A 1 357 ? 10.655 -15.302 -0.432 1.00 92.44 357 HIS A O 1
ATOM 2961 N N . GLN A 1 358 ? 9.014 -15.232 -1.942 1.00 94.38 358 GLN A N 1
ATOM 2962 C CA . GLN A 1 358 ? 8.553 -13.903 -1.536 1.00 94.38 358 GLN A CA 1
ATOM 2963 C C . GLN A 1 358 ? 8.043 -13.878 -0.090 1.00 94.38 358 GLN A C 1
ATOM 2965 O O . GLN A 1 358 ? 8.136 -12.830 0.545 1.00 94.38 358 GLN A O 1
ATOM 2970 N N . GLY A 1 359 ? 7.522 -14.998 0.428 1.00 94.44 359 GLY A N 1
ATOM 2971 C CA . GLY A 1 359 ? 7.149 -15.120 1.840 1.00 94.44 359 GLY A CA 1
ATOM 2972 C C . GLY A 1 359 ? 8.358 -14.994 2.768 1.00 94.44 359 GLY A C 1
ATOM 2973 O O . GLY A 1 359 ? 8.301 -14.249 3.744 1.00 94.44 359 GLY A O 1
ATOM 2974 N N . ASP A 1 360 ? 9.481 -15.623 2.406 1.00 93.25 360 ASP A N 1
ATOM 2975 C CA . ASP A 1 360 ? 10.740 -15.511 3.151 1.00 93.25 360 ASP A CA 1
ATOM 2976 C C . ASP A 1 360 ? 11.221 -14.057 3.187 1.00 93.25 360 ASP A C 1
ATOM 2978 O O . ASP A 1 360 ? 11.460 -13.503 4.257 1.00 93.25 360 ASP A O 1
ATOM 2982 N N . VAL A 1 361 ? 11.312 -13.409 2.018 1.00 94.75 361 VAL A N 1
ATOM 2983 C CA . VAL A 1 361 ? 11.773 -12.014 1.920 1.00 94.75 361 VAL A CA 1
ATOM 2984 C C . VAL A 1 361 ? 10.828 -11.079 2.679 1.00 94.75 361 VAL A C 1
ATOM 2986 O O . VAL A 1 361 ? 11.299 -10.165 3.348 1.00 94.75 361 VAL A O 1
ATOM 2989 N N . TYR A 1 362 ? 9.513 -11.321 2.642 1.00 95.88 362 TYR A N 1
ATOM 2990 C CA . TYR A 1 362 ? 8.520 -10.534 3.380 1.00 95.88 362 TYR A CA 1
ATOM 2991 C C . TYR A 1 362 ? 8.777 -10.562 4.891 1.00 95.88 362 TYR A C 1
ATOM 2993 O O . TYR A 1 362 ? 8.899 -9.508 5.512 1.00 95.88 362 TYR A O 1
ATOM 3001 N N . VAL A 1 363 ? 8.907 -11.756 5.478 1.00 94.00 363 VAL A N 1
ATOM 3002 C CA . VAL A 1 363 ? 9.161 -11.911 6.918 1.00 94.00 363 VAL A CA 1
ATOM 3003 C C . VAL A 1 363 ? 10.524 -11.343 7.295 1.00 94.00 363 VAL A C 1
ATOM 3005 O O . VAL A 1 363 ? 10.621 -10.563 8.239 1.00 94.00 363 VAL A O 1
ATOM 3008 N N . LEU A 1 364 ? 11.570 -11.670 6.530 1.00 93.12 364 LEU A N 1
ATOM 3009 C CA . LEU A 1 364 ? 12.915 -11.140 6.757 1.00 93.12 364 LEU A CA 1
ATOM 3010 C C . LEU A 1 364 ? 12.928 -9.604 6.737 1.00 93.12 364 LEU A C 1
ATOM 3012 O O . LEU A 1 364 ? 13.609 -9.003 7.561 1.00 93.12 364 LEU A O 1
ATOM 3016 N N . THR A 1 365 ? 12.142 -8.976 5.854 1.00 95.25 365 THR A N 1
ATOM 3017 C CA . THR A 1 365 ? 11.999 -7.513 5.799 1.00 95.25 365 THR A CA 1
ATOM 3018 C C . THR A 1 365 ? 11.402 -6.957 7.088 1.00 95.25 365 THR A C 1
ATOM 3020 O O . THR A 1 365 ? 11.939 -6.008 7.648 1.00 95.25 365 THR A O 1
ATOM 3023 N N . PHE A 1 366 ? 10.309 -7.540 7.587 1.00 95.19 366 PHE A N 1
ATOM 3024 C CA . PHE A 1 366 ? 9.714 -7.086 8.846 1.00 95.19 366 PHE A CA 1
ATOM 3025 C C . PHE A 1 366 ? 10.672 -7.260 10.020 1.00 95.19 366 PHE A C 1
ATOM 3027 O O . PHE A 1 366 ? 10.833 -6.337 10.809 1.00 95.19 366 PHE A O 1
ATOM 3034 N N . LEU A 1 367 ? 11.314 -8.422 10.139 1.00 92.38 367 LEU A N 1
ATOM 3035 C CA . LEU A 1 367 ? 12.249 -8.689 11.230 1.00 92.38 367 LEU A CA 1
ATOM 3036 C C . LEU A 1 367 ? 13.441 -7.717 11.208 1.00 92.38 367 LEU A C 1
ATOM 3038 O O . LEU A 1 367 ? 13.907 -7.268 12.253 1.00 92.38 367 LEU A O 1
ATOM 3042 N N . GLU A 1 368 ? 13.918 -7.373 10.014 1.00 93.06 368 GLU A N 1
ATOM 3043 C CA . GLU A 1 368 ? 14.956 -6.370 9.811 1.00 93.06 368 GLU A CA 1
ATOM 3044 C C . GLU A 1 368 ? 14.481 -4.971 10.240 1.00 93.06 368 GLU A C 1
ATOM 3046 O O . GLU A 1 368 ? 15.152 -4.322 11.041 1.00 93.06 368 GLU A O 1
ATOM 3051 N N . ARG A 1 369 ? 13.289 -4.539 9.808 1.00 94.81 369 ARG A N 1
ATOM 3052 C CA . ARG A 1 369 ? 12.703 -3.252 10.220 1.00 94.81 369 ARG A CA 1
ATOM 3053 C C . ARG A 1 369 ? 12.439 -3.175 11.722 1.00 94.81 369 ARG A C 1
ATOM 3055 O O . ARG A 1 369 ? 12.759 -2.160 12.329 1.00 94.81 369 ARG A O 1
ATOM 3062 N N . ILE A 1 370 ? 11.944 -4.249 12.341 1.00 93.94 370 ILE A N 1
ATOM 3063 C CA . ILE A 1 370 ? 11.796 -4.348 13.802 1.00 93.94 370 ILE A CA 1
ATOM 3064 C C . ILE A 1 370 ? 13.149 -4.116 14.477 1.00 93.94 370 ILE A C 1
ATOM 3066 O O . ILE A 1 370 ? 13.238 -3.329 15.414 1.00 93.94 370 ILE A O 1
ATOM 3070 N N . HIS A 1 371 ? 14.212 -4.762 13.991 1.00 91.25 371 HIS A N 1
ATOM 3071 C CA . HIS A 1 371 ? 15.546 -4.582 14.556 1.00 91.25 371 HIS A CA 1
ATOM 3072 C C . HIS A 1 371 ? 16.046 -3.137 14.432 1.00 91.25 371 HIS A C 1
ATOM 3074 O O . HIS A 1 371 ? 16.516 -2.585 15.426 1.00 91.25 371 HIS A O 1
ATOM 3080 N N . SER A 1 372 ? 15.916 -2.524 13.250 1.00 92.00 372 SER A N 1
ATOM 3081 C CA . SER A 1 372 ? 16.324 -1.13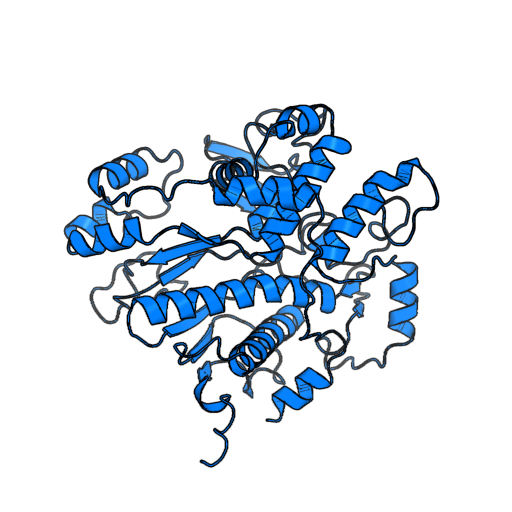2 13.010 1.00 92.00 372 SER A CA 1
ATOM 3082 C C . SER A 1 372 ? 15.575 -0.164 13.929 1.00 92.00 372 SER A C 1
ATOM 3084 O O . SER A 1 372 ? 16.189 0.623 14.642 1.00 92.00 372 SER A O 1
ATOM 3086 N N . LEU A 1 373 ? 14.246 -0.274 13.989 1.00 93.81 373 LEU A N 1
ATOM 3087 C CA . LEU A 1 373 ? 13.412 0.623 14.787 1.00 93.81 373 LEU A CA 1
ATOM 3088 C C . LEU A 1 373 ? 13.605 0.418 16.302 1.00 93.81 373 LEU A C 1
ATOM 3090 O O . LEU A 1 373 ? 13.520 1.377 17.064 1.00 93.81 373 LEU A O 1
ATOM 3094 N N . LEU A 1 374 ? 13.918 -0.801 16.760 1.00 93.44 374 LEU A N 1
ATOM 3095 C CA . LEU A 1 374 ? 14.307 -1.050 18.156 1.00 93.44 374 LEU A CA 1
ATOM 3096 C C . LEU A 1 374 ? 15.643 -0.383 18.513 1.00 93.44 374 LEU A C 1
ATOM 3098 O O . LEU A 1 374 ? 15.782 0.139 19.617 1.00 93.44 374 LEU A O 1
ATOM 3102 N N . GLN A 1 375 ? 16.623 -0.388 17.603 1.00 91.06 375 GLN A N 1
ATOM 3103 C CA . GLN A 1 375 ? 17.906 0.296 17.817 1.00 91.06 375 GLN A CA 1
ATOM 3104 C C . GLN A 1 375 ? 17.746 1.816 17.902 1.00 91.06 375 GLN A C 1
ATOM 3106 O O . GLN A 1 375 ? 18.469 2.464 18.654 1.00 91.06 375 GLN A O 1
ATOM 3111 N N . GLU A 1 376 ? 16.775 2.364 17.176 1.00 92.25 376 GLU A N 1
ATOM 3112 C CA . GLU A 1 376 ? 16.414 3.784 17.202 1.00 92.25 376 GLU A CA 1
ATOM 3113 C C . GLU A 1 376 ? 15.423 4.135 18.328 1.00 92.25 376 GLU A C 1
ATOM 3115 O O . GLU A 1 376 ? 14.973 5.275 18.425 1.00 92.25 376 GLU A O 1
ATOM 3120 N N . ASN A 1 377 ? 15.096 3.179 19.209 1.00 93.94 377 ASN A N 1
ATOM 3121 C CA . ASN A 1 377 ? 14.154 3.349 20.320 1.00 93.94 377 ASN A CA 1
ATOM 3122 C C . ASN A 1 377 ? 12.747 3.804 19.871 1.00 93.94 377 ASN A C 1
ATOM 3124 O O . ASN A 1 377 ? 12.056 4.524 20.592 1.00 93.94 377 ASN A O 1
ATOM 3128 N N . MET A 1 378 ? 12.321 3.378 18.679 1.00 95.56 378 MET A N 1
ATOM 3129 C CA . MET A 1 378 ? 11.035 3.736 18.072 1.00 95.56 378 MET A CA 1
ATOM 3130 C C . MET A 1 378 ? 9.922 2.706 18.314 1.00 95.56 378 MET A C 1
ATOM 3132 O O . MET A 1 378 ? 8.783 3.003 17.985 1.00 95.56 378 MET A O 1
ATOM 3136 N N . LEU A 1 379 ? 10.219 1.517 18.861 1.00 96.00 379 LEU A N 1
ATOM 3137 C CA . LEU A 1 379 ? 9.227 0.464 19.160 1.00 96.00 379 LEU A CA 1
ATOM 3138 C C . LEU A 1 379 ? 9.299 0.040 20.633 1.00 96.00 379 LEU A C 1
ATOM 3140 O O . LEU A 1 379 ? 9.966 -0.936 20.986 1.00 96.00 379 LEU A O 1
ATOM 3144 N N . ASN A 1 380 ? 8.619 0.774 21.508 1.00 95.44 380 ASN A N 1
ATOM 3145 C CA . ASN A 1 380 ? 8.648 0.560 22.953 1.00 95.44 380 ASN A CA 1
ATOM 3146 C C . ASN A 1 380 ? 7.382 -0.115 23.489 1.00 95.44 380 ASN A C 1
ATOM 3148 O O . ASN A 1 380 ? 7.455 -0.754 24.542 1.00 95.44 380 ASN A O 1
ATOM 3152 N N . HIS A 1 381 ? 6.275 -0.034 22.753 1.00 97.00 381 HIS A N 1
ATOM 3153 C CA . HIS A 1 381 ? 4.937 -0.473 23.149 1.00 97.00 381 HIS A CA 1
ATOM 3154 C C . HIS A 1 381 ? 4.392 -1.587 22.256 1.00 97.00 381 HIS A C 1
ATOM 3156 O O . HIS A 1 381 ? 3.226 -1.942 22.355 1.00 97.00 381 HIS A O 1
ATOM 3162 N N . ILE A 1 382 ? 5.219 -2.209 21.419 1.00 96.56 382 ILE A N 1
ATOM 3163 C CA . ILE A 1 382 ? 4.879 -3.479 20.770 1.00 96.56 382 ILE A CA 1
ATOM 3164 C C . ILE A 1 382 ? 5.454 -4.627 21.604 1.00 96.56 382 ILE A C 1
ATOM 3166 O O . ILE A 1 382 ? 6.663 -4.678 21.854 1.00 96.56 382 ILE A O 1
ATOM 3170 N N . SER A 1 383 ? 4.596 -5.552 22.043 1.00 94.44 383 SER A N 1
ATOM 3171 C CA . SER A 1 383 ? 5.029 -6.759 22.757 1.00 94.44 383 SER A CA 1
ATOM 3172 C C . SER A 1 383 ? 5.404 -7.873 21.785 1.00 94.44 383 SER A C 1
ATOM 3174 O O . SER A 1 383 ? 6.472 -8.479 21.913 1.00 94.44 383 SER A O 1
ATOM 3176 N N . ASP A 1 384 ? 4.558 -8.091 20.778 1.00 94.06 384 ASP A N 1
ATOM 3177 C CA . ASP A 1 384 ? 4.608 -9.258 19.908 1.00 94.06 384 ASP A CA 1
ATOM 3178 C C . ASP A 1 384 ? 4.256 -8.898 18.468 1.00 94.06 384 ASP A C 1
ATOM 3180 O O . ASP A 1 384 ? 3.364 -8.089 18.203 1.00 94.06 384 ASP A O 1
ATOM 3184 N N . VAL A 1 385 ? 4.917 -9.571 17.529 1.00 95.12 385 VAL A N 1
ATOM 3185 C CA . VAL A 1 385 ? 4.536 -9.573 16.115 1.00 95.12 385 VAL A CA 1
ATOM 3186 C C . VAL A 1 385 ? 4.297 -11.013 15.678 1.00 95.12 385 VAL A C 1
ATOM 3188 O O . VAL A 1 385 ? 5.204 -11.845 15.720 1.00 95.12 385 VAL A O 1
ATOM 3191 N N . ASN A 1 386 ? 3.073 -11.302 15.245 1.00 93.50 386 ASN A N 1
ATOM 3192 C CA . ASN A 1 386 ? 2.646 -12.607 14.755 1.00 93.50 386 ASN A CA 1
ATOM 3193 C C . ASN A 1 386 ? 2.415 -12.553 13.243 1.00 93.50 386 ASN A C 1
ATOM 3195 O O . ASN A 1 386 ? 1.688 -11.688 12.757 1.00 93.50 386 ASN A O 1
ATOM 3199 N N . PHE A 1 387 ? 2.990 -13.493 12.494 1.00 92.94 387 PHE A N 1
ATOM 3200 C CA . PHE A 1 387 ? 2.812 -13.571 11.041 1.00 92.94 387 PHE A CA 1
ATOM 3201 C C . PHE A 1 387 ? 1.786 -14.647 10.692 1.00 92.94 387 PHE A C 1
ATOM 3203 O O . PHE A 1 387 ? 2.106 -15.823 10.518 1.00 92.94 387 PHE A O 1
ATOM 3210 N N . ALA A 1 388 ? 0.527 -14.240 10.557 1.00 88.69 388 ALA A N 1
ATOM 3211 C CA . ALA A 1 388 ? -0.566 -15.157 10.275 1.00 88.69 388 ALA A CA 1
ATOM 3212 C C . ALA A 1 388 ? -0.752 -15.394 8.767 1.00 88.69 388 ALA A C 1
ATOM 3214 O O . ALA A 1 388 ? -0.845 -14.467 7.954 1.00 88.69 388 ALA A O 1
ATOM 3215 N N . TYR A 1 389 ? -0.901 -16.671 8.396 1.00 85.44 389 TYR A N 1
ATOM 3216 C CA . TYR A 1 389 ? -1.126 -17.128 7.015 1.00 85.44 389 TYR A CA 1
ATOM 3217 C C . TYR A 1 389 ? -0.011 -16.739 6.032 1.00 85.44 389 TYR A C 1
ATOM 3219 O O . TYR A 1 389 ? -0.271 -16.505 4.847 1.00 85.44 389 TYR A O 1
ATOM 3227 N N . VAL A 1 390 ? 1.224 -16.661 6.524 1.00 89.69 390 VAL A N 1
ATOM 3228 C CA . VAL A 1 390 ? 2.416 -16.444 5.708 1.00 89.69 390 VAL A CA 1
ATOM 3229 C C . VAL A 1 390 ? 3.158 -17.768 5.584 1.00 89.69 390 VAL A C 1
ATOM 3231 O O . VAL A 1 390 ? 3.567 -18.351 6.581 1.00 89.69 390 VAL A O 1
ATOM 3234 N N . ASN A 1 391 ? 3.319 -18.248 4.352 1.00 89.06 391 ASN A N 1
ATOM 3235 C CA . ASN A 1 391 ? 4.114 -19.441 4.081 1.00 89.06 391 ASN A CA 1
ATOM 3236 C C . ASN A 1 391 ? 5.572 -19.029 3.881 1.00 89.06 391 ASN A C 1
ATOM 3238 O O . ASN A 1 391 ? 5.862 -18.202 3.012 1.00 89.06 391 ASN A O 1
ATOM 3242 N N . VAL A 1 392 ? 6.468 -19.631 4.654 1.00 89.62 392 VAL A N 1
ATOM 3243 C CA . VAL A 1 392 ? 7.918 -19.447 4.554 1.00 89.62 392 VAL A CA 1
ATOM 3244 C C . VAL A 1 392 ? 8.599 -20.805 4.402 1.00 89.62 392 VAL A C 1
ATOM 3246 O O . VAL A 1 392 ? 7.989 -21.851 4.596 1.00 89.62 392 VAL A O 1
ATOM 3249 N N . SER A 1 393 ? 9.858 -20.796 3.994 1.00 87.31 393 SER A N 1
ATOM 3250 C CA . SER A 1 393 ? 10.713 -21.977 3.961 1.00 87.31 393 SER A CA 1
ATOM 3251 C C . SER A 1 393 ? 11.130 -22.392 5.375 1.00 87.31 393 SER A C 1
ATOM 3253 O O . SER A 1 393 ? 11.262 -21.555 6.269 1.00 87.31 393 SER A O 1
ATOM 3255 N N . SER A 1 394 ? 11.417 -23.682 5.570 1.00 80.44 394 SER A N 1
ATOM 3256 C CA . SER A 1 394 ? 11.789 -24.259 6.874 1.00 80.44 394 SER A CA 1
ATOM 3257 C C . SER A 1 394 ? 12.980 -23.572 7.556 1.00 80.44 394 SER A C 1
ATOM 3259 O O . SER A 1 394 ? 13.063 -23.539 8.779 1.00 80.44 394 SER A O 1
ATOM 3261 N N . GLY A 1 395 ? 13.887 -22.966 6.781 1.00 74.12 395 GLY A N 1
ATOM 3262 C CA . GLY A 1 395 ? 15.009 -22.184 7.312 1.00 74.12 395 GLY A CA 1
ATOM 3263 C C . GLY A 1 395 ? 14.613 -20.854 7.969 1.00 74.12 395 GLY A C 1
ATOM 3264 O O . GLY A 1 395 ? 15.451 -20.245 8.626 1.00 74.12 395 GLY A O 1
ATOM 3265 N N . ILE A 1 396 ? 13.372 -20.397 7.783 1.00 78.12 396 ILE A N 1
ATOM 3266 C CA . ILE A 1 396 ? 12.820 -19.145 8.326 1.00 78.12 396 ILE A CA 1
ATOM 3267 C C . ILE A 1 396 ? 11.758 -19.418 9.402 1.00 78.12 396 ILE A C 1
ATOM 3269 O O . ILE A 1 396 ? 11.616 -18.622 10.328 1.00 78.12 396 ILE A O 1
ATOM 3273 N N . GLU A 1 397 ? 11.060 -20.557 9.326 1.00 70.31 397 GLU A N 1
ATOM 3274 C CA . GLU A 1 397 ? 9.979 -20.964 10.242 1.00 70.31 397 GLU A CA 1
ATOM 3275 C C . GLU A 1 397 ? 10.332 -20.787 11.731 1.00 70.31 397 GLU A C 1
ATOM 3277 O O . GLU A 1 397 ? 9.558 -20.202 12.487 1.00 70.31 397 GLU A O 1
ATOM 3282 N N . GLY A 1 398 ? 11.533 -21.202 12.148 1.00 60.91 398 GLY A N 1
ATOM 3283 C CA . GLY A 1 398 ? 11.975 -21.120 13.547 1.00 60.91 398 GLY A CA 1
ATOM 3284 C C . GLY A 1 398 ? 12.180 -19.701 14.103 1.00 60.91 398 GLY A C 1
ATOM 3285 O O . GLY A 1 398 ? 12.323 -19.550 15.312 1.00 60.91 398 GLY A O 1
ATOM 3286 N N . ALA A 1 399 ? 12.197 -18.666 13.256 1.00 56.16 399 ALA A N 1
ATOM 3287 C CA . ALA A 1 399 ? 12.400 -17.268 13.656 1.00 56.16 399 ALA A CA 1
ATOM 3288 C C . ALA A 1 399 ? 11.136 -16.393 13.527 1.00 56.16 399 ALA A C 1
ATOM 3290 O O . ALA A 1 399 ? 11.181 -15.218 13.889 1.00 56.16 399 ALA A O 1
ATOM 3291 N N . ALA A 1 400 ? 10.040 -16.927 12.972 1.00 56.34 400 ALA A N 1
ATOM 3292 C CA . ALA A 1 400 ? 9.065 -16.104 12.258 1.00 56.34 400 ALA A CA 1
ATOM 3293 C C . ALA A 1 400 ? 7.616 -16.152 12.753 1.00 56.34 400 ALA A C 1
ATOM 3295 O O . ALA A 1 400 ? 6.875 -15.236 12.430 1.00 56.34 400 ALA A O 1
ATOM 3296 N N . PHE A 1 401 ? 7.156 -17.185 13.463 1.00 59.00 401 PHE A N 1
ATOM 3297 C CA . PHE A 1 401 ? 5.702 -17.328 13.653 1.00 59.00 401 PHE A CA 1
ATOM 3298 C C . PHE A 1 401 ? 5.118 -16.417 14.734 1.00 59.00 401 PHE A C 1
ATOM 3300 O O . PHE A 1 401 ? 4.091 -15.795 14.487 1.00 59.00 401 PHE A O 1
ATOM 3307 N N . SER A 1 402 ? 5.799 -16.254 15.869 1.00 64.12 402 SER A N 1
ATOM 3308 C CA . SER A 1 402 ? 5.453 -15.257 16.885 1.00 64.12 402 SER A CA 1
ATOM 3309 C C . SER A 1 402 ? 6.734 -14.728 17.511 1.00 64.12 402 SER A C 1
ATOM 3311 O O . SER A 1 402 ? 7.496 -15.490 18.108 1.00 64.12 402 SER A O 1
ATOM 3313 N N . LEU A 1 403 ? 6.995 -13.435 17.337 1.00 71.94 403 LEU A N 1
ATOM 3314 C CA . LEU A 1 403 ? 8.211 -12.789 17.809 1.00 71.94 403 LEU A CA 1
ATOM 3315 C C . LEU A 1 403 ? 7.911 -11.899 19.014 1.00 71.94 403 LEU A C 1
ATOM 3317 O O . LEU A 1 403 ? 7.291 -10.852 18.858 1.00 71.94 403 LEU A O 1
ATOM 3321 N N . GLN A 1 404 ? 8.437 -12.272 20.179 1.00 75.31 404 GLN A N 1
ATOM 3322 C CA . GLN A 1 404 ? 8.438 -11.424 21.373 1.00 75.31 404 GLN A CA 1
ATOM 3323 C C . GLN A 1 404 ? 9.554 -10.382 21.285 1.00 75.31 404 GLN A C 1
ATOM 3325 O O . GLN A 1 404 ? 10.740 -10.726 21.346 1.00 75.31 404 GLN A O 1
ATOM 3330 N N . LEU A 1 405 ? 9.200 -9.100 21.193 1.00 75.75 405 LEU A N 1
ATOM 3331 C CA . LEU A 1 405 ? 10.176 -8.020 21.000 1.00 75.75 405 LEU A CA 1
ATOM 3332 C C . LEU A 1 405 ? 11.111 -7.844 22.200 1.00 75.75 405 LEU A C 1
ATOM 3334 O O . LEU A 1 405 ? 12.254 -7.429 22.019 1.00 75.75 405 LEU A O 1
ATOM 3338 N N . ALA A 1 406 ? 10.681 -8.221 23.410 1.00 59.50 406 ALA A N 1
ATOM 3339 C CA . ALA A 1 406 ? 11.531 -8.226 24.603 1.00 59.50 406 ALA A CA 1
ATOM 3340 C C . ALA A 1 406 ? 12.834 -9.027 24.403 1.00 59.50 406 ALA A C 1
ATOM 3342 O O . ALA A 1 406 ? 13.878 -8.641 24.921 1.00 59.50 406 ALA A O 1
ATOM 3343 N N . THR A 1 407 ? 12.802 -10.091 23.591 1.00 64.94 407 THR A N 1
ATOM 3344 C CA . THR A 1 407 ? 13.977 -10.932 23.284 1.00 64.94 407 THR A CA 1
ATOM 3345 C C . THR A 1 407 ? 14.984 -10.274 22.335 1.00 64.94 407 THR A C 1
ATOM 3347 O O . THR A 1 407 ? 16.105 -10.763 22.180 1.00 64.94 407 THR A O 1
ATOM 3350 N N . LEU A 1 408 ? 14.592 -9.174 21.687 1.00 60.94 408 LEU A N 1
ATOM 3351 C CA . LEU A 1 408 ? 15.388 -8.455 20.693 1.00 60.94 408 LEU A CA 1
ATOM 3352 C C . LEU A 1 408 ? 15.871 -7.084 21.171 1.00 60.94 408 LEU A C 1
ATOM 3354 O O . LEU A 1 408 ? 16.670 -6.457 20.470 1.00 60.94 408 LEU A O 1
ATOM 3358 N N . ARG A 1 409 ? 15.401 -6.610 22.331 1.00 65.75 409 ARG A N 1
ATOM 3359 C CA . ARG A 1 409 ? 15.839 -5.329 22.889 1.00 65.75 409 ARG A CA 1
ATOM 3360 C C . ARG A 1 409 ? 17.345 -5.386 23.186 1.00 65.75 409 ARG A C 1
ATOM 3362 O O . ARG A 1 409 ? 17.820 -6.400 23.706 1.00 65.75 409 ARG A O 1
ATOM 3369 N N . PRO A 1 410 ? 18.113 -4.330 22.866 1.00 57.56 410 PRO A N 1
ATOM 3370 C CA . PRO A 1 410 ? 19.500 -4.239 23.299 1.00 57.56 410 PRO A CA 1
ATOM 3371 C C . PRO A 1 410 ? 19.576 -4.407 24.821 1.00 57.56 410 PRO A C 1
ATOM 3373 O O . PRO A 1 410 ? 18.754 -3.841 25.544 1.00 57.56 410 PRO A O 1
ATOM 3376 N N . LEU A 1 411 ? 20.551 -5.177 25.316 1.00 50.97 411 LEU A N 1
ATOM 3377 C CA . LEU A 1 411 ? 20.844 -5.192 26.749 1.00 50.97 411 LEU A CA 1
ATOM 3378 C C . LEU A 1 411 ? 21.179 -3.756 27.160 1.00 50.97 411 LEU A C 1
ATOM 3380 O O . LEU A 1 411 ? 22.043 -3.131 26.541 1.00 50.97 411 LEU A O 1
ATOM 3384 N N . ALA A 1 412 ? 20.476 -3.230 28.166 1.00 42.97 412 ALA A N 1
ATOM 3385 C CA . ALA A 1 412 ? 20.794 -1.920 28.716 1.00 42.97 412 ALA A CA 1
ATOM 3386 C C . ALA A 1 412 ? 22.285 -1.895 29.101 1.00 42.97 412 ALA A C 1
ATOM 3388 O O . ALA A 1 412 ? 22.773 -2.890 29.654 1.00 42.97 412 ALA A O 1
ATOM 3389 N N . PRO A 1 413 ? 23.025 -0.810 28.809 1.00 35.47 413 PRO A N 1
ATOM 3390 C CA . PRO A 1 413 ? 24.387 -0.697 29.302 1.00 35.47 413 PRO A CA 1
ATOM 3391 C C . PRO A 1 413 ? 24.362 -0.832 30.834 1.00 35.47 413 PRO A C 1
ATOM 3393 O O . PRO A 1 413 ? 23.430 -0.324 31.470 1.00 35.47 413 PRO A O 1
ATOM 3396 N N . PRO A 1 414 ? 25.327 -1.552 31.436 1.00 36.78 414 PRO A N 1
ATOM 3397 C CA . PRO A 1 414 ? 25.436 -1.596 32.886 1.00 36.78 414 PRO A CA 1
ATOM 3398 C C . PRO A 1 414 ? 25.539 -0.158 33.409 1.00 36.78 414 PRO A C 1
ATOM 3400 O O . PRO A 1 414 ? 26.270 0.650 32.835 1.00 36.78 414 PRO A O 1
ATOM 3403 N N . LYS A 1 415 ? 24.723 0.143 34.426 1.00 41.06 415 LYS A N 1
ATOM 3404 C CA . LYS A 1 415 ? 24.641 1.459 35.070 1.00 41.06 415 LYS A CA 1
ATOM 3405 C C . LYS A 1 415 ? 25.990 1.948 35.576 1.00 41.06 415 LYS A C 1
ATOM 3407 O O . LYS A 1 415 ? 26.757 1.095 36.079 1.00 41.06 415 LYS A O 1
#

pLDDT: mean 90.57, std 10.6, range [35.47, 98.56]

Foldseek 3Di:
DVLVVVLVLFPLNDLDDDDFDQDPLLVVLVVVVVVDDDDDQDQDLVVQLVCVVVQLDDDPDCLQRSVNVVVVDDSVLSSQQSRFKDKFFDVLLLSLLSLVLVLQCVPAAPQSVVVSVPDGSVNLLVCLVPAAFPDFDDQQGWTARSNGDTDTHPLQCARHPPRDPPRHVVRHPRLVSVLSSQRIKMKGWGADQDPPPPPCSSDGDDPDTDGTDMDIGHAAFQCSHDCTRLVLQFKADQVRLDQCQLADDHPDPVSVSSVSVLVSLCSSLVHHRHGNVRVVVVVVVDDDPVVQQLRYQWDFDVVVVRMIGGLSSNLSRLLSVLCSQQLVQQVVLVVVVAADAAEDEPRCQPPRDDDLQSLVSNQSSNVSSLLSCLVVVSHDRYQKYAYPPRDHDPVCVVPGGIDGSVVRHPDDPDD

Radius of gyration: 22.49 Å; chains: 1; bounding box: 56×49×62 Å

Organism: NCBI:txid348720

Secondary structure (DSSP, 8-state):
-HHHHHHHH-TT-----PPPP--HHHHHHHHHHHTPPPPPP---HHHHHHHHHT-SS--S-STTSHHHHTTTS-HHHHHHHHHT-EEEE-HHHHHHHHHHHHHHHHHS-HHHHHHHTT--HHHHHHHHHHS--SEEETTTTEEE-TTS-EEES-GGGTTSTT-BTTB-TTTS--HHHHHHHTTEEEEEEE--SS---TT-TT---SSS--SSEEEEE------SSTTSTTHHHHEE-TTTSSGGGT-S--SSGGGHHHHHHHHHHHHHHT-----HHHHHHHHHTS---TT-TTTSSEEEEGGGTTEEEEHHHHHHHHHHHHHHHHHHHHHHHHHTTSPEEEEEE-TT-STT-SSTTHHHHHHHHHHHHHHHHHHTT--SSEEEEEEET----HHHHHHHSEEEGGGGSPPPPP-